Protein AF-A0A2E4XY56-F1 (afdb_monomer)

Secondary structure (DSSP, 8-state):
------TTS-TT-EEHHHHHHHHHHH-HHHHSTT--HHHHHHHHHHHHHTTSEEEPTTSSEEEES-HHHHHHH--HHHHHHHHHHHHTSPPPTTS-TTT---EEPPPSS-TTS---EEPSS-HHHHHHHHH----S-EEEE--GGGTGGGHHHHHHTT-BTTEEEEE----SHHHHHHHHHH----SS-EEEEEE-TTS---HHHHHHHHT-HHHHTTS-EEEEEE-HHHHHHHHHS-HHHHHTSEEEE-PPPPHHHHHHHHHHTT-SSHHHHHHHHHHHHTT-HHHHTTTSSTT--HHHHHHHHHHHHHHHHH-HHHHHHHTT--HHHHHHHHHHHHTT--SHHHHHHHHHHHHHHTS--S-HHHHHHHHHHTTSEEEEEPPHHHHHTT-SEEEEEPHHHHHHHHTT--

Solvent-accessible surface area (backbone atoms only — not comparable to full-atom values): 22295 Å² total; per-residue (Å²): 138,78,82,94,63,75,70,74,63,48,88,75,39,41,37,54,41,53,48,39,25,53,42,22,73,53,25,39,64,62,32,28,95,87,32,36,50,67,61,48,43,54,51,51,51,51,35,31,75,72,58,48,31,36,72,36,89,98,55,82,16,41,31,56,55,43,72,68,52,47,62,73,66,44,56,71,66,53,46,49,54,49,47,61,66,46,38,82,44,76,45,67,86,77,82,50,77,41,71,39,50,53,74,48,78,76,67,101,66,74,94,82,75,76,65,66,43,61,38,50,46,28,46,42,54,53,44,46,71,69,66,51,84,69,53,42,33,34,39,39,28,12,13,65,36,34,35,44,78,46,37,54,61,49,55,48,70,63,49,48,96,59,30,48,58,44,77,60,78,56,87,45,62,67,47,40,54,50,54,65,68,64,64,78,86,79,83,89,52,46,34,39,40,36,39,45,44,91,46,93,74,53,71,68,45,54,53,51,49,57,71,28,66,56,21,60,70,64,61,34,44,42,36,42,35,30,39,36,77,47,41,58,52,51,60,70,46,60,67,73,70,48,73,55,43,47,78,44,56,32,58,46,50,49,66,67,59,51,29,48,57,32,66,76,35,87,37,78,61,30,64,63,50,34,53,54,45,33,55,61,40,34,24,21,45,63,67,44,51,84,31,68,27,92,78,40,32,58,66,50,38,50,53,43,46,52,50,44,54,53,40,53,76,75,40,46,68,61,52,32,52,37,59,46,36,51,72,48,50,32,50,50,51,41,49,36,54,76,67,64,38,40,33,74,68,47,38,43,53,52,34,44,53,35,37,75,70,63,70,26,90,64,58,41,70,45,51,57,49,36,35,40,41,38,38,43,35,44,58,30,52,24,49,78,70,41,42,75,73,71,37,59,40,24,44,45,66,30,44,34,59,48,50,69,52,64,70,65,87,115

Radius of gyration: 22.8 Å; Cα contacts (8 Å, |Δi|>4): 624; chains: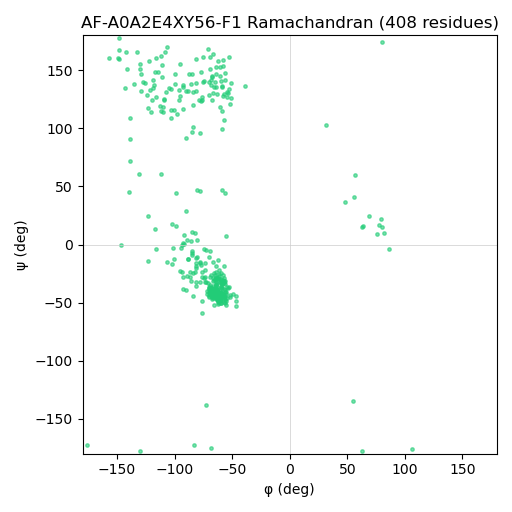 1; bounding box: 57×68×57 Å

Structure (mmCIF, N/CA/C/O backbone):
data_AF-A0A2E4XY56-F1
#
_entry.id   AF-A0A2E4XY56-F1
#
loop_
_atom_site.group_PDB
_atom_site.id
_atom_site.type_symbol
_atom_site.label_atom_id
_atom_site.label_alt_id
_atom_site.label_comp_id
_atom_site.label_asym_id
_atom_site.label_entity_id
_atom_site.label_seq_id
_atom_site.pdbx_PDB_ins_code
_atom_site.Cartn_x
_atom_site.Cartn_y
_atom_site.Cartn_z
_atom_site.occupancy
_atom_site.B_iso_or_equiv
_atom_site.auth_seq_id
_atom_site.auth_comp_id
_atom_site.auth_asym_id
_atom_site.auth_atom_id
_atom_site.pdbx_PDB_model_num
ATOM 1 N N . MET A 1 1 ? 7.894 -42.176 -23.434 1.00 28.34 1 MET A N 1
ATOM 2 C CA . MET A 1 1 ? 7.064 -42.631 -22.303 1.00 28.34 1 MET A CA 1
ATOM 3 C C . MET A 1 1 ? 7.420 -41.753 -21.128 1.00 28.34 1 MET A C 1
ATOM 5 O O . MET A 1 1 ? 8.486 -41.933 -20.562 1.00 28.34 1 MET A O 1
ATOM 9 N N . ILE A 1 2 ? 6.610 -40.730 -20.883 1.00 32.19 2 ILE A N 1
ATOM 10 C CA . ILE A 1 2 ? 6.678 -39.916 -19.670 1.00 32.19 2 ILE A CA 1
ATOM 11 C C . ILE A 1 2 ? 5.616 -40.531 -18.762 1.00 32.19 2 ILE A C 1
ATOM 13 O O . ILE A 1 2 ? 4.496 -40.741 -19.224 1.00 32.19 2 ILE A O 1
ATOM 17 N N . GLU A 1 3 ? 6.003 -40.933 -17.555 1.00 28.02 3 GLU A N 1
ATOM 18 C CA . GLU A 1 3 ? 5.113 -41.564 -16.581 1.00 28.02 3 GLU A CA 1
ATOM 19 C C . GLU A 1 3 ? 3.882 -40.689 -16.317 1.00 28.02 3 GLU A C 1
ATOM 21 O O . GLU A 1 3 ? 4.003 -39.510 -15.978 1.00 28.02 3 GLU A O 1
ATOM 26 N N . GLU A 1 4 ? 2.698 -41.292 -16.463 1.00 41.19 4 GLU A N 1
ATOM 27 C CA . GLU A 1 4 ? 1.442 -40.784 -15.920 1.00 41.19 4 GLU A CA 1
ATOM 28 C C . GLU A 1 4 ? 1.596 -40.669 -14.403 1.00 41.19 4 GLU A C 1
ATOM 30 O O . GLU A 1 4 ? 1.494 -41.652 -13.672 1.00 41.19 4 GLU A O 1
ATOM 35 N N . THR A 1 5 ? 1.864 -39.464 -13.918 1.00 38.41 5 THR A N 1
ATOM 36 C CA . THR A 1 5 ? 1.741 -39.154 -12.498 1.00 38.41 5 THR A CA 1
ATOM 37 C C . THR A 1 5 ? 0.713 -38.056 -12.311 1.00 38.41 5 THR A C 1
ATOM 39 O O . THR A 1 5 ? 0.665 -37.072 -13.047 1.00 38.41 5 THR A O 1
ATOM 42 N N . ASP A 1 6 ? -0.124 -38.313 -11.312 1.00 44.81 6 ASP A N 1
ATOM 43 C CA . ASP A 1 6 ? -1.283 -37.617 -10.747 1.00 44.81 6 ASP A CA 1
ATOM 44 C C . ASP A 1 6 ? -0.958 -36.164 -10.293 1.00 44.81 6 ASP A C 1
ATOM 46 O O . ASP A 1 6 ? -1.315 -35.732 -9.199 1.00 44.81 6 ASP A O 1
ATOM 50 N N . SER A 1 7 ? -0.227 -35.389 -11.105 1.00 49.03 7 SER A N 1
ATOM 51 C CA . SER A 1 7 ? 0.486 -34.162 -10.706 1.00 49.03 7 SER A CA 1
ATOM 52 C C . SER A 1 7 ? -0.410 -32.968 -10.363 1.00 49.03 7 SER A C 1
ATOM 54 O O . SER A 1 7 ? 0.070 -31.989 -9.801 1.00 49.03 7 SER A O 1
ATOM 56 N N . GLY A 1 8 ? -1.712 -33.038 -10.658 1.00 47.34 8 GLY A N 1
ATOM 57 C CA . GLY A 1 8 ? -2.691 -32.012 -10.273 1.00 47.34 8 GLY A CA 1
ATOM 58 C C . GLY A 1 8 ? -3.127 -32.083 -8.803 1.00 47.34 8 GLY A C 1
ATOM 59 O O . GLY A 1 8 ? -3.691 -31.123 -8.282 1.00 47.34 8 GLY A O 1
ATOM 60 N N . LEU A 1 9 ? -2.866 -33.207 -8.129 1.00 56.59 9 LEU A N 1
ATOM 61 C CA . LEU A 1 9 ? -3.069 -33.410 -6.693 1.00 56.59 9 LEU A CA 1
ATOM 62 C C . LEU A 1 9 ? -1.708 -33.559 -6.020 1.00 56.59 9 LEU A C 1
ATOM 64 O O . LEU A 1 9 ? -1.403 -34.590 -5.429 1.00 56.59 9 LEU A O 1
ATOM 68 N N . GLN A 1 10 ? -0.868 -32.530 -6.115 1.00 62.59 10 GLN A N 1
ATOM 69 C CA . GLN A 1 10 ? 0.298 -32.465 -5.240 1.00 62.59 10 GLN A CA 1
ATOM 70 C C . GLN A 1 10 ? -0.208 -32.418 -3.795 1.00 62.59 10 GLN A C 1
ATOM 72 O O . GLN A 1 10 ? -0.942 -31.492 -3.432 1.00 62.59 10 GLN A O 1
ATOM 77 N N . GLU A 1 11 ? 0.152 -33.425 -2.991 1.00 61.94 11 GLU A N 1
ATOM 78 C CA . GLU A 1 11 ? -0.162 -33.461 -1.554 1.00 61.94 11 GLU A CA 1
ATOM 79 C C . GLU A 1 11 ? 0.376 -32.209 -0.846 1.00 61.94 11 GLU A C 1
ATOM 81 O O . GLU A 1 11 ? -0.277 -31.685 0.057 1.00 61.94 11 GLU A O 1
ATOM 86 N N . ASP A 1 12 ? 1.491 -31.671 -1.349 1.00 75.94 12 ASP A N 1
ATOM 87 C CA . ASP A 1 12 ? 2.158 -30.481 -0.825 1.00 75.94 12 ASP A CA 1
ATOM 88 C C . ASP A 1 12 ? 1.527 -29.154 -1.285 1.00 75.94 12 ASP A C 1
ATOM 90 O O . ASP A 1 12 ? 1.721 -28.128 -0.634 1.00 75.94 12 ASP A O 1
ATOM 94 N N . GLY A 1 13 ? 0.749 -29.152 -2.375 1.00 85.88 13 GLY A N 1
ATOM 95 C CA . GLY A 1 13 ? 0.190 -27.942 -2.995 1.00 85.88 13 GLY A CA 1
ATOM 96 C C . GLY A 1 13 ? 1.237 -26.954 -3.538 1.00 85.88 13 GLY A C 1
ATOM 97 O O . GLY A 1 13 ? 2.443 -27.182 -3.461 1.00 85.88 13 GLY A O 1
ATOM 98 N N . MET A 1 14 ? 0.762 -25.825 -4.071 1.00 88.38 14 MET A N 1
ATOM 99 C CA . MET A 1 14 ? 1.590 -24.722 -4.580 1.00 88.38 14 MET A CA 1
ATOM 100 C C . MET A 1 14 ? 1.323 -23.430 -3.806 1.00 88.38 14 MET A C 1
ATOM 102 O O . MET A 1 14 ? 0.179 -23.136 -3.452 1.00 88.38 14 MET A O 1
ATOM 106 N N . SER A 1 15 ? 2.362 -22.645 -3.538 1.00 88.06 15 SER A N 1
ATOM 107 C CA . SER A 1 15 ? 2.228 -21.300 -2.979 1.00 88.06 15 SER A CA 1
ATOM 108 C C . SER A 1 15 ? 1.611 -20.346 -4.008 1.00 88.06 15 SER A C 1
ATOM 110 O O . SER A 1 15 ? 1.635 -20.597 -5.214 1.00 88.06 15 SER A O 1
ATOM 112 N N . ALA A 1 16 ? 1.074 -19.214 -3.550 1.00 87.38 16 ALA A N 1
ATOM 113 C CA . ALA A 1 16 ? 0.552 -18.190 -4.455 1.00 87.38 16 ALA A CA 1
ATOM 114 C C . ALA A 1 16 ? 1.646 -17.654 -5.398 1.00 87.38 16 ALA A C 1
ATOM 116 O O . ALA A 1 16 ? 1.348 -17.327 -6.544 1.00 87.38 16 ALA A O 1
ATOM 117 N N . ALA A 1 17 ? 2.905 -17.619 -4.944 1.00 83.81 17 ALA A N 1
ATOM 118 C CA . ALA A 1 17 ? 4.039 -17.155 -5.739 1.00 83.81 17 ALA A CA 1
ATOM 119 C C . ALA A 1 17 ? 4.373 -18.150 -6.856 1.00 83.81 17 ALA A C 1
ATOM 121 O O . ALA A 1 17 ? 4.513 -17.749 -8.010 1.00 83.81 17 ALA A O 1
ATOM 122 N N . GLU A 1 18 ? 4.395 -19.449 -6.540 1.00 84.75 18 GLU A N 1
ATOM 123 C CA . GLU A 1 18 ? 4.573 -20.518 -7.528 1.00 84.75 18 GLU A CA 1
ATOM 124 C C . GLU A 1 18 ? 3.445 -20.493 -8.569 1.00 84.75 18 GLU A C 1
ATOM 126 O O . GLU A 1 18 ? 3.708 -20.507 -9.774 1.00 84.75 18 GLU A O 1
ATOM 131 N N . ILE A 1 19 ? 2.187 -20.391 -8.119 1.00 88.94 19 ILE A N 1
ATOM 132 C CA . ILE A 1 19 ? 1.022 -20.323 -9.013 1.00 88.94 19 ILE A CA 1
ATOM 133 C C . ILE A 1 19 ? 1.113 -19.100 -9.925 1.00 88.94 19 ILE A C 1
ATOM 135 O O . ILE A 1 19 ? 0.913 -19.232 -11.131 1.00 88.94 19 ILE A O 1
ATOM 139 N N . LEU A 1 20 ? 1.439 -17.927 -9.378 1.00 87.62 20 LEU A N 1
ATOM 140 C CA . LEU A 1 20 ? 1.583 -16.697 -10.150 1.00 87.62 20 LEU A CA 1
ATOM 141 C C . LEU A 1 20 ? 2.709 -16.804 -11.181 1.00 87.62 20 LEU A C 1
ATOM 143 O O . LEU A 1 20 ? 2.507 -16.458 -12.341 1.00 87.62 20 LEU A O 1
ATOM 147 N N . ALA A 1 21 ? 3.866 -17.342 -10.797 1.00 84.44 21 ALA A N 1
ATOM 148 C CA . ALA A 1 21 ? 4.989 -17.528 -11.707 1.00 84.44 21 ALA A CA 1
ATOM 149 C C . ALA A 1 21 ? 4.648 -18.502 -12.850 1.00 84.44 21 ALA A C 1
ATOM 151 O O . ALA A 1 21 ? 4.958 -18.238 -14.013 1.00 84.44 21 ALA A O 1
ATOM 152 N N . HIS A 1 22 ? 3.934 -19.594 -12.560 1.00 85.44 22 HIS A N 1
ATOM 153 C CA . HIS A 1 22 ? 3.427 -20.496 -13.594 1.00 85.44 22 HIS A CA 1
ATOM 154 C C . HIS A 1 22 ? 2.366 -19.830 -14.479 1.00 85.44 22 HIS A C 1
ATOM 156 O O . HIS A 1 22 ? 2.438 -19.948 -15.703 1.00 85.44 22 HIS A O 1
ATOM 162 N N . ALA A 1 23 ? 1.417 -19.098 -13.898 1.00 87.75 23 ALA A N 1
ATOM 163 C CA . ALA A 1 23 ? 0.387 -18.383 -14.644 1.00 87.75 23 ALA A CA 1
ATOM 164 C C . ALA A 1 23 ? 0.999 -17.332 -15.586 1.00 87.75 23 ALA A C 1
ATOM 166 O O . ALA A 1 23 ? 0.617 -17.266 -16.753 1.00 87.75 23 ALA A O 1
ATOM 167 N N . ALA A 1 24 ? 2.013 -16.593 -15.127 1.00 85.81 24 ALA A N 1
ATOM 168 C CA . ALA A 1 24 ? 2.759 -15.611 -15.913 1.00 85.81 24 ALA A CA 1
ATOM 169 C C . ALA A 1 24 ? 3.449 -16.227 -17.137 1.00 85.81 24 ALA A C 1
ATOM 171 O O . ALA A 1 24 ? 3.563 -15.583 -18.177 1.00 85.81 24 ALA A O 1
ATOM 172 N N . ILE A 1 25 ? 3.893 -17.485 -17.039 1.00 83.94 25 ILE A N 1
ATOM 173 C CA . ILE A 1 25 ? 4.519 -18.206 -18.153 1.00 83.94 25 ILE A CA 1
ATOM 174 C C . ILE A 1 25 ? 3.500 -18.550 -19.245 1.00 83.94 25 ILE A C 1
ATOM 176 O O . ILE A 1 25 ? 3.837 -18.506 -20.429 1.00 83.94 25 ILE A O 1
ATOM 180 N N . TYR A 1 26 ? 2.293 -18.947 -18.849 1.00 83.75 26 TYR A N 1
ATOM 181 C CA . TYR A 1 26 ? 1.279 -19.465 -19.765 1.00 83.75 26 TYR A CA 1
ATOM 182 C C . TYR A 1 26 ? 0.319 -18.393 -20.283 1.00 83.75 26 TYR A C 1
ATOM 184 O O . TYR A 1 26 ? -0.183 -18.523 -21.395 1.00 83.75 26 TYR A O 1
ATOM 192 N N . TRP A 1 27 ? 0.096 -17.324 -19.517 1.00 85.50 27 TRP A N 1
ATOM 193 C CA . TRP A 1 27 ? -0.716 -16.182 -19.927 1.00 85.50 27 TRP A CA 1
ATOM 194 C C . TRP A 1 27 ? -0.077 -14.851 -19.483 1.00 85.50 27 TRP A C 1
ATOM 196 O O . TRP A 1 27 ? -0.586 -14.171 -18.584 1.00 85.50 27 TRP A O 1
ATOM 206 N N . PRO A 1 28 ? 1.033 -14.439 -20.130 1.00 82.25 28 PRO A N 1
ATOM 207 C CA . PRO A 1 28 ? 1.786 -13.244 -19.743 1.00 82.2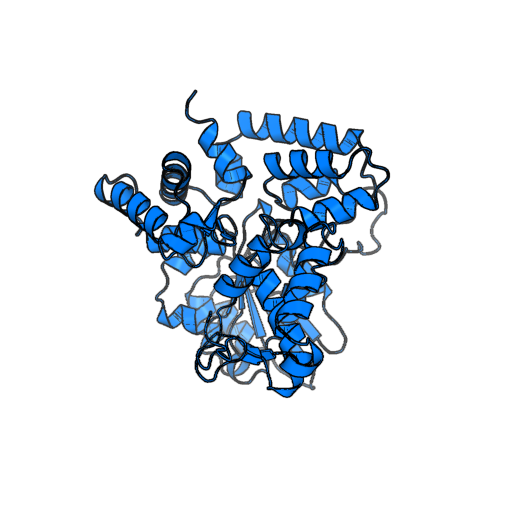5 28 PRO A CA 1
ATOM 208 C C . PRO A 1 28 ? 0.964 -11.952 -19.810 1.00 82.25 28 PRO A C 1
ATOM 210 O O . PRO A 1 28 ? 1.207 -11.024 -19.048 1.00 82.25 28 PRO A O 1
ATOM 213 N N . ALA A 1 29 ? -0.028 -11.880 -20.703 1.00 78.38 29 ALA A N 1
ATOM 214 C CA . ALA A 1 29 ? -0.886 -10.704 -20.822 1.00 78.38 29 ALA A CA 1
ATOM 215 C C . ALA A 1 29 ? -1.723 -10.450 -19.553 1.00 78.38 29 ALA A C 1
ATOM 217 O O . ALA A 1 29 ? -1.963 -9.297 -19.203 1.00 78.38 29 ALA A O 1
ATOM 218 N N . ALA A 1 30 ? -2.160 -11.509 -18.863 1.00 78.12 30 ALA A N 1
ATOM 219 C CA . ALA A 1 30 ? -2.958 -11.409 -17.641 1.00 78.12 30 ALA A CA 1
ATOM 220 C C . ALA A 1 30 ? -2.104 -11.426 -16.364 1.00 78.12 30 ALA A C 1
ATOM 222 O O . ALA A 1 30 ? -2.405 -10.691 -15.429 1.00 78.12 30 ALA A O 1
ATOM 223 N N . PHE A 1 31 ? -1.045 -12.242 -16.336 1.00 82.25 31 PHE A N 1
ATOM 224 C CA . PHE A 1 31 ? -0.253 -12.521 -15.131 1.00 82.25 31 PHE A CA 1
ATOM 225 C C . PHE A 1 31 ? 1.212 -12.069 -15.219 1.00 82.25 31 PHE A C 1
ATOM 227 O O . PHE A 1 31 ? 2.032 -12.494 -14.413 1.00 82.25 31 PHE A O 1
ATOM 234 N N . GLY A 1 32 ? 1.565 -11.256 -16.217 1.00 77.19 32 GLY A N 1
ATOM 235 C CA . GLY A 1 32 ? 2.913 -10.716 -16.397 1.00 77.19 32 GLY A CA 1
ATOM 236 C C . GLY A 1 32 ? 3.261 -9.628 -15.379 1.00 77.19 32 GLY A C 1
ATOM 237 O O . GLY A 1 32 ? 2.940 -9.726 -14.200 1.00 77.19 32 GLY A O 1
ATOM 238 N N . ASP A 1 33 ? 3.918 -8.562 -15.835 1.00 68.00 33 ASP A N 1
ATOM 239 C CA . ASP A 1 33 ? 4.495 -7.538 -14.948 1.00 68.00 33 ASP A CA 1
ATOM 240 C C . ASP A 1 33 ? 3.474 -6.792 -14.069 1.00 68.00 33 ASP A C 1
ATOM 242 O O . ASP A 1 33 ? 3.853 -6.233 -13.042 1.00 68.00 33 ASP A O 1
ATOM 246 N N . ASP A 1 34 ? 2.198 -6.783 -14.460 1.00 68.00 34 ASP A N 1
ATOM 247 C CA . ASP A 1 34 ? 1.136 -6.070 -13.745 1.00 68.00 34 ASP A CA 1
ATOM 248 C C . ASP A 1 34 ? 0.469 -6.907 -12.638 1.00 68.00 34 ASP A C 1
ATOM 250 O O . ASP A 1 34 ? -0.263 -6.345 -11.821 1.00 68.00 34 ASP A O 1
ATOM 254 N N . ALA A 1 35 ? 0.703 -8.225 -12.597 1.00 75.06 35 ALA A N 1
ATOM 255 C CA . ALA A 1 35 ? 0.105 -9.099 -11.595 1.00 75.06 35 ALA A CA 1
ATOM 256 C C . ALA A 1 35 ? 0.991 -9.208 -10.353 1.00 75.06 35 ALA A C 1
ATOM 258 O O . ALA A 1 35 ? 2.193 -9.467 -10.433 1.00 75.06 35 ALA A O 1
ATOM 259 N N . THR A 1 36 ? 0.377 -9.041 -9.186 1.00 74.75 36 THR A N 1
ATOM 260 C CA . THR A 1 36 ? 1.067 -9.120 -7.896 1.00 74.75 36 THR A CA 1
ATOM 261 C C . THR A 1 36 ? 0.633 -10.330 -7.101 1.00 74.75 36 THR A C 1
ATOM 263 O O . THR A 1 36 ? -0.440 -10.895 -7.333 1.00 74.75 36 THR A O 1
ATOM 266 N N . LEU A 1 37 ? 1.442 -10.700 -6.110 1.00 77.44 37 LEU A N 1
ATOM 267 C CA . LEU A 1 37 ? 1.093 -11.800 -5.222 1.00 77.44 37 LEU A CA 1
ATOM 268 C C . LEU A 1 37 ? -0.277 -11.589 -4.555 1.00 77.44 37 LEU A C 1
ATOM 270 O O . LEU A 1 37 ? -1.088 -12.510 -4.545 1.00 77.44 37 LEU A O 1
ATOM 274 N N . ASP A 1 38 ? -0.571 -10.367 -4.101 1.00 74.19 38 ASP A N 1
ATOM 275 C CA . ASP A 1 38 ? -1.861 -10.014 -3.490 1.00 74.19 38 ASP A CA 1
ATOM 276 C C . ASP A 1 38 ? -3.043 -10.183 -4.454 1.00 74.19 38 ASP A C 1
ATOM 278 O O . ASP A 1 38 ? -4.094 -10.698 -4.067 1.00 74.19 38 ASP A O 1
ATOM 282 N N . SER A 1 39 ? -2.880 -9.785 -5.723 1.00 74.81 39 SER A N 1
ATOM 283 C CA . SER A 1 39 ? -3.937 -9.941 -6.732 1.00 74.81 39 SER A CA 1
ATOM 284 C C . SER A 1 39 ? -4.285 -11.410 -6.963 1.00 74.81 39 SER A C 1
ATOM 286 O O . SER A 1 39 ? -5.458 -11.788 -6.997 1.00 74.81 39 SER A O 1
ATOM 288 N N . VAL A 1 40 ? -3.259 -12.260 -7.041 1.00 82.56 40 VAL A N 1
ATOM 289 C CA . VAL A 1 40 ? -3.423 -13.699 -7.225 1.00 82.56 40 VAL A CA 1
ATOM 290 C C . VAL A 1 40 ? -3.964 -14.343 -5.962 1.00 82.56 40 VAL A C 1
ATOM 292 O O . VAL A 1 40 ? -4.851 -15.181 -6.063 1.00 82.56 40 VAL A O 1
ATOM 295 N N . ALA A 1 41 ? -3.509 -13.933 -4.778 1.00 81.62 41 ALA A N 1
ATOM 296 C CA . ALA A 1 41 ? -4.047 -14.422 -3.514 1.00 81.62 41 ALA A CA 1
ATOM 297 C C . ALA A 1 41 ? -5.564 -14.182 -3.423 1.00 81.62 41 ALA A C 1
ATOM 299 O O . ALA A 1 41 ? -6.300 -15.114 -3.103 1.00 81.62 41 ALA A O 1
ATOM 300 N N . GLY A 1 42 ? -6.043 -12.995 -3.813 1.00 78.44 42 GLY A N 1
ATOM 301 C CA . GLY A 1 42 ? -7.478 -12.702 -3.886 1.00 78.44 42 GLY A CA 1
ATOM 302 C C . GLY A 1 42 ? -8.238 -13.617 -4.857 1.00 78.44 42 GLY A C 1
ATOM 303 O O . GLY A 1 42 ? -9.297 -14.140 -4.511 1.00 78.44 42 GLY A O 1
ATOM 304 N N . LEU A 1 43 ? -7.680 -13.879 -6.046 1.00 83.81 43 LEU A N 1
ATOM 305 C CA . LEU A 1 43 ? -8.263 -14.829 -7.007 1.00 83.81 43 LEU A CA 1
ATOM 306 C C . LEU A 1 43 ? -8.287 -16.264 -6.457 1.00 83.81 43 LEU A C 1
ATOM 308 O O . LEU A 1 43 ? -9.265 -16.986 -6.643 1.00 83.81 43 LEU A O 1
ATOM 312 N N . LEU A 1 44 ? -7.233 -16.686 -5.756 1.00 89.06 44 LEU A N 1
ATOM 313 C CA . LEU A 1 44 ? -7.150 -18.016 -5.150 1.00 89.06 44 LEU A CA 1
ATOM 314 C C . LEU A 1 44 ? -8.176 -18.197 -4.028 1.00 89.06 44 LEU A C 1
ATOM 316 O O . LEU A 1 44 ? -8.769 -19.271 -3.912 1.00 89.06 44 LEU A O 1
ATOM 320 N N . GLU A 1 45 ? -8.418 -17.159 -3.229 1.00 84.50 45 GLU A N 1
ATOM 321 C CA . GLU A 1 45 ? -9.477 -17.152 -2.217 1.00 84.50 45 GLU A CA 1
ATOM 322 C C . GLU A 1 45 ? -10.868 -17.223 -2.851 1.00 84.50 45 GLU A C 1
ATOM 324 O O . GLU A 1 45 ? -11.713 -18.001 -2.402 1.00 84.50 45 GLU A O 1
ATOM 329 N N . GLU A 1 46 ? -11.102 -16.496 -3.945 1.00 84.81 46 GLU A N 1
ATOM 330 C CA . GLU A 1 46 ? -12.347 -16.612 -4.708 1.00 84.81 46 GLU A CA 1
ATOM 331 C C . GLU A 1 46 ? -12.538 -18.042 -5.242 1.00 84.81 46 GLU A C 1
ATOM 333 O O . GLU A 1 46 ? -13.602 -18.641 -5.071 1.00 84.81 46 GLU A O 1
ATOM 338 N N . MET A 1 47 ? -11.492 -18.648 -5.809 1.00 88.44 47 MET A N 1
ATOM 339 C CA . MET A 1 47 ? -11.526 -20.033 -6.293 1.00 88.44 47 MET A CA 1
ATOM 340 C C . MET A 1 47 ? -11.726 -21.065 -5.169 1.00 88.44 47 MET A C 1
ATOM 342 O O . MET A 1 47 ? -12.319 -22.125 -5.402 1.00 88.44 47 MET A O 1
ATOM 346 N N . GLU A 1 48 ? -11.265 -20.784 -3.950 1.00 88.81 48 GLU A N 1
ATOM 347 C CA . GLU A 1 48 ? -11.553 -21.594 -2.761 1.00 88.81 48 GLU A CA 1
ATOM 348 C C . GLU A 1 48 ? -13.041 -21.514 -2.382 1.00 88.81 48 GLU A C 1
ATOM 350 O O . GLU A 1 48 ? -13.681 -22.551 -2.164 1.00 88.81 48 GLU A O 1
ATOM 355 N N . VAL A 1 49 ? -13.622 -20.308 -2.382 1.00 83.25 49 VAL A N 1
ATOM 356 C CA . VAL A 1 49 ? -15.055 -20.077 -2.115 1.00 83.25 49 VAL A CA 1
ATOM 357 C C . VAL A 1 49 ? -15.939 -20.744 -3.171 1.00 83.25 49 VAL A C 1
ATOM 359 O O . VAL A 1 49 ? -16.957 -21.348 -2.829 1.00 83.25 49 VAL A O 1
ATOM 362 N N . LEU A 1 50 ? -15.524 -20.714 -4.439 1.00 85.19 50 LEU A N 1
ATOM 363 C CA . LEU A 1 50 ? -16.192 -21.414 -5.542 1.00 85.19 50 LEU A CA 1
ATOM 364 C C . LEU A 1 50 ? -16.060 -22.945 -5.462 1.00 85.19 50 LEU A C 1
ATOM 366 O O . LEU A 1 50 ? -16.665 -23.665 -6.255 1.00 85.19 50 LEU A O 1
ATOM 370 N N . GLY A 1 51 ? -15.283 -23.465 -4.509 1.00 86.94 51 GLY A N 1
ATOM 371 C CA . GLY A 1 51 ? -15.105 -24.897 -4.301 1.00 86.94 51 GLY A CA 1
ATOM 372 C C . GLY A 1 51 ? -14.158 -25.563 -5.302 1.00 86.94 51 GLY A C 1
ATOM 373 O O . GLY A 1 51 ? -14.159 -26.791 -5.405 1.00 86.94 51 GLY A O 1
ATOM 374 N N . LEU A 1 52 ? -13.340 -24.789 -6.020 1.00 88.56 52 LEU A N 1
ATOM 375 C CA . LEU A 1 52 ? -12.335 -25.313 -6.949 1.00 88.56 52 LEU A CA 1
ATOM 376 C C . LEU A 1 52 ? -11.045 -25.685 -6.214 1.00 88.56 52 LEU A C 1
ATOM 378 O O . LEU A 1 52 ? -10.490 -26.765 -6.433 1.00 88.56 52 LEU A O 1
ATOM 382 N N . LEU A 1 53 ? -10.599 -24.813 -5.310 1.00 91.31 53 LEU A N 1
ATOM 383 C CA . LEU A 1 53 ? -9.369 -24.978 -4.538 1.00 91.31 53 LEU A CA 1
ATOM 384 C C . LEU A 1 53 ? -9.649 -25.292 -3.065 1.00 91.31 53 LEU A C 1
ATOM 386 O O . LEU A 1 53 ? -10.767 -25.140 -2.565 1.00 91.31 53 LEU A O 1
ATOM 390 N N . ARG A 1 54 ? -8.604 -25.748 -2.374 1.00 90.25 54 ARG A N 1
ATOM 391 C CA . ARG A 1 54 ? -8.513 -25.804 -0.911 1.00 90.25 54 ARG A CA 1
ATOM 392 C C . ARG A 1 54 ? -7.099 -25.434 -0.468 1.00 90.25 54 ARG A C 1
ATOM 394 O O . ARG A 1 54 ? -6.140 -25.744 -1.180 1.00 90.25 54 ARG A O 1
ATOM 401 N N . LYS A 1 55 ? -6.963 -24.858 0.727 1.00 90.25 55 LYS A N 1
ATOM 402 C CA . LYS A 1 55 ? -5.656 -24.719 1.384 1.00 90.25 55 LYS A CA 1
ATOM 403 C C . LYS A 1 55 ? -5.176 -26.065 1.940 1.00 90.25 55 LYS A C 1
ATOM 405 O O . LYS A 1 55 ? -5.970 -26.849 2.469 1.00 90.25 55 LYS A O 1
ATOM 410 N N . VAL A 1 56 ? -3.880 -26.341 1.819 1.00 88.44 56 VAL A N 1
ATOM 411 C CA . VAL A 1 56 ? -3.230 -27.505 2.437 1.00 88.44 56 VAL A CA 1
ATOM 412 C C . VAL A 1 56 ? -3.051 -27.223 3.931 1.00 88.44 56 VAL A C 1
ATOM 414 O O . VAL A 1 56 ? -2.531 -26.177 4.322 1.00 88.44 56 VAL A O 1
ATOM 417 N N . ALA A 1 57 ? -3.525 -28.138 4.780 1.00 83.38 57 ALA A N 1
ATOM 418 C CA . ALA A 1 57 ? -3.609 -27.920 6.222 1.00 83.38 57 ALA A CA 1
ATOM 419 C C . ALA A 1 57 ? -2.242 -27.576 6.837 1.00 83.38 57 ALA A C 1
ATOM 421 O O . ALA A 1 57 ? -1.262 -28.280 6.620 1.00 83.38 57 ALA A O 1
ATOM 422 N N . GLY A 1 58 ? -2.195 -26.498 7.625 1.00 80.12 58 GLY A N 1
ATOM 423 C CA . GLY A 1 58 ? -0.965 -26.037 8.278 1.00 80.12 58 GLY A CA 1
ATOM 424 C C . GLY A 1 58 ? 0.027 -25.323 7.353 1.00 80.12 58 GLY A C 1
ATOM 425 O O . GLY A 1 58 ? 1.142 -25.043 7.780 1.00 80.12 58 GLY A O 1
ATOM 426 N N . THR A 1 59 ? -0.361 -25.009 6.113 1.00 85.56 59 THR A N 1
ATOM 427 C CA . THR A 1 59 ? 0.490 -24.313 5.136 1.00 85.56 59 THR A CA 1
ATOM 428 C C . THR A 1 59 ? -0.266 -23.164 4.454 1.00 85.56 59 THR A C 1
ATOM 430 O O . THR A 1 59 ? -1.495 -23.112 4.495 1.00 85.56 59 THR A O 1
ATOM 433 N N . ASN A 1 60 ? 0.464 -22.276 3.772 1.00 82.56 60 ASN A N 1
ATOM 434 C CA . ASN A 1 60 ? -0.091 -21.266 2.857 1.00 82.56 60 ASN A CA 1
ATOM 435 C C . ASN A 1 60 ? 0.004 -21.729 1.394 1.00 82.56 60 ASN A C 1
ATOM 437 O O . ASN A 1 60 ? 0.436 -20.982 0.518 1.00 82.56 60 ASN A O 1
ATOM 441 N N . LYS A 1 61 ? -0.342 -22.992 1.140 1.00 89.56 61 LYS A N 1
ATOM 442 C CA . LYS A 1 61 ? -0.337 -23.581 -0.200 1.00 89.56 61 LYS A CA 1
ATOM 443 C C . LYS A 1 61 ? -1.742 -23.995 -0.612 1.00 89.56 61 LYS A C 1
ATOM 445 O O . LYS A 1 61 ? -2.554 -24.394 0.225 1.00 89.56 61 LYS A O 1
ATOM 450 N N . TRP A 1 62 ? -2.016 -23.916 -1.906 1.00 91.12 62 TRP A N 1
ATOM 451 C CA . TRP A 1 62 ? -3.288 -24.273 -2.517 1.00 91.12 62 TRP A CA 1
ATOM 452 C C . TRP A 1 62 ? -3.135 -25.533 -3.359 1.00 91.12 62 TRP A C 1
ATOM 454 O O . TRP A 1 62 ? -2.116 -25.768 -4.004 1.00 91.12 62 TRP A O 1
ATOM 464 N N . THR A 1 63 ? -4.178 -26.352 -3.360 1.00 91.50 63 THR A N 1
ATOM 465 C CA . THR A 1 63 ? -4.301 -27.521 -4.231 1.00 91.50 63 THR A CA 1
ATOM 466 C C . THR A 1 63 ? -5.751 -27.651 -4.689 1.00 91.50 63 THR A C 1
ATOM 468 O O . THR A 1 63 ? -6.653 -27.015 -4.128 1.00 91.50 63 THR A O 1
ATOM 471 N N . LEU A 1 64 ? -6.004 -28.469 -5.709 1.00 88.69 64 LEU A N 1
ATOM 472 C CA . LEU A 1 64 ? -7.369 -28.752 -6.145 1.00 88.69 64 LEU A CA 1
ATOM 473 C C . LEU A 1 64 ? -8.171 -29.383 -4.999 1.00 88.69 64 LEU A C 1
ATOM 475 O O . LEU A 1 64 ? -7.680 -30.222 -4.239 1.00 88.69 64 LEU A O 1
ATOM 479 N N . ARG A 1 65 ? -9.443 -28.991 -4.875 1.00 86.12 65 ARG A N 1
ATOM 480 C CA . ARG A 1 65 ? -10.307 -29.457 -3.782 1.00 86.12 65 ARG A CA 1
ATOM 481 C C . ARG A 1 65 ? -10.542 -30.966 -3.820 1.00 86.12 65 ARG A C 1
ATOM 483 O O . ARG A 1 65 ? -10.644 -31.597 -2.769 1.00 86.12 65 ARG A O 1
ATOM 490 N N . SER A 1 66 ? -10.688 -31.534 -5.016 1.00 83.38 66 SER A N 1
ATOM 491 C CA . SER A 1 66 ? -11.002 -32.950 -5.204 1.00 83.38 66 SER A CA 1
ATOM 492 C C . SER A 1 66 ? -10.566 -33.466 -6.577 1.00 83.38 66 SER A C 1
ATOM 494 O O . SER A 1 66 ? -10.441 -32.693 -7.527 1.00 83.38 66 SER A O 1
ATOM 496 N N . ARG A 1 67 ? -10.439 -34.793 -6.712 1.00 77.81 67 ARG A N 1
ATOM 497 C CA . ARG A 1 67 ? -10.286 -35.464 -8.019 1.00 77.81 67 ARG A CA 1
ATOM 498 C C . ARG A 1 67 ? -11.426 -35.141 -8.985 1.00 77.81 67 ARG A C 1
ATOM 500 O O . ARG A 1 67 ? -11.193 -35.021 -10.181 1.00 77.81 67 ARG A O 1
ATOM 507 N N . SER A 1 68 ? -12.642 -34.956 -8.477 1.00 77.81 68 SER A N 1
ATOM 508 C CA . SER A 1 68 ? -13.792 -34.573 -9.300 1.00 77.81 68 SER A CA 1
ATOM 509 C C . SER A 1 68 ? -13.612 -33.187 -9.923 1.00 77.81 68 SER A C 1
ATOM 511 O O . SER A 1 68 ? -14.022 -32.964 -11.053 1.00 77.81 68 SER A O 1
ATOM 513 N N . THR A 1 69 ? -12.952 -32.257 -9.228 1.00 79.75 69 THR A N 1
ATOM 514 C CA . THR A 1 69 ? -12.605 -30.948 -9.801 1.00 79.75 69 THR A CA 1
ATOM 515 C C . THR A 1 69 ? -11.665 -31.114 -10.998 1.00 79.75 69 THR A C 1
ATOM 517 O O . THR A 1 69 ? -11.875 -30.487 -12.032 1.00 79.75 69 THR A O 1
ATOM 520 N N . LEU A 1 70 ? -10.679 -32.012 -10.896 1.00 76.12 70 LEU A N 1
ATOM 521 C CA . LEU A 1 70 ? -9.758 -32.323 -11.992 1.00 76.12 70 LEU A CA 1
ATOM 522 C C . LEU A 1 70 ? -10.492 -32.937 -13.199 1.00 76.12 70 LEU A C 1
ATOM 524 O O . LEU A 1 70 ? -10.228 -32.552 -14.336 1.00 76.12 70 LEU A O 1
ATOM 528 N N . SER A 1 71 ? -11.464 -33.830 -12.973 1.00 74.12 71 SER A N 1
ATOM 529 C CA . SER A 1 71 ? -12.228 -34.437 -14.073 1.00 74.12 71 SER A CA 1
ATOM 530 C C . SER A 1 71 ? -13.121 -33.441 -14.826 1.00 74.12 71 SER A C 1
ATOM 532 O O . SER A 1 71 ? -13.326 -33.620 -16.026 1.00 74.12 71 SER A O 1
ATOM 534 N N . PHE A 1 72 ? -13.604 -32.375 -14.169 1.00 77.06 72 PHE A N 1
ATOM 535 C CA . PHE A 1 72 ? -14.333 -31.282 -14.832 1.00 77.06 72 PHE A CA 1
ATOM 536 C C . PHE A 1 72 ? -13.442 -30.424 -15.737 1.00 77.06 72 PHE A C 1
ATOM 538 O O . PHE A 1 72 ? -13.895 -29.990 -16.796 1.00 77.06 72 PHE A O 1
ATOM 545 N N . ILE A 1 73 ? -12.190 -30.189 -15.339 1.00 76.31 73 ILE A N 1
ATOM 546 C CA . ILE A 1 73 ? -11.210 -29.447 -16.147 1.00 76.31 73 ILE A CA 1
ATOM 547 C C . ILE A 1 73 ? -10.792 -30.295 -17.365 1.00 76.31 73 ILE A C 1
ATOM 549 O O . ILE A 1 73 ? -10.650 -29.784 -18.478 1.00 76.31 73 ILE A O 1
ATOM 553 N N . GLY A 1 74 ? -10.690 -31.613 -17.174 1.00 77.56 74 GLY A N 1
ATOM 554 C CA . GLY A 1 74 ? -10.387 -32.599 -18.206 1.00 77.56 74 GLY A CA 1
ATOM 555 C C . GLY A 1 74 ? -8.963 -33.145 -18.118 1.00 77.56 74 GLY A C 1
ATOM 556 O O . GLY A 1 74 ? -8.212 -32.843 -17.195 1.00 77.56 74 GLY A O 1
ATOM 557 N N . GLY A 1 75 ? -8.597 -33.994 -19.082 1.00 79.88 75 GLY A N 1
ATOM 558 C CA . GLY A 1 75 ? -7.250 -34.565 -19.158 1.00 79.88 75 GLY A CA 1
ATOM 559 C C . GLY A 1 75 ? -6.192 -33.539 -19.575 1.00 79.88 75 GLY A C 1
ATOM 560 O O . GLY A 1 75 ? -6.518 -32.461 -20.071 1.00 79.88 75 GLY A O 1
ATOM 561 N N . GLN A 1 76 ? -4.916 -33.912 -19.437 1.00 77.88 76 GLN A N 1
ATOM 562 C CA . GLN A 1 76 ? -3.765 -33.054 -19.750 1.00 77.88 76 GLN A CA 1
ATOM 563 C C . GLN A 1 76 ? -3.867 -32.395 -21.130 1.00 77.88 76 GLN A C 1
ATOM 565 O O . GLN A 1 76 ? -3.622 -31.203 -21.248 1.00 77.88 76 GLN A O 1
ATOM 570 N N . GLN A 1 77 ? -4.292 -33.139 -22.155 1.00 79.25 77 GLN A N 1
ATOM 571 C CA . GLN A 1 77 ? -4.445 -32.595 -23.503 1.00 79.25 77 GLN A CA 1
ATOM 572 C C . GLN A 1 77 ? -5.460 -31.443 -23.556 1.00 79.25 77 GLN A C 1
ATOM 574 O O . GLN A 1 77 ? -5.166 -30.403 -24.132 1.00 79.25 77 GLN A O 1
ATOM 579 N N . ARG A 1 78 ? -6.617 -31.589 -22.899 1.00 82.12 78 ARG A N 1
ATOM 580 C CA . ARG A 1 78 ? -7.650 -30.545 -22.854 1.00 82.12 78 ARG A CA 1
ATOM 581 C C . ARG A 1 78 ? -7.183 -29.322 -22.067 1.00 82.12 78 ARG A C 1
ATOM 583 O O . ARG A 1 78 ? -7.487 -28.198 -22.451 1.00 82.12 78 ARG A O 1
ATOM 590 N N . VAL A 1 79 ? -6.427 -29.541 -20.989 1.00 81.38 79 VAL A N 1
ATOM 591 C CA . VAL A 1 79 ? -5.781 -28.460 -20.231 1.00 81.38 79 VAL A CA 1
ATOM 592 C C . VAL A 1 79 ? -4.782 -27.722 -21.115 1.00 81.38 79 VAL A C 1
ATOM 594 O O . VAL A 1 79 ? -4.839 -26.502 -21.191 1.00 81.38 79 VAL A O 1
ATOM 597 N N . SER A 1 80 ? -3.898 -28.442 -21.808 1.00 81.69 80 SER A N 1
ATOM 598 C CA . SER A 1 80 ? -2.908 -27.846 -22.705 1.00 81.69 80 SER A CA 1
ATOM 599 C C . SER A 1 80 ? -3.570 -27.066 -23.837 1.00 81.69 80 SER A C 1
ATOM 601 O O . SER A 1 80 ? -3.208 -25.917 -24.053 1.00 81.69 80 SER A O 1
ATOM 603 N N . GLU A 1 81 ? -4.562 -27.645 -24.516 1.00 83.62 81 GLU A N 1
ATOM 604 C CA . GLU A 1 81 ? -5.333 -26.972 -25.569 1.00 83.62 81 GLU A CA 1
ATOM 605 C C . GLU A 1 81 ? -5.996 -25.693 -25.047 1.00 83.62 81 GLU A C 1
ATOM 607 O O . GLU A 1 81 ? -5.848 -24.641 -25.665 1.00 83.62 81 GLU A O 1
ATOM 612 N N . GLY A 1 82 ? -6.639 -25.756 -23.876 1.00 80.69 82 GLY A N 1
ATOM 613 C CA . GLY A 1 82 ? -7.214 -24.577 -23.232 1.00 80.69 82 GLY A CA 1
ATOM 614 C C . GLY A 1 82 ? -6.155 -23.517 -22.936 1.00 80.69 82 GLY A C 1
ATOM 615 O O . GLY A 1 82 ? -6.307 -22.368 -23.331 1.00 80.69 82 GLY A O 1
ATOM 616 N N . VAL A 1 83 ? -5.045 -23.893 -22.301 1.00 81.88 83 VAL A N 1
ATOM 617 C CA . VAL A 1 83 ? -3.949 -22.965 -21.981 1.00 81.88 83 VAL A CA 1
ATOM 618 C C . VAL A 1 83 ? -3.386 -22.297 -23.241 1.00 81.88 83 VAL A C 1
ATOM 620 O O . VAL A 1 83 ? -3.197 -21.083 -23.240 1.00 81.88 83 VAL A O 1
ATOM 623 N N . TYR A 1 84 ? -3.171 -23.047 -24.325 1.00 82.25 84 TYR A N 1
ATOM 624 C CA . TYR A 1 84 ? -2.712 -22.478 -25.595 1.00 82.25 84 TYR A CA 1
ATOM 625 C C . TYR A 1 84 ? -3.742 -21.534 -26.222 1.00 82.25 84 TYR A C 1
ATOM 627 O O . TYR A 1 84 ? -3.358 -20.503 -26.763 1.00 82.25 84 TYR A O 1
ATOM 635 N N . GLU A 1 85 ? -5.038 -21.830 -26.105 1.00 81.19 85 GLU A N 1
ATOM 636 C CA . GLU A 1 85 ? -6.101 -20.926 -26.558 1.00 81.19 85 GLU A CA 1
ATOM 637 C C . GLU A 1 85 ? -6.120 -19.603 -25.768 1.00 81.19 85 GLU A C 1
ATOM 639 O O . GLU A 1 85 ? -6.477 -18.556 -26.310 1.00 81.19 85 GLU A O 1
ATOM 644 N N . PHE A 1 86 ? -5.739 -19.634 -24.487 1.00 75.19 86 PHE A N 1
ATOM 645 C CA . PHE A 1 86 ? -5.668 -18.446 -23.632 1.00 75.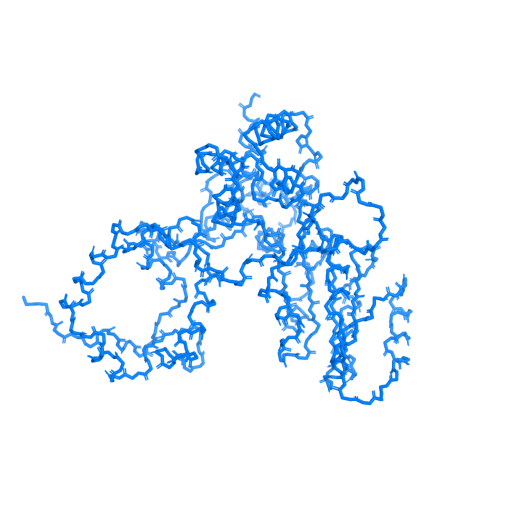19 86 PHE A CA 1
ATOM 646 C C . PHE A 1 86 ? -4.375 -17.642 -23.796 1.00 75.19 86 PHE A C 1
ATOM 648 O O . PHE A 1 86 ? -4.399 -16.442 -23.528 1.00 75.19 86 PHE A O 1
ATOM 655 N N . ALA A 1 87 ? -3.282 -18.255 -24.260 1.00 78.19 87 ALA A N 1
ATOM 656 C CA . ALA A 1 87 ? -1.964 -17.619 -24.328 1.00 78.19 87 ALA A CA 1
ATOM 657 C C . ALA A 1 87 ? -1.963 -16.302 -25.129 1.00 78.19 87 ALA A C 1
ATOM 659 O O . ALA A 1 87 ? -1.345 -15.326 -24.701 1.00 78.19 87 ALA A O 1
ATOM 660 N N . ASP A 1 88 ? -2.715 -16.257 -26.234 1.00 79.50 88 ASP A N 1
ATOM 661 C CA . ASP A 1 88 ? -2.808 -15.090 -27.124 1.00 79.50 88 ASP A CA 1
ATOM 662 C C . ASP A 1 88 ? -3.982 -14.154 -26.792 1.00 79.50 88 ASP A C 1
ATOM 664 O O . ASP A 1 88 ? -4.196 -13.140 -27.466 1.00 79.50 88 ASP A O 1
ATOM 668 N N . ARG A 1 89 ? -4.785 -14.468 -25.767 1.00 81.38 89 ARG A N 1
ATOM 669 C CA . ARG A 1 89 ? -5.926 -13.623 -25.403 1.00 81.38 89 ARG A CA 1
ATOM 670 C C . ARG A 1 89 ? -5.451 -12.357 -24.689 1.00 81.38 89 ARG A C 1
ATOM 672 O O . ARG A 1 89 ? -4.580 -12.434 -23.815 1.00 81.38 89 ARG A O 1
ATOM 679 N N . PRO A 1 90 ? -6.060 -11.195 -24.991 1.00 72.56 90 PRO A N 1
ATOM 680 C CA . PRO A 1 90 ? -5.761 -9.972 -24.264 1.00 72.56 90 PRO A CA 1
ATOM 681 C C . PRO A 1 90 ? -6.106 -10.137 -22.782 1.00 72.56 90 PRO A C 1
ATOM 683 O O . PRO A 1 90 ? -7.006 -10.900 -22.417 1.00 72.56 90 PRO A O 1
ATOM 686 N N . SER A 1 91 ? -5.403 -9.383 -21.937 1.00 69.12 91 SER A N 1
ATOM 687 C CA . SER A 1 91 ? -5.716 -9.302 -20.513 1.00 69.12 91 SER A CA 1
ATOM 688 C C . SER A 1 91 ? -7.189 -8.919 -20.320 1.00 69.12 91 SER A C 1
ATOM 690 O O . SER A 1 91 ? -7.646 -7.951 -20.943 1.00 69.12 91 SER A O 1
ATOM 692 N N . PRO A 1 92 ? -7.961 -9.636 -19.486 1.00 68.69 92 PRO A N 1
ATOM 693 C CA . PRO A 1 92 ? -9.295 -9.192 -19.126 1.00 68.69 92 PRO A CA 1
ATOM 694 C C . PRO A 1 92 ? -9.210 -7.806 -18.476 1.00 68.69 92 PRO A C 1
ATOM 696 O O . PRO A 1 92 ? -8.490 -7.609 -17.502 1.00 68.69 92 PRO A O 1
ATOM 699 N N . GLN A 1 93 ? -9.996 -6.843 -18.966 1.00 57.75 93 GLN A N 1
ATOM 700 C CA . GLN A 1 93 ? -10.005 -5.469 -18.433 1.00 57.75 93 GLN A CA 1
ATOM 701 C C . GLN A 1 93 ? -10.443 -5.378 -16.955 1.00 57.75 93 GLN A C 1
ATOM 703 O O . GLN A 1 93 ? -10.309 -4.329 -16.327 1.00 57.75 93 GLN A O 1
ATOM 708 N N . ILE A 1 94 ? -11.008 -6.455 -16.399 1.00 54.31 94 ILE A N 1
ATOM 709 C CA . ILE A 1 94 ? -11.589 -6.518 -15.054 1.00 54.31 94 ILE A CA 1
ATOM 710 C C . ILE A 1 94 ? -11.039 -7.753 -14.332 1.00 54.31 94 ILE A C 1
ATOM 712 O O . ILE A 1 94 ? -11.793 -8.654 -13.980 1.00 54.31 94 ILE A O 1
ATOM 716 N N . LEU A 1 95 ? -9.724 -7.834 -14.146 1.00 52.12 95 LEU A N 1
ATOM 717 C CA . LEU A 1 95 ? -9.161 -8.892 -13.300 1.00 52.12 95 LEU A CA 1
ATOM 718 C C . LEU A 1 95 ? -9.360 -8.616 -11.802 1.00 52.12 95 LEU A C 1
ATOM 720 O O . LEU A 1 95 ? -9.413 -9.552 -11.018 1.00 52.12 95 LEU A O 1
ATOM 724 N N . GLU A 1 96 ? -9.543 -7.358 -11.384 1.00 62.28 96 GLU A N 1
ATOM 725 C CA . GLU A 1 96 ? -9.475 -7.016 -9.960 1.00 62.28 96 GLU A CA 1
ATOM 726 C C . GLU A 1 96 ? -10.564 -6.023 -9.531 1.00 62.28 96 GLU A C 1
ATOM 728 O O . GLU A 1 96 ? -10.398 -4.802 -9.545 1.00 62.28 96 GLU A O 1
ATOM 733 N N . ASN A 1 97 ? -11.719 -6.534 -9.098 1.00 64.31 97 ASN A N 1
ATOM 734 C CA . ASN A 1 97 ? -12.715 -5.685 -8.432 1.00 64.31 97 ASN A CA 1
ATOM 735 C C . ASN A 1 97 ? -12.205 -5.139 -7.089 1.00 64.31 97 ASN A C 1
ATOM 737 O O . ASN A 1 97 ? -12.638 -4.067 -6.667 1.00 64.31 97 ASN A O 1
ATOM 741 N N . THR A 1 98 ? -11.275 -5.845 -6.444 1.00 72.19 98 THR A N 1
ATOM 742 C CA . THR A 1 98 ? -10.683 -5.474 -5.156 1.00 72.19 98 THR A CA 1
ATOM 743 C C . THR A 1 98 ? -9.708 -4.307 -5.265 1.00 72.19 98 THR A C 1
ATOM 745 O O . THR A 1 98 ? -9.668 -3.506 -4.338 1.00 72.19 98 THR A O 1
ATOM 748 N N . SER A 1 99 ? -8.983 -4.137 -6.379 1.00 76.44 99 SER A N 1
ATOM 749 C CA . SER A 1 99 ? -8.045 -3.014 -6.563 1.00 76.44 99 SER A CA 1
ATOM 750 C C . SER A 1 99 ? -8.698 -1.728 -7.068 1.00 76.44 99 SER A C 1
ATOM 752 O O . SER A 1 99 ? -8.084 -0.656 -7.030 1.00 76.44 99 SER A O 1
ATOM 754 N N . LYS A 1 100 ? -9.975 -1.793 -7.471 1.00 83.56 100 LYS A N 1
ATOM 755 C CA . LYS A 1 100 ? -10.780 -0.599 -7.748 1.00 83.56 100 LYS A CA 1
ATOM 756 C C . LYS A 1 100 ? -10.847 0.292 -6.515 1.00 83.56 100 LYS A C 1
ATOM 758 O O . LYS A 1 100 ? -10.777 -0.160 -5.376 1.00 83.56 100 LYS A O 1
ATOM 763 N N . ARG A 1 101 ? -11.041 1.585 -6.755 1.00 87.88 101 ARG A N 1
ATOM 764 C CA . ARG A 1 101 ? -11.126 2.607 -5.710 1.00 87.88 101 ARG A CA 1
ATOM 765 C C . ARG A 1 101 ? -12.462 3.314 -5.799 1.00 87.88 101 ARG A C 1
ATOM 767 O O . ARG A 1 101 ? -12.893 3.723 -6.880 1.00 87.88 101 ARG A O 1
ATOM 774 N N . ARG A 1 102 ? -13.122 3.463 -4.653 1.00 89.25 102 ARG A N 1
ATOM 775 C CA . ARG A 1 102 ? -14.408 4.151 -4.562 1.00 89.25 102 ARG A CA 1
ATOM 776 C C . ARG A 1 102 ? -14.245 5.622 -4.934 1.00 89.25 102 ARG A C 1
ATOM 778 O O . ARG A 1 102 ? -13.327 6.296 -4.475 1.00 89.25 102 ARG A O 1
ATOM 785 N N . VAL A 1 103 ? -15.161 6.132 -5.749 1.00 86.50 103 VAL A N 1
ATOM 786 C CA . VAL A 1 103 ? -15.213 7.555 -6.088 1.00 86.50 103 VAL A CA 1
ATOM 787 C C . VAL A 1 103 ? -15.829 8.325 -4.922 1.00 86.50 103 VAL A C 1
ATOM 789 O O . VAL A 1 103 ? -16.951 8.045 -4.491 1.00 86.50 103 VAL A O 1
ATOM 792 N N . LEU A 1 104 ? -15.101 9.311 -4.406 1.00 83.81 104 LEU A N 1
ATOM 793 C CA . LEU A 1 104 ? -15.540 10.139 -3.295 1.00 83.81 104 LEU A CA 1
ATOM 794 C C . LEU A 1 104 ? -16.414 11.277 -3.831 1.00 83.81 104 LEU A C 1
ATOM 796 O O . LEU A 1 104 ? -15.926 12.294 -4.326 1.00 83.81 104 LEU A O 1
ATOM 800 N N . LYS A 1 105 ? -17.736 11.126 -3.707 1.00 70.94 105 LYS A N 1
ATOM 801 C CA . LYS A 1 105 ? -18.671 12.229 -3.970 1.00 70.94 105 LYS A CA 1
ATOM 802 C C . LYS A 1 105 ? -18.403 13.346 -2.959 1.00 70.94 105 LYS A C 1
ATOM 804 O O . LYS A 1 105 ? -18.299 13.087 -1.758 1.00 70.94 105 LYS A O 1
ATOM 809 N N . HIS A 1 106 ? -18.244 14.578 -3.428 1.00 63.31 106 HIS A N 1
ATOM 810 C CA . HIS A 1 106 ? -18.167 15.720 -2.521 1.00 63.31 106 HIS A CA 1
ATOM 811 C C . HIS A 1 106 ? -19.544 15.917 -1.873 1.00 63.31 106 HIS A C 1
ATOM 813 O O . HIS A 1 106 ? -20.569 15.800 -2.548 1.00 63.31 106 HIS A O 1
ATOM 819 N N . GLY A 1 107 ? -19.571 16.178 -0.561 1.00 49.53 107 GLY A N 1
ATOM 820 C CA . GLY A 1 107 ? -20.774 16.705 0.091 1.00 49.53 107 GLY A CA 1
ATOM 821 C C . GLY A 1 107 ? -21.177 18.022 -0.577 1.00 49.53 107 GLY A C 1
ATOM 822 O O . GLY A 1 107 ? -20.343 18.633 -1.236 1.00 49.53 107 GLY A O 1
ATOM 823 N N . ASN A 1 108 ? -22.439 18.431 -0.440 1.00 42.41 108 ASN A N 1
ATOM 824 C CA . ASN A 1 108 ? -23.117 19.539 -1.141 1.00 42.41 108 ASN A CA 1
ATOM 825 C C . ASN A 1 108 ? -22.502 20.960 -0.966 1.00 42.41 108 ASN A C 1
ATOM 827 O O . ASN A 1 108 ? -23.225 21.916 -0.707 1.00 42.41 108 ASN A O 1
ATOM 831 N N . GLY A 1 109 ? -21.189 21.134 -1.105 1.00 43.28 109 GLY A N 1
ATOM 832 C CA . GLY A 1 109 ? -20.482 22.409 -1.132 1.00 43.28 109 GLY A CA 1
ATOM 833 C C . GLY A 1 109 ? -19.922 22.663 -2.529 1.00 43.28 109 GLY A C 1
ATOM 834 O O . GLY A 1 109 ? -19.090 21.903 -3.007 1.00 43.28 109 GLY A O 1
ATOM 835 N N . ASN A 1 110 ? -20.442 23.708 -3.177 1.00 38.62 110 ASN A N 1
ATOM 836 C CA . ASN A 1 110 ? -19.982 24.363 -4.407 1.00 38.62 110 ASN A CA 1
ATOM 837 C C . ASN A 1 110 ? -19.276 23.485 -5.461 1.00 38.62 110 ASN A C 1
ATOM 839 O O . ASN A 1 110 ? -18.075 23.239 -5.415 1.00 38.62 110 ASN A O 1
ATOM 843 N N . ARG A 1 111 ? -20.035 23.153 -6.516 1.00 42.88 111 ARG A N 1
ATOM 844 C CA . ARG A 1 111 ? -19.645 22.449 -7.759 1.00 42.88 111 ARG A CA 1
ATOM 845 C C . ARG A 1 111 ? -18.479 23.069 -8.561 1.00 42.88 111 ARG A C 1
ATOM 847 O O . ARG A 1 111 ? -18.236 22.629 -9.679 1.00 42.88 111 ARG A O 1
ATOM 854 N N . SER A 1 112 ? -17.788 24.092 -8.059 1.00 41.19 112 SER A N 1
ATOM 855 C CA . SER A 1 112 ? -16.905 24.911 -8.894 1.00 41.19 112 SER A CA 1
ATOM 856 C C . SER A 1 112 ? -15.496 24.348 -9.108 1.00 41.19 112 SER A C 1
ATOM 858 O O . SER A 1 112 ? -14.912 24.682 -10.130 1.00 41.19 112 SER A O 1
ATOM 860 N N . GLU A 1 113 ? -14.931 23.502 -8.234 1.00 42.41 113 GLU A N 1
ATOM 861 C CA . GLU A 1 113 ? -13.501 23.121 -8.376 1.00 42.41 113 GLU A CA 1
ATOM 862 C C . GLU A 1 113 ? -13.115 21.695 -7.948 1.00 42.41 113 GLU A C 1
ATOM 864 O O . GLU A 1 113 ? -11.962 21.291 -8.082 1.00 42.41 113 GLU A O 1
ATOM 869 N N . ALA A 1 114 ? -14.048 20.880 -7.471 1.00 44.56 114 ALA A N 1
ATOM 870 C CA . ALA A 1 114 ? -13.701 19.564 -6.957 1.00 44.56 114 ALA A CA 1
ATOM 871 C C . ALA A 1 114 ? -13.622 18.507 -8.074 1.00 44.56 114 ALA A C 1
ATOM 873 O O . ALA A 1 114 ? -14.638 17.926 -8.455 1.00 44.56 114 ALA A O 1
ATOM 874 N N . ALA A 1 115 ? -12.418 18.226 -8.583 1.00 53.06 115 ALA A N 1
ATOM 875 C CA . ALA A 1 115 ? -12.159 16.992 -9.327 1.00 53.06 115 ALA A CA 1
ATOM 876 C C . ALA A 1 115 ? -12.655 15.779 -8.509 1.00 53.06 115 ALA A C 1
ATOM 878 O O . ALA A 1 115 ? -12.487 15.758 -7.284 1.00 53.06 115 ALA A O 1
ATOM 879 N N . LEU A 1 116 ? -13.280 14.780 -9.153 1.00 58.75 116 LEU A N 1
ATOM 880 C CA . LEU A 1 116 ? -13.634 13.526 -8.479 1.00 58.75 116 LEU A CA 1
ATOM 881 C C . LEU A 1 116 ? -12.364 12.900 -7.899 1.00 58.75 116 LEU A C 1
ATOM 883 O O . LEU A 1 116 ? -11.528 12.371 -8.627 1.00 58.75 116 LEU A O 1
ATOM 887 N N . LYS A 1 117 ? -12.230 12.968 -6.574 1.00 77.19 117 LYS A N 1
ATOM 888 C CA . LYS A 1 117 ? -11.160 12.293 -5.844 1.00 77.19 117 LYS A CA 1
ATOM 889 C C . LYS A 1 117 ? -11.552 10.839 -5.638 1.00 77.19 117 LYS A C 1
ATOM 891 O O . LYS A 1 117 ? -12.711 10.535 -5.340 1.00 77.19 117 LYS A O 1
ATOM 896 N N . ARG A 1 118 ? -10.600 9.930 -5.800 1.00 87.31 118 ARG A N 1
ATOM 897 C CA . ARG A 1 118 ? -10.794 8.510 -5.493 1.00 87.31 118 ARG A CA 1
ATOM 898 C C . ARG A 1 118 ? -10.284 8.215 -4.086 1.00 87.31 118 ARG A C 1
ATOM 900 O O . ARG A 1 118 ? -9.465 8.953 -3.548 1.00 87.31 118 ARG A O 1
ATOM 907 N N . SER A 1 119 ? -10.825 7.165 -3.477 1.00 90.94 119 SER A N 1
ATOM 908 C CA . SER A 1 119 ? -10.385 6.691 -2.166 1.00 90.94 119 SER A CA 1
ATOM 909 C C . SER A 1 119 ? -8.897 6.329 -2.203 1.00 90.94 119 SER A C 1
ATOM 911 O O . SER A 1 119 ? -8.428 5.677 -3.145 1.00 90.94 119 SER A O 1
ATOM 913 N N . ALA A 1 120 ? -8.163 6.731 -1.162 1.00 91.62 120 ALA A N 1
ATOM 914 C CA . ALA A 1 120 ? -6.782 6.301 -0.942 1.00 91.62 120 ALA A CA 1
ATOM 915 C C . ALA A 1 120 ? -6.695 4.797 -0.624 1.00 91.62 120 ALA A C 1
ATOM 917 O O . ALA A 1 120 ? -5.633 4.201 -0.782 1.00 91.62 120 ALA A O 1
ATOM 918 N N . LEU A 1 121 ? -7.821 4.163 -0.281 1.00 92.81 121 LEU A N 1
ATOM 919 C CA . LEU A 1 121 ? -7.956 2.721 -0.096 1.00 92.81 121 LEU A CA 1
ATOM 920 C C . LEU A 1 121 ? -8.576 2.061 -1.331 1.00 92.81 121 LEU A C 1
ATOM 922 O O . LEU A 1 121 ? -9.431 2.642 -2.011 1.00 92.81 121 LEU A O 1
ATOM 926 N N . THR A 1 122 ? -8.159 0.831 -1.611 1.00 91.00 122 THR A N 1
ATOM 927 C CA . THR A 1 122 ? -8.866 -0.031 -2.563 1.00 91.00 122 THR A CA 1
ATOM 928 C C . THR A 1 122 ? -10.145 -0.593 -1.934 1.00 91.00 122 THR A C 1
ATOM 930 O O . THR A 1 122 ? -10.295 -0.603 -0.713 1.00 91.00 122 THR A O 1
ATOM 933 N N . ILE A 1 123 ? -11.088 -1.071 -2.748 1.00 88.56 123 ILE A N 1
ATOM 934 C CA . ILE A 1 123 ? -12.315 -1.718 -2.255 1.00 88.56 123 ILE A CA 1
ATOM 935 C C . ILE A 1 123 ? -11.971 -2.946 -1.401 1.00 88.56 123 ILE A C 1
ATOM 937 O O . ILE A 1 123 ? -12.629 -3.176 -0.390 1.00 88.56 123 ILE A O 1
ATOM 941 N N . GLY A 1 124 ? -10.926 -3.695 -1.773 1.00 86.75 124 GLY A N 1
ATOM 942 C CA . GLY A 1 124 ? -10.400 -4.805 -0.977 1.00 86.75 124 GLY A CA 1
ATOM 943 C C . GLY A 1 124 ? -9.938 -4.341 0.402 1.00 86.75 124 GLY A C 1
ATOM 944 O O . GLY A 1 124 ? -10.423 -4.846 1.402 1.00 86.75 124 GLY A O 1
ATOM 945 N N . GLN A 1 125 ? -9.126 -3.285 0.470 1.00 91.62 125 GLN A N 1
ATOM 946 C CA . GLN A 1 125 ? -8.650 -2.739 1.746 1.00 91.62 125 GLN A CA 1
ATOM 947 C C . GLN A 1 125 ? -9.782 -2.162 2.609 1.00 91.62 125 GLN A C 1
ATOM 949 O O . GLN A 1 125 ? -9.780 -2.324 3.827 1.00 91.62 125 GLN A O 1
ATOM 954 N N . GLU A 1 126 ? -10.772 -1.495 2.000 1.00 93.31 126 GLU A N 1
ATOM 955 C CA . GLU A 1 126 ? -11.980 -1.050 2.709 1.00 93.31 126 GLU A CA 1
ATOM 956 C C . GLU A 1 126 ? -12.730 -2.259 3.303 1.00 93.31 126 GLU A C 1
ATOM 958 O O . GLU A 1 126 ? -13.151 -2.218 4.463 1.00 93.31 126 GLU A O 1
ATOM 963 N N . ALA A 1 127 ? -12.854 -3.350 2.538 1.00 89.31 127 ALA A N 1
ATOM 964 C CA . ALA A 1 127 ? -13.460 -4.591 3.003 1.00 89.31 127 ALA A CA 1
ATOM 965 C C . ALA A 1 127 ? -12.633 -5.253 4.111 1.00 89.31 127 ALA A C 1
ATOM 967 O O . ALA A 1 127 ? -13.226 -5.653 5.106 1.00 89.31 127 ALA A O 1
ATOM 968 N N . ASP A 1 128 ? -11.305 -5.293 4.017 1.00 89.44 128 ASP A N 1
ATOM 969 C CA . ASP A 1 128 ? -10.434 -5.844 5.058 1.00 89.44 128 ASP A CA 1
ATOM 970 C C . ASP A 1 128 ? -10.582 -5.054 6.360 1.00 89.44 128 ASP A C 1
ATOM 972 O O . ASP A 1 128 ? -10.831 -5.620 7.425 1.00 89.44 128 ASP A O 1
ATOM 976 N N . ILE A 1 129 ? -10.561 -3.723 6.297 1.00 92.56 129 ILE A N 1
ATOM 977 C CA . ILE A 1 129 ? -10.750 -2.880 7.483 1.00 92.56 129 ILE A CA 1
ATOM 978 C C . ILE A 1 129 ? -12.093 -3.182 8.162 1.00 92.56 129 ILE A C 1
ATOM 980 O O . ILE A 1 129 ? -12.152 -3.331 9.386 1.00 92.56 129 ILE A O 1
ATOM 984 N N . ILE A 1 130 ? -13.173 -3.337 7.395 1.00 90.31 130 ILE A N 1
ATOM 985 C CA . ILE A 1 130 ? -14.504 -3.605 7.949 1.00 90.31 130 ILE A CA 1
ATOM 986 C C . ILE A 1 130 ? -14.617 -5.067 8.406 1.00 90.31 130 ILE A C 1
ATOM 988 O O . ILE A 1 130 ? -14.844 -5.338 9.585 1.00 90.31 130 ILE A O 1
ATOM 992 N N . GLN A 1 131 ? -14.414 -6.014 7.501 1.00 85.94 131 GLN A N 1
ATOM 993 C CA . GLN A 1 131 ? -14.772 -7.425 7.637 1.00 85.94 131 GLN A CA 1
ATOM 994 C C . GLN A 1 131 ? -13.697 -8.294 8.292 1.00 85.94 131 GLN A C 1
ATOM 996 O O . GLN A 1 131 ? -14.014 -9.424 8.672 1.00 85.94 131 GLN A O 1
ATOM 1001 N N . ASN A 1 132 ? -12.459 -7.803 8.458 1.00 78.88 132 ASN A N 1
ATOM 1002 C CA . ASN A 1 132 ? -11.391 -8.588 9.081 1.00 78.88 132 ASN A CA 1
ATOM 1003 C C . ASN A 1 132 ? -11.868 -9.151 10.430 1.00 78.88 132 ASN A C 1
ATOM 1005 O O . ASN A 1 132 ? -12.314 -8.414 11.315 1.00 78.88 132 ASN A O 1
ATOM 1009 N N . LYS A 1 133 ? -11.832 -10.483 10.536 1.00 75.50 133 LYS A N 1
ATOM 1010 C CA . LYS A 1 133 ? -12.337 -11.241 11.684 1.00 75.50 133 LYS A CA 1
ATOM 1011 C C . LYS A 1 133 ? -11.344 -11.269 12.844 1.00 75.50 133 LYS A C 1
ATOM 1013 O O . LYS A 1 133 ? -11.721 -11.733 13.925 1.00 75.50 133 LYS A O 1
ATOM 1018 N N . SER A 1 134 ? -10.106 -10.828 12.627 1.00 82.00 134 SER A N 1
ATOM 1019 C CA . SER A 1 134 ? -9.120 -10.656 13.682 1.00 82.00 134 SER A CA 1
ATOM 1020 C C . SER A 1 134 ? -9.594 -9.582 14.668 1.00 82.00 134 SER A C 1
ATOM 1022 O O . SER A 1 134 ? -10.354 -8.669 14.336 1.00 82.00 134 SER A O 1
ATOM 1024 N N . ASN A 1 135 ? -9.139 -9.709 15.911 1.00 81.00 135 ASN A N 1
ATOM 1025 C CA . ASN A 1 135 ? -9.381 -8.710 16.956 1.00 81.00 135 ASN A CA 1
ATOM 1026 C C . ASN A 1 135 ? -8.159 -7.802 17.107 1.00 81.00 135 ASN A C 1
ATOM 1028 O O . ASN A 1 135 ? -7.977 -7.173 18.148 1.00 81.00 135 ASN A O 1
ATOM 1032 N N . ARG A 1 136 ? -7.271 -7.823 16.113 1.00 91.62 136 ARG A N 1
ATOM 1033 C CA . ARG A 1 136 ? -5.999 -7.125 16.149 1.00 91.62 136 ARG A CA 1
ATOM 1034 C C . ARG A 1 136 ? -6.215 -5.683 15.710 1.00 91.62 136 ARG A C 1
ATOM 1036 O O . ARG A 1 136 ? -7.091 -5.421 14.878 1.00 91.62 136 ARG A O 1
ATOM 1043 N N . PRO A 1 137 ? -5.455 -4.728 16.264 1.00 94.94 137 PRO A N 1
ATOM 1044 C CA . PRO A 1 137 ? -5.355 -3.419 15.650 1.00 94.94 137 PRO A CA 1
ATOM 1045 C C . PRO A 1 137 ? -4.873 -3.560 14.205 1.00 94.94 137 PRO A C 1
ATOM 1047 O O . PRO A 1 137 ? -4.094 -4.459 13.888 1.00 94.94 137 PRO A O 1
ATOM 1050 N N . ILE A 1 138 ? -5.346 -2.663 13.350 1.00 97.12 138 ILE A N 1
ATOM 1051 C CA . ILE A 1 138 ? -4.910 -2.558 11.963 1.00 97.12 138 ILE A CA 1
ATOM 1052 C C . ILE A 1 138 ? -4.008 -1.340 11.849 1.00 97.12 138 ILE A C 1
ATOM 1054 O O . ILE A 1 138 ? -4.352 -0.265 12.342 1.00 97.12 138 ILE A O 1
ATOM 1058 N N . LEU A 1 139 ? -2.882 -1.496 11.174 1.00 97.50 139 LEU A N 1
ATOM 1059 C CA . LEU A 1 139 ? -1.977 -0.423 10.827 1.00 97.50 139 LEU A CA 1
ATOM 1060 C C . LEU A 1 139 ? -2.031 -0.191 9.313 1.00 97.50 139 LEU A C 1
ATOM 1062 O O . LEU A 1 139 ? -1.717 -1.085 8.539 1.00 97.50 139 LEU A O 1
ATOM 1066 N N . VAL A 1 140 ? -2.445 0.999 8.887 1.00 98.00 140 VAL A N 1
ATOM 1067 C CA . VAL A 1 140 ? -2.437 1.423 7.483 1.00 98.00 140 VAL A CA 1
ATOM 1068 C C . VAL A 1 140 ? -1.217 2.308 7.257 1.00 98.00 140 VAL A C 1
ATOM 1070 O O . VAL A 1 140 ? -1.140 3.390 7.839 1.00 98.00 140 VAL A O 1
ATOM 1073 N N . LEU A 1 141 ? -0.281 1.861 6.422 1.00 97.69 141 LEU A N 1
ATOM 1074 C CA . LEU A 1 141 ? 0.957 2.581 6.115 1.00 97.69 141 LEU A CA 1
ATOM 1075 C C . LEU A 1 141 ? 1.003 3.016 4.659 1.00 97.69 141 LEU A C 1
ATOM 1077 O O . LEU A 1 141 ? 0.448 2.362 3.778 1.00 97.69 141 LEU A O 1
ATOM 1081 N N . GLY A 1 142 ? 1.657 4.142 4.407 1.00 96.56 142 GLY A N 1
ATOM 1082 C CA . GLY A 1 142 ? 1.846 4.661 3.064 1.00 96.56 142 GLY A CA 1
ATOM 1083 C C . GLY A 1 142 ? 2.706 5.913 3.046 1.00 96.56 142 GLY A C 1
ATOM 1084 O O . GLY A 1 142 ? 3.258 6.342 4.058 1.00 96.56 142 GLY A O 1
ATOM 1085 N N . THR A 1 143 ? 2.792 6.516 1.871 1.00 96.62 143 THR A N 1
ATOM 1086 C CA . THR A 1 143 ? 3.596 7.711 1.616 1.00 96.62 143 THR A CA 1
ATOM 1087 C C . THR A 1 143 ? 2.710 8.947 1.466 1.00 96.62 143 THR A C 1
ATOM 1089 O O . THR A 1 143 ? 1.489 8.858 1.301 1.00 96.62 143 THR A O 1
ATOM 1092 N N . GLU A 1 144 ? 3.306 10.138 1.438 1.00 95.25 144 GLU A N 1
ATOM 1093 C CA . GLU A 1 144 ? 2.551 11.350 1.095 1.00 95.25 144 GLU A CA 1
ATOM 1094 C C . GLU A 1 144 ? 1.990 11.282 -0.333 1.00 95.25 144 GLU A C 1
ATOM 1096 O O . GLU A 1 144 ? 0.914 11.819 -0.623 1.00 95.25 144 GLU A O 1
ATOM 1101 N N . LEU A 1 145 ? 2.686 10.574 -1.228 1.00 95.06 145 LEU A N 1
ATOM 1102 C CA . LEU A 1 145 ? 2.247 10.326 -2.598 1.00 95.06 145 LEU A CA 1
ATOM 1103 C C . LEU A 1 145 ? 1.097 9.309 -2.711 1.00 95.06 145 LEU A C 1
ATOM 1105 O O . LEU A 1 145 ? 0.329 9.332 -3.686 1.00 95.06 145 LEU A O 1
ATOM 1109 N N . SER A 1 146 ? 0.920 8.451 -1.707 1.00 93.44 146 SER A N 1
ATOM 1110 C CA . SER A 1 146 ? -0.218 7.534 -1.607 1.00 93.44 146 SER A CA 1
ATOM 1111 C C . SER A 1 146 ? -1.486 8.205 -1.060 1.00 93.44 146 SER A C 1
ATOM 1113 O O . SER A 1 146 ? -2.492 7.524 -0.868 1.00 93.44 146 SER A O 1
ATOM 1115 N N . ASN A 1 147 ? -1.454 9.525 -0.813 1.00 93.06 147 ASN A N 1
ATOM 1116 C CA . ASN A 1 147 ? -2.533 10.284 -0.174 1.00 93.06 147 ASN A CA 1
ATOM 1117 C C . ASN A 1 147 ? -2.926 9.703 1.203 1.00 93.06 147 ASN A C 1
ATOM 1119 O O . ASN A 1 147 ? -4.111 9.641 1.539 1.00 93.06 147 ASN A O 1
ATOM 1123 N N . ILE A 1 148 ? -1.936 9.280 2.002 1.00 94.94 148 ILE A N 1
ATOM 1124 C CA . ILE A 1 148 ? -2.141 8.680 3.333 1.00 94.94 148 ILE A CA 1
ATOM 1125 C C . ILE A 1 148 ? -3.013 9.552 4.260 1.00 94.94 148 ILE A C 1
ATOM 1127 O O . ILE A 1 148 ? -3.888 9.032 4.953 1.00 94.94 148 ILE A O 1
ATOM 1131 N N . SER A 1 149 ? -2.880 10.879 4.181 1.00 92.94 149 SER A N 1
ATOM 1132 C CA . SER A 1 149 ? -3.692 11.845 4.941 1.00 92.94 149 SER A CA 1
ATOM 1133 C C . SER A 1 149 ? -5.193 11.773 4.635 1.00 92.94 149 SER A C 1
ATOM 1135 O O . SER A 1 149 ? -6.027 12.076 5.487 1.00 92.94 149 SER A O 1
ATOM 1137 N N . LEU A 1 150 ? -5.585 11.297 3.447 1.00 92.38 150 LEU A N 1
ATOM 1138 C CA . LEU A 1 150 ? -6.996 11.145 3.079 1.00 92.38 150 LEU A CA 1
ATOM 1139 C C . LEU A 1 150 ? -7.633 9.866 3.638 1.00 92.38 150 LEU A C 1
ATOM 1141 O O . LEU A 1 150 ? -8.857 9.729 3.575 1.00 92.38 150 LEU A O 1
ATOM 1145 N N . VAL A 1 151 ? -6.855 8.915 4.168 1.00 95.50 151 VAL A N 1
ATOM 1146 C CA . VAL A 1 151 ? -7.376 7.607 4.605 1.00 95.50 151 VAL A CA 1
ATOM 1147 C C . VAL A 1 151 ? -8.418 7.749 5.707 1.00 95.50 151 VAL A C 1
ATOM 1149 O O . VAL A 1 151 ? -9.469 7.113 5.627 1.00 95.50 151 VAL A O 1
ATOM 1152 N N . ALA A 1 152 ? -8.179 8.605 6.704 1.00 95.44 152 ALA A N 1
ATOM 1153 C CA . ALA A 1 152 ? -9.114 8.785 7.814 1.00 95.44 152 ALA A CA 1
ATOM 1154 C C . ALA A 1 152 ? -10.495 9.247 7.318 1.00 95.44 152 ALA A C 1
ATOM 1156 O O . ALA A 1 152 ? -11.522 8.686 7.708 1.00 95.44 152 ALA A O 1
ATOM 1157 N N . ASP A 1 153 ? -10.514 10.200 6.384 1.00 92.88 153 ASP A N 1
ATOM 1158 C CA . ASP A 1 153 ? -11.733 10.687 5.738 1.00 92.88 153 ASP A CA 1
ATOM 1159 C C . ASP A 1 153 ? -12.387 9.619 4.853 1.00 92.88 153 ASP A C 1
ATOM 1161 O O . ASP A 1 153 ? -13.617 9.499 4.820 1.00 92.88 153 ASP A O 1
ATOM 1165 N N . CYS A 1 154 ? -11.587 8.821 4.140 1.00 93.50 154 CYS A N 1
ATOM 1166 C CA . CYS A 1 154 ? -12.083 7.716 3.319 1.00 93.50 154 CYS A CA 1
ATOM 1167 C C . CYS A 1 154 ? -12.820 6.679 4.172 1.00 93.50 154 CYS A C 1
ATOM 1169 O O . CYS A 1 154 ? -13.937 6.300 3.805 1.00 93.50 154 CYS A O 1
ATOM 1171 N N . ILE A 1 155 ? -12.236 6.290 5.315 1.00 95.12 155 ILE A N 1
ATOM 1172 C CA . ILE A 1 155 ? -12.833 5.356 6.281 1.00 95.12 155 ILE A CA 1
ATOM 1173 C C . ILE A 1 155 ? -14.062 5.984 6.940 1.00 95.12 155 ILE A C 1
ATOM 1175 O O . ILE A 1 155 ? -15.095 5.330 7.049 1.00 95.12 155 ILE A O 1
ATOM 1179 N N . LYS A 1 156 ? -14.016 7.266 7.327 1.00 94.31 156 LYS A N 1
ATOM 1180 C CA . LYS A 1 156 ? -15.174 7.951 7.926 1.00 94.31 156 LYS A CA 1
ATOM 1181 C C . LYS A 1 156 ? -16.393 7.946 7.002 1.00 94.31 156 LYS A C 1
ATOM 1183 O O . LYS A 1 156 ? -17.516 7.800 7.470 1.00 94.31 156 LYS A O 1
ATOM 1188 N N . ARG A 1 157 ? -16.185 8.024 5.686 1.00 92.50 157 ARG A N 1
ATOM 1189 C CA . ARG A 1 157 ? -17.254 7.924 4.675 1.00 92.50 157 ARG A CA 1
ATOM 1190 C C . ARG A 1 157 ? -17.828 6.510 4.486 1.00 92.50 157 ARG A C 1
ATOM 1192 O O . ARG A 1 157 ? -18.750 6.371 3.689 1.00 92.50 157 ARG A O 1
ATOM 1199 N N . LEU A 1 158 ? -17.286 5.488 5.153 1.00 92.12 158 LEU A N 1
ATOM 1200 C CA . LEU A 1 158 ? -17.854 4.130 5.198 1.00 92.12 158 LEU A CA 1
ATOM 1201 C C . LEU A 1 158 ? -18.921 3.980 6.290 1.00 92.12 158 LEU A C 1
ATOM 1203 O O . LEU A 1 158 ? -19.574 2.941 6.363 1.00 92.12 158 LEU A O 1
ATOM 1207 N N . GLU A 1 159 ? -19.090 4.996 7.141 1.00 92.69 159 GLU A N 1
ATOM 1208 C CA . GLU A 1 159 ? -20.098 5.003 8.197 1.00 92.69 159 GLU A CA 1
ATOM 1209 C C . GLU A 1 159 ? -21.496 4.702 7.641 1.00 92.69 159 GLU A C 1
ATOM 1211 O O . GLU A 1 159 ? -21.925 5.241 6.618 1.00 92.69 159 GLU A O 1
ATOM 1216 N N . SER A 1 160 ? -22.197 3.807 8.328 1.00 91.12 160 SER A N 1
ATOM 1217 C CA . SER A 1 160 ? -23.538 3.343 7.978 1.00 91.12 160 SER A CA 1
ATOM 1218 C C . SER A 1 160 ? -24.314 3.008 9.251 1.00 91.12 160 SER A C 1
ATOM 1220 O O . SER A 1 160 ? -23.769 3.072 10.351 1.00 91.12 160 SER A O 1
ATOM 1222 N N . GLU A 1 161 ? -25.580 2.612 9.124 1.00 86.56 161 GLU A N 1
ATOM 1223 C CA . GLU A 1 161 ? -26.407 2.217 10.276 1.00 86.56 161 GLU A CA 1
ATOM 1224 C C . GLU A 1 161 ? -25.788 1.070 11.096 1.00 86.56 161 GLU A C 1
ATOM 1226 O O . GLU A 1 161 ? -25.967 1.017 12.309 1.00 86.56 161 GLU A O 1
ATOM 1231 N N . ASN A 1 162 ? -25.004 0.196 10.453 1.00 89.06 162 ASN A N 1
ATOM 1232 C CA . ASN A 1 162 ? -24.367 -0.962 11.088 1.00 89.06 162 ASN A CA 1
ATOM 1233 C C . ASN A 1 162 ? -22.876 -0.752 11.404 1.00 89.06 162 ASN A C 1
ATOM 1235 O O . ASN A 1 162 ? -22.241 -1.645 11.969 1.00 89.06 162 ASN A O 1
ATOM 1239 N N . LEU A 1 163 ? -22.307 0.401 11.035 1.00 91.19 163 LEU A N 1
ATOM 1240 C CA . LEU A 1 163 ? -20.887 0.702 11.197 1.00 91.19 163 LEU A CA 1
ATOM 1241 C C . LEU A 1 163 ? -20.693 2.140 11.670 1.00 91.19 163 LEU A C 1
ATOM 1243 O O . LEU A 1 163 ? -20.820 3.076 10.885 1.00 91.19 163 LEU A O 1
ATOM 1247 N N . HIS A 1 164 ? -20.294 2.308 12.926 1.00 92.62 164 HIS A N 1
ATOM 1248 C CA . HIS A 1 164 ? -19.934 3.608 13.480 1.00 92.62 164 HIS A CA 1
ATOM 1249 C C . HIS A 1 164 ? -18.429 3.836 13.399 1.00 92.62 164 HIS A C 1
ATOM 1251 O O . HIS A 1 164 ? -17.641 3.027 13.896 1.00 92.62 164 HIS A O 1
ATOM 1257 N N . VAL A 1 165 ? -18.025 4.969 12.826 1.00 94.00 165 VAL A N 1
ATOM 1258 C CA . VAL A 1 165 ? -16.608 5.324 12.682 1.00 94.00 165 VAL A CA 1
ATOM 1259 C C . VAL A 1 165 ? -16.291 6.526 13.560 1.00 94.00 165 VAL A C 1
ATOM 1261 O O . VAL A 1 165 ? -16.837 7.613 13.372 1.00 94.00 165 VAL A O 1
ATOM 1264 N N . VAL A 1 166 ? -15.376 6.361 14.508 1.00 93.88 166 VAL A N 1
ATOM 1265 C CA . VAL A 1 166 ? -14.926 7.417 15.418 1.00 93.88 166 VAL A CA 1
ATOM 1266 C C . VAL A 1 166 ? -13.493 7.791 15.069 1.00 93.88 166 VAL A C 1
ATOM 1268 O O . VAL A 1 166 ? -12.579 6.990 15.242 1.00 93.88 166 VAL A O 1
ATOM 1271 N N . VAL A 1 167 ? -13.293 9.021 14.595 1.00 94.94 167 VAL A N 1
ATOM 1272 C CA . VAL A 1 167 ? -11.952 9.578 14.385 1.00 94.94 167 VAL A CA 1
ATOM 1273 C C . VAL A 1 167 ? -11.449 10.149 15.708 1.00 94.94 167 VAL A C 1
ATOM 1275 O O . VAL A 1 167 ? -12.081 11.032 16.295 1.00 94.94 167 VAL A O 1
ATOM 1278 N N . MET A 1 168 ? -10.329 9.618 16.185 1.00 92.94 168 MET A N 1
ATOM 1279 C CA . MET A 1 168 ? -9.772 9.918 17.498 1.00 92.94 168 MET A CA 1
ATOM 1280 C C . MET A 1 168 ? -9.217 11.330 17.588 1.00 92.94 168 MET A C 1
ATOM 1282 O O . MET A 1 168 ? -8.552 11.830 16.677 1.00 92.94 168 MET A O 1
ATOM 1286 N N . LYS A 1 169 ? -9.460 11.961 18.740 1.00 91.75 169 LYS A N 1
ATOM 1287 C CA . LYS A 1 169 ? -8.981 13.317 19.026 1.00 91.75 169 LYS A CA 1
ATOM 1288 C C . LYS A 1 169 ? -7.768 13.335 19.941 1.00 91.75 169 LYS A C 1
ATOM 1290 O O . LYS A 1 169 ? -7.071 14.352 19.929 1.00 91.75 169 LYS A O 1
ATOM 1295 N N . ALA A 1 170 ? -7.499 12.232 20.641 1.00 91.69 170 ALA A N 1
ATOM 1296 C CA . ALA A 1 170 ? -6.350 12.053 21.515 1.00 91.69 170 ALA A CA 1
ATOM 1297 C C . ALA A 1 170 ? -5.067 12.676 20.943 1.00 91.69 170 ALA A C 1
ATOM 1299 O O . ALA A 1 170 ? -4.761 12.565 19.753 1.00 91.69 170 ALA A O 1
ATOM 1300 N N . THR A 1 171 ? -4.331 13.361 21.812 1.00 93.31 171 THR A N 1
ATOM 1301 C CA . THR A 1 171 ? -3.050 14.020 21.506 1.00 93.31 171 THR A CA 1
ATOM 1302 C C . THR A 1 171 ? -1.886 13.411 22.282 1.00 93.31 171 THR A C 1
ATOM 1304 O O . THR A 1 171 ? -0.746 13.813 22.100 1.00 93.31 171 THR A O 1
ATOM 1307 N N . SER A 1 172 ? -2.163 12.451 23.164 1.00 94.31 172 SER A N 1
ATOM 1308 C CA . SER A 1 172 ? -1.161 11.742 23.953 1.00 94.31 172 SER A CA 1
ATOM 1309 C C . SER A 1 172 ? -1.612 10.314 24.221 1.00 94.31 172 SER A C 1
ATOM 1311 O O . SER A 1 172 ? -2.807 10.008 24.192 1.00 94.31 172 SER A O 1
ATOM 1313 N N . GLN A 1 173 ? -0.656 9.451 24.552 1.00 93.19 173 GLN A N 1
ATOM 1314 C CA . GLN A 1 173 ? -0.917 8.049 24.863 1.00 93.19 173 GLN A CA 1
ATOM 1315 C C . GLN A 1 173 ? -1.887 7.893 26.052 1.00 93.19 173 GLN A C 1
ATOM 1317 O O . GLN A 1 173 ? -2.776 7.044 26.048 1.00 93.19 173 GLN A O 1
ATOM 1322 N N . GLN A 1 174 ? -1.780 8.756 27.068 1.00 93.44 174 GLN A N 1
ATOM 1323 C CA . GLN A 1 174 ? -2.703 8.735 28.205 1.00 93.44 174 GLN A CA 1
ATOM 1324 C C . GLN A 1 174 ? -4.113 9.197 27.812 1.00 93.44 174 GLN A C 1
ATOM 1326 O O . GLN A 1 174 ? -5.096 8.614 28.275 1.00 93.44 174 GLN A O 1
ATOM 1331 N N . ALA A 1 175 ? -4.230 10.217 26.955 1.00 93.69 175 ALA A N 1
ATOM 1332 C CA . ALA A 1 175 ? -5.522 10.652 26.428 1.00 93.69 175 ALA A CA 1
ATOM 1333 C C . ALA A 1 175 ? -6.168 9.543 25.586 1.00 93.69 175 ALA A C 1
ATOM 1335 O O . ALA A 1 175 ? -7.342 9.242 25.783 1.00 93.69 175 ALA A O 1
ATOM 1336 N N . PHE A 1 176 ? -5.380 8.870 24.744 1.00 95.00 176 PHE A N 1
ATOM 1337 C CA . PHE A 1 176 ? -5.812 7.710 23.967 1.00 95.00 176 PHE A CA 1
ATOM 1338 C C . PHE A 1 176 ? -6.376 6.607 24.864 1.00 95.00 176 PHE A C 1
ATOM 1340 O O . PHE A 1 176 ? -7.503 6.156 24.660 1.00 95.00 176 PHE A O 1
ATOM 1347 N N . ARG A 1 177 ? -5.641 6.230 25.915 1.00 93.00 177 ARG A N 1
ATOM 1348 C CA . ARG A 1 177 ? -6.091 5.236 26.894 1.00 93.00 177 ARG A CA 1
ATOM 1349 C C . ARG A 1 177 ? -7.406 5.629 27.566 1.00 93.00 177 ARG A C 1
ATOM 1351 O O . ARG A 1 177 ? -8.287 4.785 27.726 1.00 93.00 177 ARG A O 1
ATOM 1358 N N . ASN A 1 178 ? -7.528 6.890 27.977 1.00 91.69 178 ASN A N 1
ATOM 1359 C CA . ASN A 1 178 ? -8.724 7.400 28.643 1.00 91.69 178 ASN A CA 1
ATOM 1360 C C . ASN A 1 178 ? -9.930 7.405 27.697 1.00 91.69 178 ASN A C 1
ATOM 1362 O O . ASN A 1 178 ? -10.998 6.936 28.081 1.00 91.69 178 ASN A O 1
ATOM 1366 N N . GLU A 1 179 ? -9.755 7.888 26.465 1.00 91.75 179 GLU A N 1
ATOM 1367 C CA . GLU A 1 179 ? -10.795 7.886 25.434 1.00 91.75 179 GLU A CA 1
ATOM 1368 C C . GLU A 1 179 ? -11.237 6.454 25.110 1.00 91.75 179 GLU A C 1
ATOM 1370 O O . GLU A 1 179 ? -12.433 6.173 25.146 1.00 91.75 179 GLU A O 1
ATOM 1375 N N . LEU A 1 180 ? -10.295 5.525 24.906 1.00 90.94 180 LEU A N 1
ATOM 1376 C CA . LEU A 1 180 ? -10.587 4.114 24.634 1.00 90.94 180 LEU A CA 1
ATOM 1377 C C . LEU A 1 180 ? -11.371 3.452 25.780 1.00 90.94 180 LEU A C 1
ATOM 1379 O O . LEU A 1 180 ? -12.309 2.699 25.527 1.00 90.94 180 LEU A O 1
ATOM 1383 N N . ALA A 1 181 ? -11.019 3.745 27.037 1.00 87.94 181 ALA A N 1
ATOM 1384 C CA . ALA A 1 181 ? -11.709 3.220 28.218 1.00 87.94 181 ALA A CA 1
ATOM 1385 C C . ALA A 1 181 ? -13.081 3.873 28.470 1.00 87.94 181 ALA A C 1
ATOM 1387 O O . ALA A 1 181 ? -13.960 3.251 29.070 1.00 87.94 181 ALA A O 1
ATOM 1388 N N . ALA A 1 182 ? -13.263 5.123 28.036 1.00 87.62 182 ALA A N 1
ATOM 1389 C CA . ALA A 1 182 ? -14.509 5.868 28.182 1.00 87.62 182 ALA A CA 1
ATOM 1390 C C . ALA A 1 182 ? -15.579 5.454 27.164 1.00 87.62 182 ALA A C 1
ATOM 1392 O O . ALA A 1 182 ? -16.753 5.778 27.359 1.00 87.62 182 ALA A O 1
ATOM 1393 N N . LEU A 1 183 ? -15.206 4.731 26.102 1.00 85.69 183 LEU A N 1
ATOM 1394 C CA . LEU A 1 183 ? -16.160 4.231 25.122 1.00 85.69 183 LEU A CA 1
ATOM 1395 C C . LEU A 1 183 ? -17.197 3.320 25.803 1.00 85.69 183 LEU A C 1
ATOM 1397 O O . LEU A 1 183 ? -16.891 2.250 26.334 1.00 85.69 183 LEU A O 1
ATOM 1401 N N . ARG A 1 184 ? -18.452 3.776 25.799 1.00 78.31 184 ARG A N 1
ATOM 1402 C CA . ARG A 1 184 ? -19.621 3.008 26.232 1.00 78.31 184 ARG A CA 1
ATOM 1403 C C . ARG A 1 184 ? -20.323 2.452 25.005 1.00 78.31 184 ARG A C 1
ATOM 1405 O O . ARG A 1 184 ? -20.485 3.152 24.008 1.00 78.31 184 ARG A O 1
ATOM 1412 N N . PHE A 1 185 ? -20.756 1.202 25.097 1.00 71.31 185 PHE A N 1
ATOM 1413 C CA . PHE A 1 185 ? -21.344 0.484 23.975 1.00 71.31 185 PHE A CA 1
ATOM 1414 C C . PHE A 1 185 ? -22.771 0.070 24.307 1.00 71.31 185 PHE A C 1
ATOM 1416 O O . PHE A 1 185 ? -23.009 -0.607 25.304 1.00 71.31 185 PHE A O 1
ATOM 1423 N N . SER A 1 186 ? -23.705 0.474 23.452 1.00 66.00 186 SER A N 1
ATOM 1424 C CA . SER A 1 186 ? -25.074 -0.036 23.394 1.00 66.00 186 SER A CA 1
ATOM 1425 C C . SER A 1 186 ? -25.374 -0.479 21.956 1.00 66.00 186 SER A C 1
ATOM 1427 O O . SER A 1 186 ? -24.937 0.177 21.009 1.00 66.00 186 SER A O 1
ATOM 1429 N N . GLY A 1 187 ? -26.067 -1.606 21.788 1.00 72.06 187 GLY A N 1
ATOM 1430 C CA . GLY A 1 187 ? -26.441 -2.161 20.479 1.00 72.06 187 GLY A CA 1
ATOM 1431 C C . GLY A 1 187 ? -25.341 -2.942 19.743 1.00 72.06 187 GLY A C 1
ATOM 1432 O O . GLY A 1 187 ? -24.185 -2.964 20.170 1.00 72.06 187 GLY A O 1
ATOM 1433 N N . ASP A 1 188 ? -25.736 -3.547 18.617 1.00 79.06 188 ASP A N 1
ATOM 1434 C CA . ASP A 1 188 ? -24.955 -4.538 17.851 1.00 79.06 188 ASP A CA 1
ATOM 1435 C C . ASP A 1 188 ? -24.102 -3.943 16.713 1.00 79.06 188 ASP A C 1
ATOM 1437 O O . ASP A 1 188 ? -23.424 -4.673 15.992 1.00 79.06 188 ASP A O 1
ATOM 1441 N N . ALA A 1 189 ? -24.118 -2.620 16.528 1.00 82.94 189 ALA A N 1
ATOM 1442 C CA . ALA A 1 189 ? -23.362 -1.971 15.459 1.00 82.94 189 ALA A CA 1
ATOM 1443 C C . ALA A 1 189 ? -21.843 -2.105 15.668 1.00 82.94 189 ALA A C 1
ATOM 1445 O O . ALA A 1 189 ? -21.317 -1.865 16.764 1.00 82.94 189 ALA A O 1
ATOM 1446 N N . GLN A 1 190 ? -21.130 -2.427 14.587 1.00 87.12 190 GLN A N 1
ATOM 1447 C CA . GLN A 1 190 ? -19.675 -2.502 14.578 1.00 87.12 190 GLN A CA 1
ATOM 1448 C C . GLN A 1 190 ? -19.072 -1.106 14.766 1.00 87.12 190 GLN A C 1
ATOM 1450 O O . GLN A 1 190 ? -19.603 -0.108 14.275 1.00 87.12 190 GLN A O 1
ATOM 1455 N N . ARG A 1 191 ? -17.936 -1.020 15.467 1.00 90.38 191 ARG A N 1
ATOM 1456 C CA . ARG A 1 191 ? -17.254 0.250 15.736 1.00 90.38 191 ARG A CA 1
ATOM 1457 C C . ARG A 1 191 ? -15.813 0.231 15.253 1.00 90.38 191 ARG A C 1
ATOM 1459 O O . ARG A 1 191 ? -15.046 -0.660 15.620 1.00 90.38 191 ARG A O 1
ATOM 1466 N N . LEU A 1 192 ? -15.454 1.247 14.475 1.00 94.12 192 LEU A N 1
ATOM 1467 C CA . LEU A 1 192 ? -14.090 1.522 14.035 1.00 94.12 192 LEU A CA 1
ATOM 1468 C C . LEU A 1 192 ? -13.568 2.770 14.733 1.00 94.12 192 LEU A C 1
ATOM 1470 O O . LEU A 1 192 ? -14.177 3.835 14.653 1.00 94.12 192 LEU A O 1
ATOM 1474 N N . LEU A 1 193 ? -12.426 2.637 15.394 1.00 95.50 193 LEU A N 1
ATOM 1475 C CA . LEU A 1 193 ? -11.688 3.736 15.990 1.00 95.50 193 LEU A CA 1
ATOM 1476 C C . LEU A 1 193 ? -10.499 4.065 15.094 1.00 95.50 193 LEU A C 1
ATOM 1478 O O . LEU A 1 193 ? -9.618 3.230 14.933 1.00 95.50 193 LEU A O 1
ATOM 1482 N N . VAL A 1 194 ? -10.468 5.257 14.511 1.00 97.31 194 VAL A N 1
ATOM 1483 C CA . VAL A 1 194 ? -9.449 5.651 13.531 1.00 97.31 194 VAL A CA 1
ATOM 1484 C C . VAL A 1 194 ? -8.522 6.689 14.145 1.00 97.31 194 VAL A C 1
ATOM 1486 O O . VAL A 1 194 ? -8.988 7.735 14.595 1.00 97.31 194 VAL A O 1
ATOM 1489 N N . ILE A 1 195 ? -7.220 6.418 14.147 1.00 97.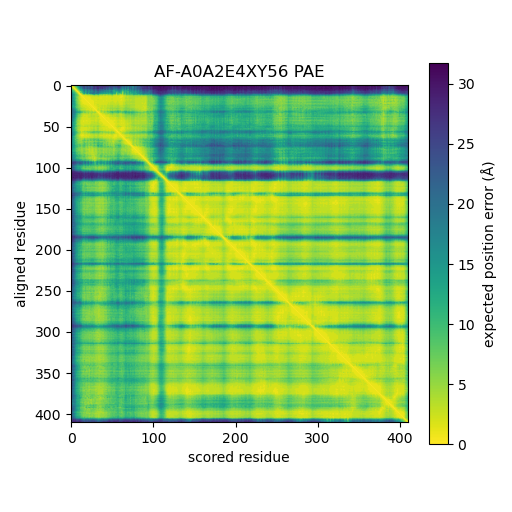62 195 ILE A N 1
ATOM 1490 C CA . ILE A 1 195 ? -6.168 7.346 14.560 1.00 97.62 195 ILE A CA 1
ATOM 1491 C C . ILE A 1 195 ? -5.512 7.891 13.279 1.00 97.62 195 ILE A C 1
ATOM 1493 O O . ILE A 1 195 ? -4.842 7.126 12.586 1.00 97.62 195 ILE A O 1
ATOM 1497 N N . PRO A 1 196 ? -5.724 9.178 12.932 1.00 96.50 196 PRO A N 1
ATOM 1498 C CA . PRO A 1 196 ? -5.160 9.784 11.722 1.00 96.50 196 PRO A CA 1
ATOM 1499 C C . PRO A 1 196 ? -3.626 9.819 11.698 1.00 96.50 196 PRO A C 1
ATOM 1501 O O . PRO A 1 196 ? -2.999 9.851 12.757 1.00 96.50 196 PRO A O 1
ATOM 1504 N N . SER A 1 197 ? -3.050 9.925 10.495 1.00 95.06 197 SER A N 1
ATOM 1505 C CA . SER A 1 197 ? -1.604 10.113 10.259 1.00 95.06 197 SER A CA 1
ATOM 1506 C C . SER A 1 197 ? -1.032 11.354 10.929 1.00 95.06 197 SER A C 1
ATOM 1508 O O . SER A 1 197 ? 0.111 11.345 11.367 1.00 95.06 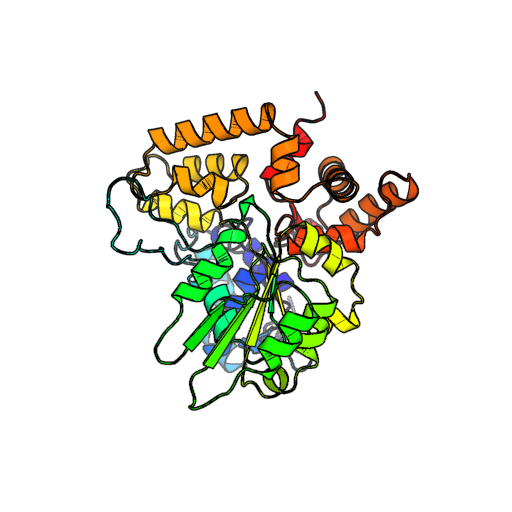197 SER A O 1
ATOM 1510 N N . GLU A 1 198 ? -1.851 12.393 11.076 1.00 93.25 198 GLU A N 1
ATOM 1511 C CA . GLU A 1 198 ? -1.439 13.692 11.619 1.00 93.25 198 GLU A CA 1
ATOM 1512 C C . GLU A 1 198 ? -1.237 13.645 13.143 1.00 93.25 198 GLU A C 1
ATOM 1514 O O . GLU A 1 198 ? -0.897 14.648 13.770 1.00 93.25 198 GLU A O 1
ATOM 1519 N N . LYS A 1 199 ? -1.536 12.501 13.770 1.00 94.44 199 LYS A N 1
ATOM 1520 C CA . LYS A 1 199 ? -1.324 12.271 15.194 1.00 94.44 199 LYS A CA 1
ATOM 1521 C C . LYS A 1 199 ? 0.044 11.641 15.412 1.00 94.44 199 LYS A C 1
ATOM 1523 O O . LYS A 1 199 ? 0.397 10.655 14.773 1.00 94.44 199 LYS A O 1
ATOM 1528 N N . ASP A 1 200 ? 0.746 12.123 16.430 1.00 92.94 200 ASP A N 1
ATOM 1529 C CA . ASP A 1 200 ? 2.043 11.588 16.845 1.00 92.94 200 ASP A CA 1
ATOM 1530 C C . ASP A 1 200 ? 1.921 10.285 17.654 1.00 92.94 200 ASP A C 1
ATOM 1532 O O . ASP A 1 200 ? 2.534 10.130 18.705 1.00 92.94 200 ASP A O 1
ATOM 1536 N N . TRP A 1 201 ? 1.107 9.335 17.192 1.00 95.31 201 TRP A N 1
ATOM 1537 C CA . TRP A 1 201 ? 1.008 8.024 17.829 1.00 95.31 201 TRP A CA 1
ATOM 1538 C C . TRP A 1 201 ? 2.302 7.222 17.623 1.00 95.31 201 TRP A C 1
ATOM 1540 O O . TRP A 1 201 ? 3.011 7.409 16.635 1.00 95.31 201 TRP A O 1
ATOM 1550 N N . ASP A 1 202 ? 2.620 6.337 18.558 1.00 93.19 202 ASP A N 1
ATOM 1551 C CA . ASP A 1 202 ? 3.807 5.478 18.533 1.00 93.19 202 ASP A CA 1
ATOM 1552 C C . ASP A 1 202 ? 3.427 4.008 18.796 1.00 93.19 202 ASP A C 1
ATOM 1554 O O . ASP A 1 202 ? 2.249 3.661 18.958 1.00 93.19 202 ASP A O 1
ATOM 1558 N N . ASP A 1 203 ? 4.425 3.128 18.842 1.00 92.44 203 ASP A N 1
ATOM 1559 C CA . ASP A 1 203 ? 4.274 1.710 19.183 1.00 92.44 203 ASP A CA 1
ATOM 1560 C C . ASP A 1 203 ? 3.647 1.497 20.574 1.00 92.44 203 ASP A C 1
ATOM 1562 O O . ASP A 1 203 ? 2.944 0.509 20.815 1.00 92.44 203 ASP A O 1
ATOM 1566 N N . GLY A 1 204 ? 3.815 2.461 21.478 1.00 93.56 204 GLY A N 1
ATOM 1567 C CA . GLY A 1 204 ? 3.150 2.516 22.768 1.00 93.56 204 GLY A CA 1
ATOM 1568 C C . GLY A 1 204 ? 1.628 2.649 22.659 1.00 93.56 204 GLY A C 1
ATOM 1569 O O . GLY A 1 204 ? 0.910 2.039 23.460 1.00 93.56 204 GLY A O 1
ATOM 1570 N N . TRP A 1 205 ? 1.096 3.415 21.704 1.00 96.12 205 TRP A N 1
ATOM 1571 C CA . TRP A 1 205 ? -0.356 3.490 21.469 1.00 96.12 205 TRP A CA 1
ATOM 1572 C C . TRP A 1 205 ? -0.890 2.174 20.907 1.00 96.12 205 TRP A C 1
ATOM 1574 O O . TRP A 1 205 ? -1.917 1.671 21.373 1.00 96.12 205 TRP A O 1
ATOM 1584 N N . VAL A 1 206 ? -0.168 1.598 19.945 1.00 95.38 206 VAL A N 1
ATOM 1585 C CA . VAL A 1 206 ? -0.525 0.319 19.320 1.00 95.38 206 VAL A CA 1
ATOM 1586 C C . VAL A 1 206 ? -0.555 -0.787 20.377 1.00 95.38 206 VAL A C 1
ATOM 1588 O O . VAL A 1 206 ? -1.573 -1.455 20.546 1.00 95.38 206 VAL A O 1
ATOM 1591 N N . SER A 1 207 ? 0.490 -0.879 21.203 1.00 93.69 207 SER A N 1
ATOM 1592 C CA . SER A 1 207 ? 0.583 -1.825 22.322 1.00 93.69 207 SER A CA 1
ATOM 1593 C C . SER A 1 207 ? -0.576 -1.690 23.317 1.00 93.69 207 SER A C 1
ATOM 1595 O O . SER A 1 207 ? -1.079 -2.684 23.849 1.00 93.69 207 SER A O 1
ATOM 1597 N N . GLN A 1 208 ? -1.030 -0.462 23.588 1.00 93.94 208 GLN A N 1
ATOM 1598 C CA . GLN A 1 208 ? -2.194 -0.230 24.445 1.00 93.94 208 GLN A CA 1
ATOM 1599 C C . GLN A 1 208 ? -3.501 -0.697 23.802 1.00 93.94 208 GLN A C 1
ATOM 1601 O O . GLN A 1 208 ? -4.351 -1.252 24.504 1.00 93.94 208 GLN A O 1
ATOM 1606 N N . ALA A 1 209 ? -3.668 -0.497 22.493 1.00 94.81 209 ALA A N 1
ATOM 1607 C CA . ALA A 1 209 ? -4.827 -0.991 21.760 1.00 94.81 209 ALA A CA 1
ATOM 1608 C C . ALA A 1 209 ? -4.876 -2.526 21.779 1.00 94.81 209 ALA A C 1
ATOM 1610 O O . ALA A 1 209 ? -5.911 -3.089 22.133 1.00 94.81 209 ALA A O 1
ATOM 1611 N N . THR A 1 210 ? -3.752 -3.194 21.507 1.00 93.44 210 THR A N 1
ATOM 1612 C CA . THR A 1 210 ? -3.647 -4.662 21.489 1.00 93.44 210 THR A CA 1
ATOM 1613 C C . THR A 1 210 ? -3.998 -5.297 22.838 1.00 93.44 210 THR A C 1
ATOM 1615 O O . THR A 1 210 ? -4.670 -6.327 22.904 1.00 93.44 210 THR A O 1
ATOM 1618 N N . ARG A 1 211 ? -3.608 -4.650 23.945 1.00 92.19 211 ARG A N 1
ATOM 1619 C CA . ARG A 1 211 ? -3.887 -5.115 25.318 1.00 92.19 211 ARG A CA 1
ATOM 1620 C C . ARG A 1 211 ? -5.263 -4.694 25.847 1.00 92.19 211 ARG A C 1
ATOM 1622 O O . ARG A 1 211 ? -5.642 -5.073 26.958 1.00 92.19 211 ARG A O 1
ATOM 1629 N N . SER A 1 212 ? -6.015 -3.884 25.103 1.00 92.00 212 SER A N 1
ATOM 1630 C CA . SER A 1 212 ? -7.312 -3.382 25.552 1.00 92.00 212 SER A CA 1
ATOM 1631 C C . SER A 1 212 ? -8.389 -4.458 25.443 1.00 92.00 212 SER A C 1
ATOM 1633 O O . SER A 1 212 ? -8.686 -4.961 24.361 1.00 92.00 212 SER A O 1
ATOM 1635 N N . ARG A 1 213 ? -9.067 -4.749 26.560 1.00 88.69 213 ARG A N 1
ATOM 1636 C CA . ARG A 1 213 ? -10.176 -5.723 26.604 1.00 88.69 213 ARG A CA 1
ATOM 1637 C C . ARG A 1 213 ? -11.307 -5.388 25.633 1.00 88.69 213 ARG A C 1
ATOM 1639 O O . ARG A 1 213 ? -11.961 -6.285 25.120 1.00 88.69 213 ARG A O 1
ATOM 1646 N N . ILE A 1 214 ? -11.551 -4.103 25.386 1.00 88.31 214 ILE A N 1
ATOM 1647 C CA . ILE A 1 214 ? -12.604 -3.650 24.469 1.00 88.31 214 ILE A CA 1
ATOM 1648 C C . ILE A 1 214 ? -12.280 -4.054 23.023 1.00 88.31 214 ILE A C 1
ATOM 1650 O O . ILE A 1 214 ? -13.183 -4.418 22.270 1.00 88.31 214 ILE A O 1
ATOM 1654 N N . VAL A 1 215 ? -10.997 -4.028 22.662 1.00 89.50 215 VAL A N 1
ATOM 1655 C CA . VAL A 1 215 ? -10.508 -4.427 21.339 1.00 89.50 215 VAL A CA 1
ATOM 1656 C C . VAL A 1 215 ? -10.492 -5.952 21.228 1.00 89.50 215 VAL A C 1
ATOM 1658 O O . VAL A 1 215 ? -11.097 -6.522 20.321 1.00 89.50 215 VAL A O 1
ATOM 1661 N N . GLN A 1 216 ? -9.932 -6.631 22.233 1.00 86.38 216 GLN A N 1
ATOM 1662 C CA . GLN A 1 216 ? -9.862 -8.096 22.288 1.00 86.38 216 GLN A CA 1
ATOM 1663 C C . GLN A 1 216 ? -11.237 -8.778 22.279 1.00 86.38 216 GLN A C 1
ATOM 1665 O O . GLN A 1 216 ? -11.372 -9.857 21.708 1.00 86.38 216 GLN A O 1
ATOM 1670 N N . ASN A 1 217 ? -12.269 -8.151 22.849 1.00 83.44 217 ASN A N 1
ATOM 1671 C CA . ASN A 1 217 ? -13.635 -8.684 22.868 1.00 83.44 217 ASN A CA 1
ATOM 1672 C C . ASN A 1 217 ? -14.449 -8.364 21.596 1.00 83.44 217 ASN A C 1
ATOM 1674 O O . ASN A 1 217 ? -15.654 -8.591 21.592 1.00 83.44 217 ASN A O 1
ATOM 1678 N N . LYS A 1 218 ? -13.822 -7.842 20.528 1.00 76.69 218 LYS A N 1
ATOM 1679 C CA . LYS A 1 218 ? -14.460 -7.446 19.250 1.00 76.69 218 LYS A CA 1
ATOM 1680 C C . LYS A 1 218 ? -15.482 -6.311 19.337 1.00 76.69 218 LYS A C 1
ATOM 1682 O O . LYS A 1 218 ? -16.233 -6.092 18.391 1.00 76.69 218 LYS A O 1
ATOM 1687 N N . ASN A 1 219 ? -15.502 -5.555 20.432 1.00 80.50 219 ASN A N 1
ATOM 1688 C CA . ASN A 1 219 ? -16.445 -4.443 20.568 1.00 80.50 219 ASN A CA 1
ATOM 1689 C C . ASN A 1 219 ? -16.011 -3.221 19.748 1.00 80.50 219 ASN A C 1
ATOM 1691 O O . ASN A 1 219 ? -16.851 -2.420 19.334 1.00 80.50 219 ASN A O 1
ATOM 1695 N N . VAL A 1 220 ? -14.700 -3.068 19.536 1.00 89.56 220 VAL A N 1
ATOM 1696 C CA . VAL A 1 220 ? -14.093 -1.983 18.760 1.00 89.56 220 VAL A CA 1
ATOM 1697 C C . VAL A 1 220 ? -12.901 -2.525 17.994 1.00 89.56 220 VAL A C 1
ATOM 1699 O O . VAL A 1 220 ? -12.057 -3.208 18.565 1.00 89.56 220 VAL A O 1
ATOM 1702 N N . LYS A 1 221 ? -12.793 -2.159 16.722 1.00 92.94 221 LYS A N 1
ATOM 1703 C CA . LYS A 1 221 ? -11.583 -2.363 15.931 1.00 92.94 221 LYS A CA 1
ATOM 1704 C C . LYS A 1 221 ? -10.848 -1.033 15.802 1.00 92.94 221 LYS A C 1
ATOM 1706 O O . LYS A 1 221 ? -11.470 -0.002 15.556 1.00 92.94 221 LYS A O 1
ATOM 1711 N N . VAL A 1 222 ? -9.539 -1.054 16.024 1.00 95.88 222 VAL A N 1
ATOM 1712 C CA . VAL A 1 222 ? -8.694 0.147 16.039 1.00 95.88 222 VAL A CA 1
ATOM 1713 C C . VAL A 1 222 ? -7.845 0.169 14.777 1.00 95.88 222 VAL A C 1
ATOM 1715 O O . VAL A 1 222 ? -7.228 -0.838 14.450 1.00 95.88 222 VAL A O 1
ATOM 1718 N N . VAL A 1 223 ? -7.829 1.302 14.083 1.00 97.75 223 VAL A N 1
ATOM 1719 C CA . VAL A 1 223 ? -7.069 1.534 12.855 1.00 97.75 223 VAL A CA 1
ATOM 1720 C C . VAL A 1 223 ? -6.109 2.692 13.092 1.00 97.75 223 VAL A C 1
ATOM 1722 O O . VAL A 1 223 ? -6.544 3.825 13.299 1.00 97.75 223 VAL A O 1
ATOM 1725 N N . PHE A 1 224 ? -4.813 2.410 13.062 1.00 98.12 224 PHE A N 1
ATOM 1726 C CA . PHE A 1 224 ? -3.746 3.404 13.071 1.00 98.12 224 PHE A CA 1
ATOM 1727 C C . PHE A 1 224 ? -3.353 3.724 11.634 1.00 98.12 224 PHE A C 1
ATOM 1729 O O . PHE A 1 224 ? -3.238 2.817 10.819 1.00 98.12 224 PHE A O 1
ATOM 1736 N N . ILE A 1 225 ? -3.172 5.000 11.310 1.00 98.19 225 ILE A N 1
ATOM 1737 C CA . ILE A 1 225 ? -2.754 5.448 9.978 1.00 98.19 225 ILE A CA 1
ATOM 1738 C C . ILE A 1 225 ? -1.391 6.113 10.130 1.00 98.19 225 ILE A C 1
ATOM 1740 O O . ILE A 1 225 ? -1.253 7.002 10.966 1.00 98.19 225 ILE A O 1
ATOM 1744 N N . GLY A 1 226 ? -0.391 5.693 9.357 1.00 96.56 226 GLY A N 1
ATOM 1745 C CA . GLY A 1 226 ? 0.983 6.183 9.472 1.00 96.56 226 GLY A CA 1
ATOM 1746 C C . GLY A 1 226 ? 1.625 6.506 8.132 1.00 96.56 226 GLY A C 1
ATOM 1747 O O . GLY A 1 226 ? 1.477 5.756 7.171 1.00 96.56 226 GLY A O 1
ATOM 1748 N N . SER A 1 227 ? 2.346 7.625 8.087 1.00 94.44 227 SER A N 1
ATOM 1749 C CA . SER A 1 227 ? 3.248 7.977 6.987 1.00 94.44 227 SER A CA 1
ATOM 1750 C C . SER A 1 227 ? 4.623 7.306 7.157 1.00 94.44 227 SER A C 1
ATOM 1752 O O . SER A 1 227 ? 4.819 6.509 8.081 1.00 94.44 227 SER A O 1
ATOM 1754 N N . SER A 1 228 ? 5.590 7.655 6.303 1.00 94.50 228 SER A N 1
ATOM 1755 C CA . SER A 1 228 ? 6.961 7.118 6.301 1.00 94.50 228 SER A CA 1
ATOM 1756 C C . SER A 1 228 ? 7.619 7.080 7.674 1.00 94.50 228 SER A C 1
ATOM 1758 O O . SER A 1 228 ? 7.978 6.008 8.144 1.00 94.50 228 SER A O 1
ATOM 1760 N N . GLY A 1 229 ? 7.649 8.197 8.403 1.00 94.12 229 GLY A N 1
ATOM 1761 C CA . GLY A 1 229 ? 8.261 8.225 9.735 1.00 94.12 229 GLY A CA 1
ATOM 1762 C C . GLY A 1 229 ? 7.616 7.258 10.742 1.00 94.12 229 GLY A C 1
ATOM 1763 O O . GLY A 1 229 ? 8.260 6.839 11.702 1.00 94.12 229 GLY A O 1
ATOM 1764 N N . LYS A 1 230 ? 6.347 6.867 10.555 1.00 95.38 230 LYS A N 1
ATOM 1765 C CA . LYS A 1 230 ? 5.699 5.832 11.380 1.00 95.38 230 LYS A CA 1
ATOM 1766 C C . LYS A 1 230 ? 6.067 4.422 10.919 1.00 95.38 230 LYS A C 1
ATOM 1768 O O . LYS A 1 230 ? 6.244 3.568 11.782 1.00 95.38 230 LYS A O 1
ATOM 1773 N N . ALA A 1 231 ? 6.223 4.191 9.614 1.00 94.62 231 ALA A N 1
ATOM 1774 C CA . ALA A 1 231 ? 6.733 2.927 9.078 1.00 94.62 231 ALA A CA 1
ATOM 1775 C C . ALA A 1 231 ? 8.169 2.658 9.562 1.00 94.62 231 ALA A C 1
ATOM 1777 O O . ALA A 1 231 ? 8.430 1.596 10.127 1.00 94.62 231 ALA A O 1
ATOM 1778 N N . GLU A 1 232 ? 9.037 3.672 9.510 1.00 94.12 232 GLU A N 1
ATOM 1779 C CA . GLU A 1 232 ? 10.424 3.579 9.979 1.00 94.12 232 GLU A CA 1
ATOM 1780 C C . GLU A 1 232 ? 10.518 3.215 11.469 1.00 94.12 232 GLU A C 1
ATOM 1782 O O . GLU A 1 232 ? 11.354 2.414 11.893 1.00 94.12 232 GLU A O 1
ATOM 1787 N N . ASN A 1 233 ? 9.654 3.804 12.299 1.00 93.44 233 ASN A N 1
ATOM 1788 C CA . ASN A 1 233 ? 9.583 3.461 13.718 1.00 93.44 233 ASN A CA 1
ATOM 1789 C C . ASN A 1 233 ? 9.018 2.052 13.927 1.00 93.44 233 ASN A C 1
ATOM 1791 O O . ASN A 1 233 ? 9.494 1.318 14.792 1.00 93.44 233 ASN A O 1
ATOM 1795 N N . TRP A 1 234 ? 8.040 1.657 13.112 1.00 94.56 234 TRP A N 1
ATOM 1796 C CA . TRP A 1 234 ? 7.397 0.354 13.197 1.00 94.56 234 TRP A CA 1
ATOM 1797 C C . TRP A 1 234 ? 8.344 -0.799 12.855 1.00 94.56 234 TRP A C 1
ATOM 1799 O O . TRP A 1 234 ? 8.379 -1.788 13.583 1.00 94.56 234 TRP A O 1
ATOM 1809 N N . VAL A 1 235 ? 9.184 -0.675 11.821 1.00 94.00 235 VAL A N 1
ATOM 1810 C CA . VAL A 1 235 ? 10.165 -1.728 11.481 1.00 94.00 235 VAL A CA 1
ATOM 1811 C C . VAL A 1 235 ? 11.216 -1.937 12.576 1.00 94.00 235 VAL A C 1
ATOM 1813 O O . VAL A 1 235 ? 11.778 -3.029 12.706 1.00 94.00 235 VAL A O 1
ATOM 1816 N N . ARG A 1 236 ? 11.451 -0.910 13.405 1.00 93.81 236 ARG A N 1
ATOM 1817 C CA . ARG A 1 236 ? 12.327 -0.973 14.585 1.00 93.81 236 ARG A CA 1
ATOM 1818 C C . ARG A 1 236 ? 11.643 -1.590 15.805 1.00 93.81 236 ARG A C 1
ATOM 1820 O O . ARG A 1 236 ? 12.345 -2.024 16.718 1.00 93.81 236 ARG A O 1
ATOM 1827 N N . THR A 1 237 ?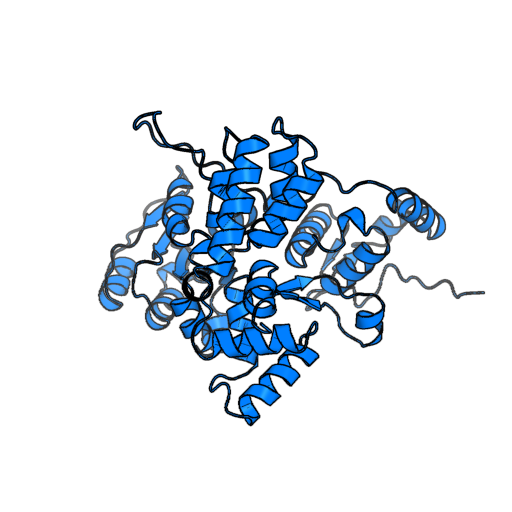 10.312 -1.656 15.832 1.00 92.19 237 THR A N 1
ATOM 1828 C CA . THR A 1 237 ? 9.558 -2.330 16.892 1.00 92.19 237 THR A CA 1
ATOM 1829 C C . THR A 1 237 ? 9.852 -3.832 16.888 1.00 92.19 237 THR A C 1
ATOM 1831 O O . THR A 1 237 ? 10.078 -4.461 15.845 1.00 92.19 237 THR A O 1
ATOM 1834 N N . ASP A 1 238 ? 9.847 -4.434 18.076 1.00 89.06 238 ASP A N 1
ATOM 1835 C CA . ASP A 1 238 ? 10.071 -5.867 18.232 1.00 89.06 238 ASP A CA 1
ATOM 1836 C C . ASP A 1 238 ? 9.072 -6.709 17.409 1.00 89.06 238 ASP A C 1
ATOM 1838 O O . ASP A 1 238 ? 7.889 -6.375 17.288 1.00 89.06 238 ASP A O 1
ATOM 1842 N N . ARG A 1 239 ? 9.556 -7.810 16.817 1.00 86.06 239 ARG A N 1
ATOM 1843 C CA . ARG A 1 239 ? 8.761 -8.654 15.908 1.00 86.06 239 ARG A CA 1
ATOM 1844 C C . ARG A 1 239 ? 7.562 -9.304 16.595 1.00 86.06 239 ARG A C 1
ATOM 1846 O O . ARG A 1 239 ? 6.530 -9.462 15.946 1.00 86.06 239 ARG A O 1
ATOM 1853 N N . GLU A 1 240 ? 7.660 -9.658 17.876 1.00 85.94 240 GLU A N 1
ATOM 1854 C CA . GLU A 1 240 ? 6.544 -10.278 18.602 1.00 85.94 240 GLU A CA 1
ATOM 1855 C C . GLU A 1 240 ? 5.385 -9.292 18.749 1.00 85.94 240 GLU A C 1
ATOM 1857 O O . GLU A 1 240 ? 4.230 -9.643 18.517 1.00 85.94 240 GLU A O 1
ATOM 1862 N N . SER A 1 241 ? 5.701 -8.026 19.037 1.00 85.31 241 SER A N 1
ATOM 1863 C CA . SER A 1 241 ? 4.697 -6.960 19.141 1.00 85.31 241 SER A CA 1
ATOM 1864 C C . SER A 1 241 ? 3.999 -6.698 17.803 1.00 85.31 241 SER A C 1
ATOM 1866 O O . SER A 1 241 ? 2.797 -6.435 17.769 1.00 85.31 241 SER A O 1
ATOM 1868 N N . ARG A 1 242 ? 4.730 -6.819 16.690 1.00 89.25 242 ARG A N 1
ATOM 1869 C CA . ARG A 1 242 ? 4.172 -6.663 15.340 1.00 89.25 242 ARG A CA 1
ATOM 1870 C C . ARG A 1 242 ? 3.286 -7.831 14.917 1.00 89.25 242 ARG A C 1
ATOM 1872 O O . ARG A 1 242 ? 2.309 -7.617 14.211 1.00 89.25 242 ARG A O 1
ATOM 1879 N N . ALA A 1 243 ? 3.572 -9.049 15.378 1.00 87.56 243 ALA A N 1
ATOM 1880 C CA . ALA A 1 243 ? 2.786 -10.238 15.039 1.00 87.56 243 ALA A CA 1
ATOM 1881 C C . ALA A 1 243 ? 1.331 -10.181 15.551 1.00 87.56 243 ALA A C 1
ATOM 1883 O O . ALA A 1 243 ? 0.474 -10.926 15.067 1.00 87.56 243 ALA A O 1
ATOM 1884 N N . GLU A 1 244 ? 1.041 -9.306 16.518 1.00 90.62 244 GLU A N 1
ATOM 1885 C CA . GLU A 1 244 ? -0.300 -9.062 17.060 1.00 90.62 244 GLU A CA 1
ATOM 1886 C C . GLU A 1 244 ? -1.060 -7.926 16.350 1.00 90.62 244 GLU A C 1
ATOM 1888 O O . GLU A 1 244 ? -2.139 -7.540 16.804 1.00 90.62 244 GLU A O 1
ATOM 1893 N N . VAL A 1 245 ? -0.529 -7.399 15.244 1.00 93.62 245 VAL A N 1
ATOM 1894 C CA . VAL A 1 245 ? -1.088 -6.264 14.500 1.00 93.62 245 VAL A CA 1
ATOM 1895 C C . VAL A 1 245 ? -1.187 -6.624 13.025 1.00 93.62 245 VAL A C 1
ATOM 1897 O O . VAL A 1 245 ? -0.238 -7.124 12.426 1.00 93.62 245 VAL A O 1
ATOM 1900 N N . ASP A 1 246 ? -2.344 -6.360 12.431 1.00 94.44 246 ASP A N 1
ATOM 1901 C CA . ASP A 1 246 ? -2.521 -6.551 10.995 1.00 94.44 246 ASP A CA 1
ATOM 1902 C C . ASP A 1 246 ? -2.053 -5.290 10.267 1.00 94.44 246 ASP A C 1
ATOM 1904 O O . ASP A 1 246 ? -2.333 -4.178 10.712 1.00 94.44 246 ASP A O 1
ATOM 1908 N N . THR A 1 247 ? -1.346 -5.440 9.148 1.00 94.31 247 THR A N 1
ATOM 1909 C CA . THR A 1 247 ? -0.796 -4.299 8.401 1.00 94.31 247 THR A CA 1
ATOM 1910 C C . THR A 1 247 ? -1.395 -4.232 7.002 1.00 94.31 247 THR A C 1
ATOM 1912 O O . THR A 1 247 ? -1.544 -5.252 6.336 1.00 94.31 247 THR A O 1
ATOM 1915 N N . ILE A 1 248 ? -1.750 -3.026 6.565 1.00 94.88 248 ILE A N 1
ATOM 1916 C CA . ILE A 1 248 ? -2.251 -2.712 5.229 1.00 94.88 248 ILE A CA 1
ATOM 1917 C C . ILE A 1 248 ? -1.331 -1.655 4.620 1.00 94.88 248 ILE A C 1
ATOM 1919 O O . ILE A 1 248 ? -1.263 -0.529 5.109 1.00 94.88 248 ILE A O 1
ATOM 1923 N N . THR A 1 249 ? -0.674 -1.994 3.517 1.00 94.69 249 THR A N 1
ATOM 1924 C CA . THR A 1 249 ? 0.146 -1.051 2.747 1.00 94.69 249 THR A CA 1
ATOM 1925 C C . THR A 1 249 ? -0.699 -0.333 1.697 1.00 94.69 249 THR A C 1
ATOM 1927 O O . THR A 1 249 ? -1.416 -0.962 0.918 1.00 94.69 249 THR A O 1
ATOM 1930 N N . LEU A 1 250 ? -0.592 0.991 1.606 1.00 93.81 250 LEU A N 1
ATOM 1931 C CA . LEU A 1 250 ? -1.176 1.766 0.516 1.00 93.81 250 LEU A CA 1
ATOM 1932 C C . LEU A 1 250 ? -0.321 1.670 -0.744 1.00 93.81 250 LEU A C 1
ATOM 1934 O O . LEU A 1 250 ? 0.616 2.439 -0.952 1.00 93.81 250 LEU A O 1
ATOM 1938 N N . LEU A 1 251 ? -0.704 0.750 -1.620 1.00 89.50 251 LEU A N 1
ATOM 1939 C CA . LEU A 1 251 ? 0.001 0.536 -2.873 1.00 89.50 251 LEU A CA 1
ATOM 1940 C C . LEU A 1 251 ? -0.336 1.623 -3.914 1.00 89.50 251 LEU A C 1
ATOM 1942 O O . LEU A 1 251 ? -1.474 2.128 -3.949 1.00 89.50 251 LEU A O 1
ATOM 1946 N N . PRO A 1 252 ? 0.622 1.963 -4.797 1.00 91.31 252 PRO A N 1
ATOM 1947 C CA . PRO A 1 252 ? 0.363 2.754 -5.991 1.00 91.31 252 PRO A CA 1
ATOM 1948 C C . PRO A 1 252 ? -0.778 2.173 -6.834 1.00 91.31 252 PRO A C 1
ATOM 1950 O O . PRO A 1 252 ? -1.171 1.011 -6.727 1.00 91.31 252 PRO A O 1
ATOM 1953 N N . TRP A 1 253 ? -1.343 2.997 -7.706 1.00 90.38 253 TRP A N 1
ATOM 1954 C CA . TRP A 1 253 ? -2.358 2.556 -8.647 1.00 90.38 253 TRP A CA 1
ATOM 1955 C C . TRP A 1 253 ? -1.724 1.662 -9.695 1.00 90.38 253 TRP A C 1
ATOM 1957 O O . TRP A 1 253 ? -0.756 2.040 -10.354 1.00 90.38 253 TRP A O 1
ATOM 1967 N N . ARG A 1 254 ? -2.333 0.493 -9.877 1.00 86.12 254 ARG A N 1
ATOM 1968 C CA . ARG A 1 254 ? -1.938 -0.456 -10.906 1.00 86.12 254 ARG A CA 1
ATOM 1969 C C . ARG A 1 254 ? -2.085 0.170 -12.284 1.00 86.12 254 ARG A C 1
ATOM 1971 O O . ARG A 1 254 ? -3.034 0.909 -12.565 1.00 86.12 254 ARG A O 1
ATOM 1978 N N . LYS A 1 255 ? -1.173 -0.203 -13.170 1.00 86.94 255 LYS A N 1
ATOM 1979 C CA . LYS A 1 255 ? -1.211 0.167 -14.580 1.00 86.94 255 LYS A CA 1
ATOM 1980 C C . LYS A 1 255 ? -2.524 -0.250 -15.248 1.00 86.94 255 LYS A C 1
ATOM 1982 O O . LYS A 1 255 ? -3.113 0.544 -15.976 1.00 86.94 255 LYS A O 1
ATOM 1987 N N . SER A 1 256 ? -3.026 -1.442 -14.929 1.00 81.69 256 SER A N 1
ATOM 1988 C CA . SER A 1 256 ? -4.328 -1.948 -15.382 1.00 81.69 256 SER A CA 1
ATOM 1989 C C . SER A 1 256 ? -5.492 -1.048 -14.948 1.00 81.69 256 SER A C 1
ATOM 1991 O O . SER A 1 256 ? -6.365 -0.736 -15.756 1.00 81.69 256 SER A O 1
ATOM 1993 N N . PHE A 1 257 ? -5.479 -0.551 -13.707 1.00 84.62 257 PHE A N 1
ATOM 1994 C CA . PHE A 1 257 ? -6.494 0.375 -13.200 1.00 84.62 257 PHE A CA 1
ATOM 1995 C C . PHE A 1 257 ? -6.454 1.728 -13.922 1.00 84.62 257 PHE A C 1
ATOM 1997 O O . PHE A 1 257 ? -7.498 2.258 -14.305 1.00 84.62 257 PHE A O 1
ATOM 2004 N N . ILE A 1 258 ? -5.254 2.272 -14.148 1.00 88.00 258 ILE A N 1
ATOM 2005 C CA . ILE A 1 258 ? -5.063 3.513 -14.912 1.00 88.00 258 ILE A CA 1
ATOM 2006 C C . ILE A 1 258 ? -5.559 3.323 -16.349 1.00 88.00 258 ILE A C 1
ATOM 2008 O O . ILE A 1 258 ? -6.347 4.138 -16.827 1.00 88.00 258 ILE A O 1
ATOM 2012 N N . SER A 1 259 ? -5.164 2.222 -16.997 1.00 86.31 259 SER A N 1
ATOM 2013 C CA . SER A 1 259 ? -5.596 1.875 -18.353 1.00 86.31 259 SER A CA 1
ATOM 2014 C C . SER A 1 259 ? -7.114 1.796 -18.436 1.00 86.31 259 SER A C 1
ATOM 2016 O O . SER A 1 259 ? -7.714 2.482 -19.260 1.00 86.31 259 SER A O 1
ATOM 2018 N N . ALA A 1 260 ? -7.759 1.069 -17.519 1.00 82.38 260 ALA A N 1
ATOM 2019 C CA . ALA A 1 260 ? -9.211 0.967 -17.477 1.00 82.38 260 ALA A CA 1
ATOM 2020 C C . ALA A 1 260 ? -9.876 2.352 -17.422 1.00 82.38 260 ALA A C 1
ATOM 2022 O O . ALA A 1 260 ? -10.786 2.616 -18.201 1.00 82.38 260 ALA A O 1
ATOM 2023 N N . ILE A 1 261 ? -9.399 3.264 -16.565 1.00 84.12 261 ILE A N 1
ATOM 2024 C CA . ILE A 1 261 ? -9.933 4.635 -16.492 1.00 84.12 261 ILE A CA 1
ATOM 2025 C C . ILE A 1 261 ? -9.755 5.380 -17.822 1.00 84.12 261 ILE A C 1
ATOM 2027 O O . ILE A 1 261 ? -10.695 6.036 -18.270 1.00 84.12 261 ILE A O 1
ATOM 2031 N N . LEU A 1 262 ? -8.580 5.285 -18.451 1.00 86.88 262 LEU A N 1
ATOM 2032 C CA . LEU A 1 262 ? -8.302 5.980 -19.710 1.00 86.88 262 LEU A CA 1
ATOM 2033 C C . LEU A 1 262 ? -9.099 5.416 -20.891 1.00 86.88 262 LEU A C 1
ATOM 2035 O O . LEU A 1 262 ? -9.524 6.200 -21.732 1.00 86.88 262 LEU A O 1
ATOM 2039 N N . HIS A 1 263 ? -9.355 4.105 -20.930 1.00 82.88 263 HIS A N 1
ATOM 2040 C CA . HIS A 1 263 ? -10.200 3.462 -21.949 1.00 82.88 263 HIS A CA 1
ATOM 2041 C C . HIS A 1 263 ? -11.669 3.894 -21.857 1.00 82.88 263 HIS A C 1
ATOM 2043 O O . HIS A 1 263 ? -12.348 3.966 -22.878 1.00 82.88 263 HIS A O 1
ATOM 2049 N N . TYR A 1 264 ? -12.169 4.221 -20.659 1.00 77.25 264 TYR A N 1
ATOM 2050 C CA . TYR A 1 264 ? -13.489 4.853 -20.511 1.00 77.25 264 TYR A CA 1
ATOM 2051 C C . TYR A 1 264 ? -13.480 6.349 -20.869 1.00 77.25 264 TYR A C 1
ATOM 2053 O O . TYR A 1 264 ? -14.543 6.934 -21.088 1.00 77.25 264 TYR A O 1
ATOM 2061 N N . GLY A 1 265 ? -12.304 6.977 -20.909 1.00 71.25 265 GLY A N 1
ATOM 2062 C CA . GLY A 1 265 ? -12.119 8.352 -21.358 1.00 71.25 265 GLY A CA 1
ATOM 2063 C C . GLY A 1 265 ? -12.044 8.460 -22.883 1.00 71.25 265 GLY A C 1
ATOM 2064 O O . GLY A 1 265 ? -11.718 7.510 -23.585 1.00 71.25 265 GLY A O 1
ATOM 2065 N N . LEU A 1 266 ? -12.295 9.654 -23.421 1.00 76.12 266 LEU A N 1
ATOM 2066 C CA . LEU A 1 266 ? -12.109 9.957 -24.850 1.00 76.12 266 LEU A CA 1
ATOM 2067 C C . LEU A 1 266 ? -10.626 10.244 -25.172 1.00 76.12 266 LEU A C 1
ATOM 2069 O O . LEU A 1 266 ? -10.304 11.260 -25.785 1.00 76.12 266 LEU A O 1
ATOM 2073 N N . VAL A 1 267 ? -9.721 9.390 -24.689 1.00 84.62 267 VAL A N 1
ATOM 2074 C CA . VAL A 1 267 ? -8.260 9.536 -24.804 1.00 84.62 267 VAL A CA 1
ATOM 2075 C C . VAL A 1 267 ? -7.762 8.737 -26.004 1.00 84.62 267 VAL A C 1
ATOM 2077 O O . VAL A 1 267 ? -8.132 7.575 -26.180 1.00 84.62 267 VAL A O 1
ATOM 2080 N N . HIS A 1 268 ? -6.910 9.335 -26.836 1.00 86.81 268 HIS A N 1
ATOM 2081 C CA . HIS A 1 268 ? -6.310 8.626 -27.958 1.00 86.81 268 HIS A CA 1
ATOM 2082 C C . HIS A 1 268 ? -5.116 7.786 -27.485 1.00 86.81 268 HIS A C 1
ATOM 2084 O O . HIS A 1 268 ? -4.225 8.284 -26.796 1.00 86.81 268 HIS A O 1
ATOM 2090 N N . ASP A 1 269 ? -5.080 6.516 -27.906 1.00 88.88 269 ASP A N 1
ATOM 2091 C CA . ASP A 1 269 ? -3.994 5.576 -27.590 1.00 88.88 269 ASP A CA 1
ATOM 2092 C C . ASP A 1 269 ? -3.791 5.434 -26.060 1.00 88.88 269 ASP A C 1
ATOM 2094 O O . ASP A 1 269 ? -2.731 5.765 -25.508 1.00 88.88 269 ASP A O 1
ATOM 2098 N N . PRO A 1 270 ? -4.843 4.987 -25.340 1.00 87.12 270 PRO A N 1
ATOM 2099 C CA . PRO A 1 270 ? -4.860 4.933 -23.878 1.00 87.12 270 PRO A CA 1
ATOM 2100 C C . PRO A 1 270 ? -3.754 4.044 -23.301 1.00 87.12 270 PRO A C 1
ATOM 2102 O O . PRO A 1 270 ? -3.245 4.341 -22.220 1.00 87.12 270 PRO A O 1
ATOM 2105 N N . ASP A 1 271 ? -3.317 3.006 -24.015 1.00 87.94 271 ASP A N 1
ATOM 2106 C CA . ASP A 1 271 ? -2.253 2.117 -23.547 1.00 87.94 271 ASP A CA 1
ATOM 2107 C C . ASP A 1 271 ? -0.892 2.824 -23.552 1.00 87.94 271 ASP A C 1
ATOM 2109 O O . ASP A 1 271 ? -0.160 2.788 -22.558 1.00 87.94 271 ASP A O 1
ATOM 2113 N N . ARG A 1 272 ? -0.555 3.561 -24.621 1.00 91.00 272 ARG A N 1
ATOM 2114 C CA . ARG A 1 272 ? 0.678 4.364 -24.662 1.00 91.00 272 ARG A CA 1
ATOM 2115 C C . ARG A 1 272 ? 0.671 5.469 -23.612 1.00 91.00 272 ARG A C 1
ATOM 2117 O O . ARG A 1 272 ? 1.709 5.732 -22.997 1.00 91.00 272 ARG A O 1
ATOM 2124 N N . LYS A 1 273 ? -0.474 6.121 -23.405 1.00 92.50 273 LYS A N 1
ATOM 2125 C CA . LYS A 1 273 ? -0.644 7.167 -22.384 1.00 92.50 273 LYS A CA 1
ATOM 2126 C C . LYS A 1 273 ? -0.492 6.593 -20.981 1.00 92.50 273 LYS A C 1
ATOM 2128 O O . LYS A 1 273 ? 0.272 7.142 -20.191 1.00 92.50 273 LYS A O 1
ATOM 2133 N N . THR A 1 274 ? -1.120 5.449 -20.716 1.00 91.88 274 THR A N 1
ATOM 2134 C CA . THR A 1 274 ? -0.954 4.691 -19.471 1.00 91.88 274 THR A CA 1
ATOM 2135 C C . THR A 1 274 ? 0.512 4.367 -19.216 1.00 91.88 274 THR A C 1
ATOM 2137 O O . THR A 1 274 ? 1.025 4.694 -18.151 1.00 91.88 274 THR A O 1
ATOM 2140 N N . ASN A 1 275 ? 1.208 3.786 -20.200 1.00 91.88 275 ASN A N 1
ATOM 2141 C CA . ASN A 1 275 ? 2.623 3.422 -20.088 1.00 91.88 275 ASN A CA 1
ATOM 2142 C C . ASN A 1 275 ? 3.499 4.617 -19.688 1.00 91.88 275 ASN A C 1
ATOM 2144 O O . ASN A 1 275 ? 4.302 4.518 -18.762 1.00 91.88 275 ASN A O 1
ATOM 2148 N N . LYS A 1 276 ? 3.335 5.753 -20.376 1.00 93.81 276 LYS A N 1
ATOM 2149 C CA . LYS A 1 276 ? 4.118 6.965 -20.105 1.00 93.81 276 LYS A CA 1
ATOM 2150 C C . LYS A 1 276 ? 3.778 7.590 -18.759 1.00 93.81 276 LYS A C 1
ATOM 2152 O O . LYS A 1 276 ? 4.680 8.002 -18.041 1.00 93.81 276 LYS A O 1
ATOM 2157 N N . LEU A 1 277 ? 2.492 7.681 -18.422 1.00 94.31 277 LEU A N 1
ATOM 2158 C CA . LEU A 1 277 ? 2.062 8.250 -17.151 1.00 94.31 277 LEU A CA 1
ATOM 2159 C C . LEU A 1 277 ? 2.560 7.392 -15.987 1.00 94.31 277 LEU A C 1
ATOM 2161 O O . LEU A 1 277 ? 3.110 7.926 -15.029 1.00 94.31 277 LEU A O 1
ATOM 2165 N N . PHE A 1 278 ? 2.436 6.069 -16.089 1.00 93.56 278 PHE A N 1
ATOM 2166 C CA . PHE A 1 278 ? 2.921 5.137 -15.077 1.00 93.56 278 PHE A CA 1
ATOM 2167 C C . PHE A 1 278 ? 4.445 5.207 -14.914 1.00 93.56 278 PHE A C 1
ATOM 2169 O O . PHE A 1 278 ? 4.924 5.245 -13.786 1.00 93.56 278 PHE A O 1
ATOM 2176 N N . SER A 1 279 ? 5.216 5.323 -16.003 1.00 92.25 279 SER A N 1
ATOM 2177 C CA . SER A 1 279 ? 6.682 5.389 -15.913 1.00 92.25 279 SER A CA 1
ATOM 2178 C C . SER A 1 279 ? 7.221 6.669 -15.263 1.00 92.25 279 SER A C 1
ATOM 2180 O O . SER A 1 279 ? 8.308 6.638 -14.693 1.00 92.25 279 SER A O 1
ATOM 2182 N N . VAL A 1 280 ? 6.489 7.790 -15.325 1.00 93.75 280 VAL A N 1
ATOM 2183 C CA . VAL A 1 280 ? 6.886 9.050 -14.656 1.00 93.75 280 VAL A CA 1
ATOM 2184 C C . VAL A 1 280 ? 6.283 9.216 -13.264 1.00 93.75 280 VAL A C 1
ATOM 2186 O O . VAL A 1 280 ? 6.808 9.975 -12.464 1.00 93.75 280 VAL A O 1
ATOM 2189 N N . SER A 1 281 ? 5.165 8.558 -12.967 1.00 94.75 281 SER A N 1
ATOM 2190 C 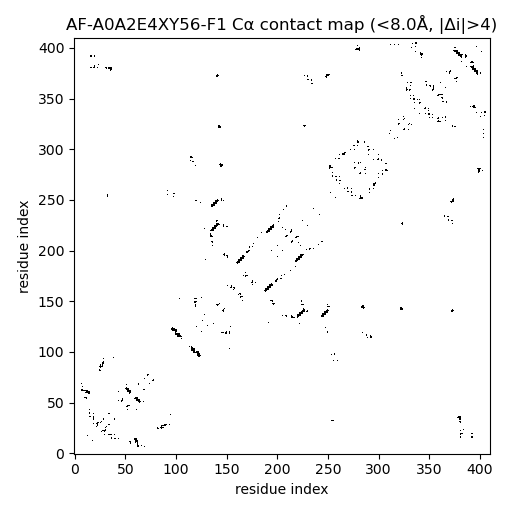CA . SER A 1 281 ? 4.455 8.729 -11.690 1.00 94.75 281 SER A CA 1
ATOM 2191 C C . SER A 1 281 ? 4.603 7.547 -10.744 1.00 94.75 281 SER A C 1
ATOM 2193 O O . SER A 1 281 ? 4.228 7.663 -9.582 1.00 94.75 281 SER A O 1
ATOM 2195 N N . GLY A 1 282 ? 5.065 6.394 -11.232 1.00 93.69 282 GLY A N 1
ATOM 2196 C CA . GLY A 1 282 ? 5.124 5.159 -10.458 1.00 93.69 282 GLY A CA 1
ATOM 2197 C C . GLY A 1 282 ? 3.761 4.630 -10.008 1.00 93.69 282 GLY A C 1
ATOM 2198 O O . GLY A 1 282 ? 3.707 3.820 -9.092 1.00 93.69 282 GLY A O 1
ATOM 2199 N N . GLY A 1 283 ? 2.646 5.107 -10.571 1.00 93.50 283 GLY A N 1
ATOM 2200 C CA . GLY A 1 283 ? 1.318 4.738 -10.070 1.00 93.50 283 GLY A CA 1
ATOM 2201 C C . GLY A 1 283 ? 0.820 5.614 -8.913 1.00 93.50 283 GLY A C 1
ATOM 2202 O O . GLY A 1 283 ? -0.301 5.426 -8.447 1.00 93.50 283 GLY A O 1
ATOM 2203 N N . TRP A 1 284 ? 1.605 6.564 -8.401 1.00 94.50 284 TRP A N 1
ATOM 2204 C CA . TRP A 1 284 ? 1.240 7.253 -7.166 1.00 94.50 284 TRP A CA 1
ATOM 2205 C C . TRP A 1 284 ? 0.008 8.148 -7.309 1.00 94.50 284 TRP A C 1
ATOM 2207 O O . TRP A 1 284 ? -0.026 9.077 -8.117 1.00 94.50 284 TRP A O 1
ATOM 2217 N N . SER A 1 285 ? -0.990 7.899 -6.457 1.00 91.12 285 SER A N 1
ATOM 2218 C CA . SER A 1 285 ? -2.308 8.539 -6.528 1.00 91.12 285 SER A CA 1
ATOM 2219 C C . SER A 1 285 ? -2.243 10.066 -6.599 1.00 91.12 285 SER A C 1
ATOM 2221 O O . SER A 1 285 ? -2.855 10.663 -7.479 1.00 91.12 285 SER A O 1
ATOM 2223 N N . ARG A 1 286 ? -1.415 10.705 -5.763 1.00 91.12 286 ARG A N 1
ATOM 2224 C CA . ARG A 1 286 ? -1.258 12.165 -5.720 1.00 91.12 286 ARG A CA 1
ATOM 2225 C C . ARG A 1 286 ? -0.693 12.753 -7.013 1.00 91.12 286 ARG A C 1
ATOM 2227 O O . ARG A 1 286 ? -1.001 13.896 -7.346 1.00 91.12 286 ARG A O 1
ATOM 2234 N N . LEU A 1 287 ? 0.120 11.986 -7.740 1.00 92.56 287 LEU A N 1
ATOM 2235 C CA . LEU A 1 287 ? 0.709 12.401 -9.015 1.00 92.56 287 LEU A CA 1
ATOM 2236 C C . LEU A 1 287 ? -0.228 12.131 -10.198 1.00 92.56 287 LEU A C 1
ATOM 2238 O O . LEU A 1 287 ? -0.210 12.877 -11.175 1.00 92.56 287 LEU A O 1
ATOM 2242 N N . ILE A 1 288 ? -1.048 11.083 -10.110 1.00 90.62 288 ILE A N 1
ATOM 2243 C CA . ILE A 1 288 ? -1.910 10.627 -11.203 1.00 90.62 288 ILE A CA 1
ATOM 2244 C C . ILE A 1 288 ? -3.292 11.285 -11.174 1.00 90.62 288 ILE A C 1
ATOM 2246 O O . ILE A 1 288 ? -3.813 11.632 -12.234 1.00 90.62 288 ILE A O 1
ATOM 2250 N N . ASP A 1 289 ? -3.887 11.480 -9.995 1.00 86.69 289 ASP A N 1
ATOM 2251 C CA . ASP A 1 289 ? -5.240 12.029 -9.822 1.00 86.69 289 ASP A CA 1
ATOM 2252 C C . ASP A 1 289 ? -5.515 13.287 -10.672 1.00 86.69 289 ASP A C 1
ATOM 2254 O O . ASP A 1 289 ? -6.566 13.343 -11.321 1.00 86.69 289 ASP A O 1
ATOM 2258 N N . PRO A 1 290 ? -4.596 14.277 -10.757 1.00 84.62 290 PRO A N 1
ATOM 2259 C CA . PRO A 1 290 ? -4.807 15.463 -11.588 1.00 84.62 290 PRO A CA 1
ATOM 2260 C C . PRO A 1 290 ? -4.960 15.164 -13.087 1.00 84.62 290 PRO A C 1
ATOM 2262 O O . PRO A 1 290 ? -5.608 15.935 -13.793 1.00 84.62 290 PRO A O 1
ATOM 2265 N N . ALA A 1 291 ? -4.375 14.067 -13.576 1.00 85.62 291 ALA A N 1
ATOM 2266 C CA . ALA A 1 291 ? -4.376 13.694 -14.988 1.00 85.62 291 ALA A CA 1
ATOM 2267 C C . ALA A 1 291 ? -5.617 12.883 -15.404 1.00 85.62 291 ALA A C 1
ATOM 2269 O O . ALA A 1 291 ? -6.018 12.944 -16.566 1.00 85.62 291 ALA A O 1
ATOM 2270 N N . ILE A 1 292 ? -6.226 12.127 -14.477 1.00 82.25 292 ILE A N 1
ATOM 2271 C CA . ILE A 1 292 ? -7.258 11.113 -14.793 1.00 82.25 292 ILE A CA 1
ATOM 2272 C C . ILE A 1 292 ? -8.602 11.316 -14.069 1.00 82.25 292 ILE A C 1
ATOM 2274 O O . ILE A 1 292 ? -9.382 10.379 -13.852 1.00 82.25 292 ILE A O 1
ATOM 2278 N N . GLY A 1 293 ? -8.886 12.559 -13.676 1.00 73.50 293 GLY A N 1
ATOM 2279 C CA . GLY A 1 293 ? -10.217 12.979 -13.232 1.00 73.50 293 GLY A CA 1
ATOM 2280 C C . GLY A 1 293 ? -11.253 12.995 -14.368 1.00 73.50 293 GLY A C 1
ATOM 2281 O O . GLY A 1 293 ? -10.958 12.657 -15.509 1.00 73.50 293 GLY A O 1
ATOM 2282 N N . ASP A 1 294 ? -12.470 13.461 -14.082 1.00 66.94 294 ASP A N 1
ATOM 2283 C CA . ASP A 1 294 ? -13.610 13.474 -15.029 1.00 66.94 294 ASP A CA 1
ATOM 2284 C C . ASP A 1 294 ? -13.376 14.222 -16.344 1.00 66.94 294 ASP A C 1
ATOM 2286 O O . ASP A 1 294 ? -14.121 14.053 -17.306 1.00 66.94 294 ASP A O 1
ATOM 2290 N N . LYS A 1 295 ? -12.367 15.092 -16.375 1.00 71.00 295 LYS A N 1
ATOM 2291 C CA . LYS A 1 295 ? -11.987 15.887 -17.545 1.00 71.00 295 LYS A CA 1
ATOM 2292 C C . LYS A 1 295 ? -10.761 15.319 -18.262 1.00 71.00 295 LYS A C 1
ATOM 2294 O O . LYS A 1 295 ? -10.123 16.057 -19.007 1.00 71.00 295 LYS A O 1
ATOM 2299 N N . ALA A 1 296 ? -10.398 14.058 -18.017 1.00 80.25 296 ALA A N 1
ATOM 2300 C CA . ALA A 1 296 ? -9.263 13.421 -18.674 1.00 80.25 296 ALA A CA 1
ATOM 2301 C C . ALA A 1 296 ? -9.350 13.603 -20.199 1.00 80.25 296 ALA A C 1
ATOM 2303 O O . ALA A 1 296 ? -10.366 13.311 -20.829 1.00 80.25 296 ALA A O 1
ATOM 2304 N N . SER A 1 297 ? -8.280 14.136 -20.778 1.00 86.19 297 SER A N 1
ATOM 2305 C CA . SER A 1 297 ? -8.124 14.363 -22.214 1.00 86.19 297 SER A CA 1
ATOM 2306 C C . SER A 1 297 ? -6.651 14.239 -22.569 1.00 86.19 297 SER A C 1
ATOM 2308 O O . SER A 1 297 ? -5.794 14.391 -21.693 1.00 86.19 297 SER A O 1
ATOM 2310 N N . ASP A 1 298 ? -6.346 14.018 -23.849 1.00 88.62 298 ASP A N 1
ATOM 2311 C CA . ASP A 1 298 ? -4.962 13.886 -24.316 1.00 88.62 298 ASP A CA 1
ATOM 2312 C C . ASP A 1 298 ? -4.080 15.047 -23.858 1.00 88.62 298 ASP A C 1
ATOM 2314 O O . ASP A 1 298 ? -2.977 14.819 -23.366 1.00 88.62 298 ASP A O 1
ATOM 2318 N N . LYS A 1 299 ? -4.609 16.274 -23.951 1.00 90.31 299 LYS A N 1
ATOM 2319 C CA . LYS A 1 299 ? -3.920 17.501 -23.547 1.00 90.31 299 LYS A CA 1
ATOM 2320 C C . LYS A 1 299 ? -3.577 17.504 -22.057 1.00 90.31 299 LYS A C 1
ATOM 2322 O O . LYS A 1 299 ? -2.433 17.752 -21.704 1.00 90.31 299 LYS A O 1
ATOM 2327 N N . ILE A 1 300 ? -4.550 17.209 -21.192 1.00 90.19 300 ILE A N 1
ATOM 2328 C CA . ILE A 1 300 ? -4.346 17.210 -19.733 1.00 90.19 300 ILE A CA 1
ATOM 2329 C C . ILE A 1 300 ? -3.331 16.138 -19.327 1.00 90.19 300 ILE A C 1
ATOM 2331 O O . ILE A 1 300 ? -2.481 16.382 -18.473 1.00 90.19 300 ILE A O 1
ATOM 2335 N N . ILE A 1 301 ? -3.397 14.963 -19.956 1.00 91.88 301 ILE A N 1
ATOM 2336 C CA . ILE A 1 301 ? -2.473 13.864 -19.669 1.00 91.88 301 ILE A CA 1
ATOM 2337 C C . ILE A 1 301 ? -1.053 14.220 -20.123 1.00 91.88 301 ILE A C 1
ATOM 2339 O O . ILE A 1 301 ? -0.111 14.018 -19.360 1.00 91.88 301 ILE A O 1
ATOM 2343 N N . ASP A 1 302 ? -0.885 14.776 -21.326 1.00 93.50 302 ASP A N 1
ATOM 2344 C CA . ASP A 1 302 ? 0.434 15.186 -21.824 1.00 93.50 302 ASP A CA 1
ATOM 2345 C C . ASP A 1 302 ? 1.045 16.305 -20.974 1.00 93.50 302 ASP A C 1
ATOM 2347 O O . ASP A 1 302 ? 2.213 16.211 -20.596 1.00 93.50 302 ASP A O 1
ATOM 2351 N N . GLU A 1 303 ? 0.253 17.314 -20.599 1.00 93.75 303 GLU A N 1
ATOM 2352 C CA . GLU A 1 303 ? 0.686 18.389 -19.697 1.00 93.75 303 GLU A CA 1
ATOM 2353 C C . GLU A 1 303 ? 1.099 17.842 -18.322 1.00 93.75 303 GLU A C 1
ATOM 2355 O O . GLU A 1 303 ? 2.106 18.277 -17.755 1.00 93.75 303 GLU A O 1
ATOM 2360 N N . ALA A 1 304 ? 0.363 16.863 -17.785 1.00 92.62 304 ALA A N 1
ATOM 2361 C CA . ALA A 1 304 ? 0.715 16.213 -16.528 1.00 92.62 304 ALA A CA 1
ATOM 2362 C C . ALA A 1 304 ? 2.031 15.428 -16.639 1.00 92.62 304 ALA A C 1
ATOM 2364 O O . ALA A 1 304 ? 2.897 15.577 -15.777 1.00 92.62 304 ALA A O 1
ATOM 2365 N N . ILE A 1 305 ? 2.221 14.645 -17.707 1.00 94.56 305 ILE A N 1
ATOM 2366 C CA . ILE A 1 305 ? 3.465 13.900 -17.957 1.00 94.56 305 ILE A CA 1
ATOM 2367 C C . ILE A 1 305 ? 4.654 14.860 -18.075 1.00 94.56 305 ILE A C 1
ATOM 2369 O O . ILE A 1 305 ? 5.696 14.632 -17.454 1.00 94.56 305 ILE A O 1
ATOM 2373 N N . GLU A 1 306 ? 4.509 15.946 -18.838 1.00 95.06 306 GLU A N 1
ATOM 2374 C CA . GLU A 1 306 ? 5.559 16.952 -19.008 1.00 95.06 306 GLU A CA 1
ATOM 2375 C C . GLU A 1 306 ? 5.903 17.623 -17.672 1.00 95.06 306 GLU A C 1
ATOM 2377 O O . GLU A 1 306 ? 7.078 17.725 -17.306 1.00 95.06 306 GLU A O 1
ATOM 2382 N N . LYS A 1 307 ? 4.886 18.034 -16.905 1.00 94.38 307 LYS A N 1
ATOM 2383 C CA . LYS A 1 307 ? 5.069 18.666 -15.595 1.00 94.38 307 LYS A CA 1
ATOM 2384 C C . LYS A 1 307 ? 5.763 17.733 -14.603 1.00 94.38 307 LYS A C 1
ATOM 2386 O O . LYS A 1 307 ? 6.669 18.176 -13.901 1.00 94.38 307 LYS A O 1
ATOM 2391 N N . LEU A 1 308 ? 5.366 16.460 -14.550 1.00 93.25 308 LEU A N 1
ATOM 2392 C CA . LEU A 1 308 ? 5.990 15.464 -13.676 1.00 93.25 308 LEU A CA 1
ATOM 2393 C C . LEU A 1 308 ? 7.441 15.200 -14.078 1.00 93.25 308 LEU A C 1
ATOM 2395 O O . LEU A 1 308 ? 8.312 15.204 -13.217 1.00 93.25 308 LEU A O 1
ATOM 2399 N N . THR A 1 309 ? 7.719 15.070 -15.376 1.00 92.81 309 THR A N 1
ATOM 2400 C CA . THR A 1 309 ? 9.089 14.876 -15.878 1.00 92.81 309 THR A CA 1
ATOM 2401 C C . THR A 1 309 ? 9.997 16.044 -15.484 1.00 92.81 309 THR A C 1
ATOM 2403 O O . THR A 1 309 ? 11.096 15.829 -14.983 1.00 92.81 309 THR A O 1
ATOM 2406 N N . LYS A 1 310 ? 9.524 17.290 -15.632 1.00 93.12 310 LYS A N 1
ATOM 2407 C CA . LYS A 1 310 ? 10.269 18.479 -15.183 1.00 93.12 310 LYS A CA 1
ATOM 2408 C C . LYS A 1 310 ? 10.465 18.503 -13.666 1.00 93.12 310 LYS A C 1
ATOM 2410 O O . LYS A 1 310 ? 11.528 18.900 -13.204 1.00 93.12 310 LYS A O 1
ATOM 2415 N N . ARG A 1 311 ? 9.455 18.083 -12.896 1.00 92.88 311 ARG A N 1
ATOM 2416 C CA . ARG A 1 311 ? 9.526 18.030 -11.428 1.00 92.88 311 ARG A CA 1
ATOM 2417 C C . ARG A 1 311 ? 10.564 17.020 -10.940 1.00 92.88 311 ARG A C 1
ATOM 2419 O O . ARG A 1 311 ? 11.279 17.338 -10.002 1.00 92.88 311 ARG A O 1
ATOM 2426 N N . ILE A 1 312 ? 10.662 15.850 -11.571 1.00 89.62 312 ILE A N 1
ATOM 2427 C CA . ILE A 1 312 ? 11.670 14.831 -11.231 1.00 89.62 312 ILE A CA 1
ATOM 2428 C C . ILE A 1 312 ? 13.082 15.414 -11.339 1.00 89.62 312 ILE A C 1
ATOM 2430 O O . ILE A 1 312 ? 13.868 15.274 -10.409 1.00 89.62 312 ILE A O 1
ATOM 2434 N N . LEU A 1 313 ? 13.348 16.157 -12.417 1.00 86.19 313 LEU A N 1
ATOM 2435 C CA . LEU A 1 313 ? 14.641 16.803 -12.647 1.00 86.19 313 LEU A CA 1
ATOM 2436 C C . LEU A 1 313 ? 14.906 17.979 -11.692 1.00 86.19 313 LEU A C 1
ATOM 2438 O O . LEU A 1 313 ? 16.040 18.196 -11.282 1.00 86.19 313 LEU A O 1
ATOM 2442 N N . ALA A 1 314 ? 13.877 18.766 -11.361 1.00 89.69 314 ALA A N 1
ATOM 2443 C CA . ALA A 1 314 ? 14.034 20.004 -10.592 1.00 89.69 314 ALA A CA 1
ATOM 2444 C C . ALA A 1 314 ? 13.947 19.828 -9.064 1.00 89.69 314 ALA A C 1
ATOM 2446 O O . ALA A 1 314 ? 14.494 20.644 -8.330 1.00 89.69 314 ALA A O 1
ATOM 2447 N N . SER A 1 315 ? 13.238 18.802 -8.588 1.00 90.56 315 SER A N 1
ATOM 2448 C CA . SER A 1 315 ? 12.833 18.636 -7.183 1.00 90.56 315 SER A CA 1
ATOM 2449 C C . SER A 1 315 ? 12.966 17.179 -6.729 1.00 90.56 315 SER A C 1
ATOM 2451 O O . SER A 1 315 ? 12.060 16.618 -6.109 1.00 90.56 315 SER A O 1
ATOM 2453 N N . ARG A 1 316 ? 14.091 16.540 -7.071 1.00 90.69 316 ARG A N 1
ATOM 2454 C CA . ARG A 1 316 ? 14.371 15.143 -6.712 1.00 90.69 316 ARG A CA 1
ATOM 2455 C C . ARG A 1 316 ? 14.304 14.903 -5.201 1.00 90.69 316 ARG A C 1
ATOM 2457 O O . ARG A 1 316 ? 13.651 13.955 -4.779 1.00 90.69 316 ARG A O 1
ATOM 2464 N N . GLU A 1 317 ? 14.952 15.750 -4.401 1.00 91.19 317 GLU A N 1
ATOM 2465 C CA . GLU A 1 317 ? 14.990 15.609 -2.935 1.00 91.19 317 GLU A CA 1
ATOM 2466 C C . GLU A 1 317 ? 13.593 15.717 -2.309 1.00 91.19 317 GLU A C 1
ATOM 2468 O O . GLU A 1 317 ? 13.233 14.903 -1.459 1.00 91.19 317 GLU A O 1
ATOM 2473 N N . ASP A 1 318 ? 12.764 16.648 -2.794 1.00 93.38 318 ASP A N 1
ATOM 2474 C CA . ASP A 1 318 ? 11.375 16.781 -2.345 1.00 93.38 318 ASP A CA 1
ATOM 2475 C C . ASP A 1 318 ? 10.570 15.510 -2.646 1.00 93.38 318 ASP A C 1
ATOM 2477 O O . ASP A 1 318 ? 9.799 15.046 -1.810 1.00 93.38 318 ASP A O 1
ATOM 2481 N N . LEU A 1 319 ? 10.750 14.924 -3.836 1.00 94.12 319 LEU A N 1
ATOM 2482 C CA . LEU A 1 319 ? 10.058 13.692 -4.221 1.00 94.12 319 LEU A CA 1
ATOM 2483 C C . LEU A 1 319 ? 10.518 12.490 -3.399 1.00 94.12 319 LEU A C 1
ATOM 2485 O O . LEU A 1 319 ? 9.670 11.689 -3.017 1.00 94.12 319 LEU A O 1
ATOM 2489 N N . LEU A 1 320 ? 11.820 12.377 -3.115 1.00 95.12 320 LEU A N 1
ATOM 2490 C CA . LEU A 1 320 ? 12.370 11.353 -2.223 1.00 95.12 320 LEU A CA 1
ATOM 2491 C C . LEU A 1 320 ? 11.766 11.473 -0.816 1.00 95.12 320 LEU A C 1
ATOM 2493 O O . LEU A 1 320 ? 11.303 10.480 -0.258 1.00 95.12 320 LEU A O 1
ATOM 2497 N N . SER A 1 321 ? 11.660 12.695 -0.294 1.00 95.25 321 SER A N 1
ATOM 2498 C CA . SER A 1 321 ? 10.995 12.970 0.982 1.00 95.25 321 SER A CA 1
ATOM 2499 C C . SER A 1 321 ? 9.500 12.606 0.958 1.00 95.25 321 SER A C 1
ATOM 2501 O O . SER A 1 321 ? 9.016 11.924 1.861 1.00 95.25 321 SER A O 1
ATOM 2503 N N . GLU A 1 322 ? 8.765 12.957 -0.107 1.00 95.12 322 GLU A N 1
ATOM 2504 C CA . GLU A 1 322 ? 7.334 12.627 -0.257 1.00 95.12 322 GLU A CA 1
ATOM 2505 C C . GLU A 1 322 ? 7.057 11.112 -0.322 1.00 95.12 322 GLU A C 1
ATOM 2507 O O . GLU A 1 322 ? 5.976 10.668 0.079 1.00 95.12 322 GLU A O 1
ATOM 2512 N N . ILE A 1 323 ? 8.009 10.309 -0.809 1.00 94.88 323 ILE A N 1
ATOM 2513 C CA . ILE A 1 323 ? 7.921 8.839 -0.790 1.00 94.88 323 ILE A CA 1
ATOM 2514 C C . ILE A 1 323 ? 8.541 8.199 0.454 1.00 94.88 323 ILE A C 1
ATOM 2516 O O . ILE A 1 323 ? 8.501 6.981 0.573 1.00 94.88 323 ILE A O 1
ATOM 2520 N N . GLY A 1 324 ? 9.072 8.989 1.388 1.00 94.38 324 GLY A N 1
ATOM 2521 C CA . GLY A 1 324 ? 9.659 8.480 2.626 1.00 94.38 324 GLY A CA 1
ATOM 2522 C C . GLY A 1 324 ? 11.098 7.987 2.516 1.00 94.38 324 GLY A C 1
ATOM 2523 O O . GLY A 1 324 ? 11.605 7.403 3.462 1.00 94.38 324 GLY A O 1
ATOM 2524 N N . LEU A 1 325 ? 11.779 8.231 1.398 1.00 94.81 325 LEU A N 1
ATOM 2525 C CA . LEU A 1 325 ? 13.180 7.866 1.224 1.00 94.81 325 LEU A CA 1
ATOM 2526 C C . LEU A 1 325 ? 14.076 9.011 1.688 1.00 94.81 325 LEU A C 1
ATOM 2528 O O . LEU A 1 325 ? 14.430 9.896 0.911 1.00 94.81 325 LEU A O 1
ATOM 2532 N N . THR A 1 326 ? 14.465 8.984 2.961 1.00 93.94 326 THR A N 1
ATOM 2533 C CA . THR A 1 326 ? 15.427 9.935 3.539 1.00 93.94 326 THR A CA 1
ATOM 2534 C C . THR A 1 326 ? 16.529 9.202 4.307 1.00 93.94 326 THR A C 1
ATOM 2536 O O . THR A 1 326 ? 16.332 8.068 4.741 1.00 93.94 326 THR A O 1
ATOM 2539 N N . GLY A 1 327 ? 17.706 9.823 4.447 1.00 93.25 327 GLY A N 1
ATOM 2540 C CA . GLY A 1 327 ? 18.838 9.242 5.182 1.00 93.25 327 GLY A CA 1
ATOM 2541 C C . GLY A 1 327 ? 19.228 7.848 4.678 1.00 93.25 327 GLY A C 1
ATOM 2542 O O . GLY A 1 327 ? 19.285 7.613 3.470 1.00 93.25 327 GLY A O 1
ATOM 2543 N N . ASP A 1 328 ? 19.447 6.918 5.608 1.00 93.25 328 ASP A N 1
ATOM 2544 C CA . ASP A 1 328 ? 19.862 5.544 5.309 1.00 93.25 328 ASP A CA 1
ATOM 2545 C C . ASP A 1 328 ? 18.893 4.795 4.380 1.00 93.25 328 ASP A C 1
ATOM 2547 O O . ASP A 1 328 ? 19.319 3.954 3.591 1.00 93.25 328 ASP A O 1
ATOM 2551 N N . TRP A 1 329 ? 17.591 5.094 4.438 1.00 94.31 329 TRP A N 1
ATOM 2552 C CA . TRP A 1 329 ? 16.587 4.438 3.594 1.00 94.31 329 TRP A CA 1
ATOM 2553 C C . TRP A 1 329 ? 16.749 4.824 2.121 1.00 94.31 329 TRP A C 1
ATOM 2555 O O . TRP A 1 329 ? 16.612 3.978 1.236 1.00 94.31 329 TRP A O 1
ATOM 2565 N N . ALA A 1 330 ? 17.096 6.089 1.854 1.00 94.56 330 ALA A N 1
ATOM 2566 C CA . ALA A 1 330 ? 17.395 6.562 0.506 1.00 94.56 330 ALA A CA 1
ATOM 2567 C C . ALA A 1 330 ? 18.667 5.910 -0.046 1.00 94.56 330 ALA A C 1
ATOM 2569 O O . ALA A 1 330 ? 18.661 5.445 -1.184 1.00 94.56 330 ALA A O 1
ATOM 2570 N N . VAL A 1 331 ? 19.719 5.824 0.774 1.00 93.50 331 VAL A N 1
ATOM 2571 C CA . VAL A 1 331 ? 20.979 5.161 0.404 1.00 93.50 331 VAL A CA 1
ATOM 2572 C C . VAL A 1 331 ? 20.730 3.678 0.121 1.00 93.50 331 VAL A C 1
ATOM 2574 O O . VAL A 1 331 ? 21.098 3.176 -0.937 1.00 93.50 331 VAL A O 1
ATOM 2577 N N . GLY A 1 332 ? 20.009 2.979 1.001 1.00 92.69 332 GLY A N 1
ATOM 2578 C CA . GLY A 1 332 ? 19.638 1.581 0.783 1.00 92.69 332 GLY A CA 1
ATOM 2579 C C . GLY A 1 332 ? 18.881 1.368 -0.534 1.00 92.69 332 GLY A C 1
ATOM 2580 O O . GLY A 1 332 ? 19.235 0.483 -1.314 1.00 92.69 332 GLY A O 1
ATOM 2581 N N . ALA A 1 333 ? 17.887 2.212 -0.831 1.00 93.06 333 ALA A N 1
ATOM 2582 C CA . ALA A 1 333 ? 17.150 2.157 -2.094 1.00 93.06 333 ALA A CA 1
ATOM 2583 C C . ALA A 1 333 ? 18.044 2.435 -3.318 1.00 93.06 333 ALA A C 1
ATOM 2585 O O . ALA A 1 333 ? 17.914 1.755 -4.339 1.00 93.06 333 ALA A O 1
ATOM 2586 N N . GLU A 1 334 ? 18.976 3.384 -3.219 1.00 93.81 334 GLU A N 1
ATOM 2587 C CA . GLU A 1 334 ? 19.942 3.693 -4.276 1.00 93.81 334 GLU A CA 1
ATOM 2588 C C . GLU A 1 334 ? 20.834 2.490 -4.606 1.00 93.81 334 GLU A C 1
ATOM 2590 O O . GLU A 1 334 ? 21.005 2.158 -5.781 1.00 93.81 334 GLU A O 1
ATOM 2595 N N . HIS A 1 335 ? 21.350 1.793 -3.589 1.00 91.56 335 HIS A N 1
ATOM 2596 C CA . HIS A 1 335 ? 22.154 0.584 -3.784 1.00 91.56 335 HIS A CA 1
ATOM 2597 C C . HIS A 1 335 ? 21.361 -0.524 -4.489 1.00 91.56 335 HIS A C 1
ATOM 2599 O O . HIS A 1 335 ? 21.885 -1.159 -5.405 1.00 91.56 335 HIS A O 1
ATOM 2605 N N . ILE A 1 336 ? 20.088 -0.725 -4.122 1.00 91.19 336 ILE A N 1
ATOM 2606 C CA . ILE A 1 336 ? 19.208 -1.701 -4.787 1.00 91.19 336 ILE A CA 1
ATOM 2607 C C . ILE A 1 336 ? 19.028 -1.350 -6.271 1.00 91.19 336 ILE A C 1
ATOM 2609 O O . ILE A 1 336 ? 19.072 -2.241 -7.121 1.00 91.19 336 ILE A O 1
ATOM 2613 N N . VAL A 1 337 ? 18.841 -0.063 -6.595 1.00 91.12 337 VAL A N 1
ATOM 2614 C CA . VAL A 1 337 ? 18.703 0.398 -7.986 1.00 91.12 337 VAL A CA 1
ATOM 2615 C C . VAL A 1 337 ? 19.999 0.186 -8.767 1.00 91.12 337 VAL A C 1
ATOM 2617 O O . VAL A 1 337 ? 19.954 -0.430 -9.830 1.00 91.12 337 VAL A O 1
ATOM 2620 N N . LYS A 1 338 ? 21.139 0.659 -8.247 1.00 89.50 338 LYS A N 1
ATOM 2621 C CA . LYS A 1 338 ? 22.442 0.615 -8.936 1.00 89.50 338 LYS A CA 1
ATOM 2622 C C . LYS A 1 338 ? 22.930 -0.802 -9.210 1.00 89.50 338 LYS A C 1
ATOM 2624 O O . LYS A 1 338 ? 23.535 -1.052 -10.247 1.00 89.50 338 LYS A O 1
ATOM 2629 N N . LEU A 1 339 ? 22.677 -1.721 -8.282 1.00 86.25 339 LEU A N 1
ATOM 2630 C CA . LEU A 1 339 ? 23.083 -3.122 -8.410 1.00 86.25 339 LEU A CA 1
ATOM 2631 C C . LEU A 1 339 ? 22.023 -3.987 -9.102 1.00 86.25 339 LEU A C 1
ATOM 2633 O O . LEU A 1 339 ? 22.199 -5.199 -9.198 1.00 86.25 339 LEU A O 1
ATOM 2637 N N . GLU A 1 340 ? 20.931 -3.373 -9.572 1.00 86.75 340 GLU A N 1
ATOM 2638 C CA . GLU A 1 340 ? 19.803 -4.039 -10.225 1.00 86.75 340 GLU A CA 1
ATOM 2639 C C . GLU A 1 340 ? 19.297 -5.266 -9.451 1.00 86.75 340 GLU A C 1
ATOM 2641 O O . GLU A 1 340 ? 18.896 -6.266 -10.043 1.00 86.75 340 GLU A O 1
ATOM 2646 N N . ALA A 1 341 ? 19.302 -5.204 -8.119 1.00 83.75 341 ALA A N 1
ATOM 2647 C CA . ALA A 1 341 ? 18.913 -6.338 -7.295 1.00 83.75 341 ALA A CA 1
ATOM 2648 C C . ALA A 1 341 ? 17.413 -6.641 -7.480 1.00 83.75 341 ALA A C 1
ATOM 2650 O O . ALA A 1 341 ? 16.571 -5.737 -7.431 1.00 83.75 341 ALA A O 1
ATOM 2651 N N . ARG A 1 342 ? 17.080 -7.915 -7.741 1.00 84.88 342 ARG A N 1
ATOM 2652 C CA . ARG A 1 342 ? 15.707 -8.361 -8.058 1.00 84.88 342 ARG A CA 1
ATOM 2653 C C . ARG A 1 342 ? 15.174 -9.449 -7.137 1.00 84.88 342 ARG A C 1
ATOM 2655 O O . ARG A 1 342 ? 13.975 -9.676 -7.146 1.00 84.88 342 ARG A O 1
ATOM 2662 N N . THR A 1 343 ? 15.996 -10.122 -6.340 1.00 85.38 343 THR A N 1
ATOM 2663 C CA . THR A 1 343 ? 15.522 -11.146 -5.391 1.00 85.38 343 THR A CA 1
ATOM 2664 C C . THR A 1 343 ? 15.804 -10.736 -3.950 1.00 85.38 343 THR A C 1
ATOM 2666 O O . THR A 1 343 ? 16.689 -9.919 -3.703 1.00 85.38 343 THR A O 1
ATOM 2669 N N . ASP A 1 344 ? 15.108 -11.338 -2.981 1.00 82.56 344 ASP A N 1
ATOM 2670 C CA . ASP A 1 344 ? 15.383 -11.116 -1.550 1.00 82.56 344 ASP A CA 1
ATOM 2671 C C . ASP A 1 344 ? 16.851 -11.376 -1.194 1.00 82.56 344 ASP A C 1
ATOM 2673 O O . ASP A 1 344 ? 17.438 -10.656 -0.384 1.00 82.56 344 ASP A O 1
ATOM 2677 N N . LYS A 1 345 ? 17.456 -12.396 -1.818 1.00 85.75 345 LYS A N 1
ATOM 2678 C CA . LYS A 1 345 ? 18.869 -12.740 -1.628 1.00 85.75 345 LYS A CA 1
ATOM 2679 C C . LYS A 1 345 ? 19.786 -11.661 -2.191 1.00 85.75 345 LYS A C 1
ATOM 2681 O O . LYS A 1 345 ? 20.707 -11.247 -1.493 1.00 85.75 345 LYS A O 1
ATOM 2686 N N . ASP A 1 346 ? 19.517 -11.191 -3.409 1.00 87.38 346 ASP A N 1
ATOM 2687 C CA . ASP A 1 346 ? 20.322 -10.144 -4.047 1.00 87.38 346 ASP A CA 1
ATOM 2688 C C . ASP A 1 346 ? 20.224 -8.838 -3.260 1.00 87.38 346 ASP A C 1
ATOM 2690 O O . ASP A 1 346 ? 21.240 -8.226 -2.948 1.00 87.38 346 ASP A O 1
ATOM 2694 N N . ILE A 1 347 ? 19.006 -8.440 -2.885 1.00 86.31 347 ILE A N 1
ATOM 2695 C CA . ILE A 1 347 ? 18.752 -7.202 -2.148 1.00 86.31 347 ILE A CA 1
ATOM 2696 C C . ILE A 1 347 ? 19.413 -7.257 -0.772 1.00 86.31 347 ILE A C 1
ATOM 2698 O O . ILE A 1 347 ? 20.102 -6.314 -0.388 1.00 86.31 347 ILE A O 1
ATOM 2702 N N . SER A 1 348 ? 19.277 -8.376 -0.055 1.00 88.12 348 SER A N 1
ATOM 2703 C CA . SER A 1 348 ? 19.930 -8.553 1.245 1.00 88.12 348 SER A CA 1
ATOM 2704 C C . SER A 1 348 ? 21.454 -8.489 1.129 1.00 88.12 348 SER A C 1
ATOM 2706 O O . SER A 1 348 ? 22.086 -7.823 1.942 1.00 88.12 348 SER A O 1
ATOM 2708 N N . ALA A 1 349 ? 22.045 -9.123 0.110 1.00 90.19 349 ALA A N 1
ATOM 2709 C CA . ALA A 1 349 ? 23.487 -9.070 -0.123 1.00 90.19 349 ALA A CA 1
ATOM 2710 C C . ALA A 1 349 ? 23.966 -7.650 -0.474 1.00 90.19 349 ALA A C 1
ATOM 2712 O O . ALA A 1 349 ? 24.970 -7.190 0.063 1.00 90.19 349 ALA A O 1
ATOM 2713 N N . CYS A 1 350 ? 23.229 -6.931 -1.326 1.00 90.81 350 CYS A N 1
ATOM 2714 C CA . CYS A 1 350 ? 23.541 -5.550 -1.702 1.00 90.81 350 CYS A CA 1
ATOM 2715 C C . CYS A 1 350 ? 23.517 -4.607 -0.495 1.00 90.81 350 CYS A C 1
ATOM 2717 O O . CYS A 1 350 ? 24.421 -3.795 -0.315 1.00 90.81 350 CYS A O 1
ATOM 2719 N N . LEU A 1 351 ? 22.493 -4.733 0.347 1.00 91.44 351 LEU A N 1
ATOM 2720 C CA . LEU A 1 351 ? 22.350 -3.923 1.551 1.00 91.44 351 LEU A CA 1
ATOM 2721 C C . LEU A 1 351 ? 23.378 -4.295 2.622 1.00 91.44 351 LEU A C 1
ATOM 2723 O O . LEU A 1 351 ? 23.840 -3.417 3.340 1.00 91.44 351 LEU A O 1
ATOM 2727 N N . GLN A 1 352 ? 23.772 -5.568 2.715 1.00 91.75 352 GLN A N 1
ATOM 2728 C CA . GLN A 1 352 ? 24.845 -5.985 3.614 1.00 91.75 352 GLN A CA 1
ATOM 2729 C C . GLN A 1 352 ? 26.186 -5.358 3.211 1.00 91.75 352 GLN A C 1
ATOM 2731 O O . GLN A 1 352 ? 26.924 -4.902 4.076 1.00 91.75 352 GLN A O 1
ATOM 2736 N N . ILE A 1 353 ? 26.478 -5.260 1.910 1.00 89.31 353 ILE A N 1
ATOM 2737 C CA . ILE A 1 353 ? 27.672 -4.552 1.422 1.00 89.31 353 ILE A CA 1
ATOM 2738 C C . ILE A 1 353 ? 27.631 -3.071 1.831 1.00 89.31 353 ILE A C 1
ATOM 2740 O O . ILE A 1 353 ? 28.643 -2.543 2.282 1.00 89.31 353 ILE A O 1
ATOM 2744 N N . ALA A 1 354 ? 26.474 -2.412 1.709 1.00 89.12 354 ALA A N 1
ATOM 2745 C CA . ALA A 1 354 ? 26.307 -1.016 2.125 1.00 89.12 354 ALA A CA 1
ATOM 2746 C C . ALA A 1 354 ? 26.470 -0.834 3.648 1.00 89.12 354 ALA A C 1
ATOM 2748 O O . ALA A 1 354 ? 27.103 0.120 4.097 1.00 89.12 354 ALA A O 1
ATOM 2749 N N . GLU A 1 355 ? 25.943 -1.764 4.452 1.00 92.38 355 GLU A N 1
ATOM 2750 C CA . GLU A 1 355 ? 26.124 -1.779 5.912 1.00 92.38 355 GLU A CA 1
ATOM 2751 C C . GLU A 1 355 ? 27.606 -1.967 6.284 1.00 92.38 355 GLU A C 1
ATOM 2753 O O . GLU A 1 355 ? 28.145 -1.219 7.098 1.00 92.38 355 GLU A O 1
ATOM 2758 N N . GLU A 1 356 ? 28.298 -2.922 5.654 1.00 91.44 356 GLU A N 1
ATOM 2759 C CA . GLU A 1 356 ? 29.721 -3.204 5.894 1.00 91.44 356 GLU A CA 1
ATOM 2760 C C . GLU A 1 356 ? 30.641 -2.055 5.446 1.00 91.44 356 GLU A C 1
ATOM 2762 O O . GLU A 1 356 ? 31.679 -1.817 6.068 1.00 91.44 356 GLU A O 1
ATOM 2767 N N . ALA A 1 357 ? 30.253 -1.319 4.400 1.00 90.12 357 ALA A N 1
ATOM 2768 C CA . ALA A 1 357 ? 30.936 -0.108 3.950 1.00 90.12 357 ALA A CA 1
ATOM 2769 C C . ALA A 1 357 ? 30.699 1.103 4.875 1.00 90.12 357 ALA A C 1
ATOM 2771 O O . ALA A 1 357 ? 31.459 2.071 4.821 1.00 90.12 357 ALA A O 1
ATOM 2772 N N . GLY A 1 358 ? 29.689 1.040 5.750 1.00 89.88 358 GLY A N 1
ATOM 2773 C CA . GLY A 1 358 ? 29.280 2.146 6.616 1.00 89.88 358 GLY A CA 1
ATOM 2774 C C . GLY A 1 358 ? 28.412 3.198 5.918 1.00 89.88 358 GLY A C 1
ATOM 2775 O O . GLY A 1 358 ? 28.244 4.288 6.464 1.00 89.88 358 GLY A O 1
ATOM 2776 N N . ASP A 1 359 ? 27.862 2.879 4.743 1.00 91.38 359 ASP A N 1
ATOM 2777 C CA . ASP A 1 359 ? 26.982 3.768 3.973 1.00 91.38 359 ASP A CA 1
ATOM 2778 C C . ASP A 1 359 ? 25.582 3.862 4.603 1.00 91.38 359 ASP A C 1
ATOM 2780 O O . ASP A 1 359 ? 24.906 4.885 4.492 1.00 91.38 359 ASP A O 1
ATOM 2784 N N . ILE A 1 360 ? 25.155 2.800 5.298 1.00 92.62 360 ILE A N 1
ATOM 2785 C CA . ILE A 1 360 ? 23.920 2.754 6.089 1.00 92.62 360 ILE A CA 1
ATOM 2786 C C . ILE A 1 360 ? 24.195 2.234 7.503 1.00 92.62 360 ILE A C 1
ATOM 2788 O O . ILE A 1 360 ? 25.043 1.368 7.711 1.00 92.62 360 ILE A O 1
ATOM 2792 N N . SER A 1 361 ? 23.443 2.734 8.484 1.00 92.69 361 SER A N 1
ATOM 2793 C CA . SER A 1 361 ? 23.488 2.280 9.884 1.00 92.69 361 SER A CA 1
ATOM 2794 C C . SER A 1 361 ? 22.339 1.333 10.255 1.00 92.69 361 SER A C 1
ATOM 2796 O O . SER A 1 361 ? 22.342 0.708 11.320 1.00 92.69 361 SER A O 1
ATOM 2798 N N . VAL A 1 362 ? 21.327 1.236 9.391 1.00 92.06 362 VAL A N 1
ATOM 2799 C CA . VAL A 1 362 ? 20.170 0.351 9.551 1.00 92.06 362 VAL A CA 1
ATOM 2800 C C . VAL A 1 362 ? 20.440 -1.036 8.984 1.00 92.06 362 VAL A C 1
ATOM 2802 O O . VAL A 1 362 ? 21.105 -1.202 7.966 1.00 92.06 362 VAL A O 1
ATOM 2805 N N . LYS A 1 363 ? 19.855 -2.052 9.625 1.00 91.94 363 LYS A N 1
ATOM 2806 C CA . LYS A 1 363 ? 20.009 -3.440 9.187 1.00 91.94 363 LYS A CA 1
ATOM 2807 C C . LYS A 1 363 ? 19.305 -3.669 7.840 1.00 91.94 363 LYS A C 1
ATOM 2809 O O . LYS A 1 363 ? 18.155 -3.245 7.702 1.00 91.94 363 LYS A O 1
ATOM 2814 N N . PRO A 1 364 ? 19.883 -4.463 6.921 1.00 90.25 364 PRO A N 1
ATOM 2815 C CA . PRO A 1 364 ? 19.317 -4.767 5.606 1.00 90.25 364 PRO A CA 1
ATOM 2816 C C . PRO A 1 364 ? 17.835 -5.153 5.607 1.00 90.25 364 PRO A C 1
ATOM 2818 O O . PRO A 1 364 ? 17.033 -4.589 4.870 1.00 90.25 364 PRO A O 1
ATOM 2821 N N . HIS A 1 365 ? 17.437 -6.079 6.484 1.00 89.31 365 HIS A N 1
ATOM 2822 C CA . HIS A 1 365 ? 16.049 -6.544 6.539 1.00 89.31 365 HIS A CA 1
ATOM 2823 C C . HIS A 1 365 ? 15.053 -5.446 6.935 1.00 89.31 365 HIS A C 1
ATOM 2825 O O . HIS A 1 365 ? 13.895 -5.529 6.547 1.00 89.31 365 HIS A O 1
ATOM 2831 N N . MET A 1 366 ? 15.484 -4.435 7.700 1.00 93.44 366 MET A N 1
ATOM 2832 C CA . MET A 1 366 ? 14.623 -3.307 8.053 1.00 93.44 366 MET A CA 1
ATOM 2833 C C . MET A 1 366 ? 14.366 -2.440 6.825 1.00 93.44 366 MET A C 1
ATOM 2835 O O . MET A 1 366 ? 13.243 -1.990 6.651 1.00 93.44 366 MET A O 1
ATOM 2839 N N . VAL A 1 367 ? 15.376 -2.239 5.965 1.00 93.50 367 VAL A N 1
ATOM 2840 C CA . VAL A 1 367 ? 15.237 -1.472 4.710 1.00 93.50 367 VAL A CA 1
ATOM 2841 C C . VAL A 1 367 ? 14.237 -2.146 3.792 1.00 93.50 367 VAL A C 1
ATOM 2843 O O . VAL A 1 367 ? 13.313 -1.501 3.317 1.00 93.50 367 VAL A O 1
ATOM 2846 N N . ILE A 1 368 ? 14.374 -3.456 3.590 1.00 91.62 368 ILE A N 1
ATOM 2847 C CA . ILE A 1 368 ? 13.438 -4.221 2.759 1.00 91.62 368 ILE A CA 1
ATOM 2848 C C . ILE A 1 368 ? 12.011 -4.088 3.295 1.00 91.62 368 ILE A C 1
ATOM 2850 O O . ILE A 1 368 ? 11.089 -3.817 2.528 1.00 91.62 368 ILE A O 1
ATOM 2854 N N . GLU A 1 369 ? 11.838 -4.261 4.605 1.00 92.31 369 GLU A N 1
ATOM 2855 C CA . GLU A 1 369 ? 10.524 -4.198 5.231 1.00 92.31 369 GLU A CA 1
ATOM 2856 C C . GLU A 1 369 ? 9.910 -2.795 5.141 1.00 92.31 369 GLU A C 1
ATOM 2858 O O . GLU A 1 369 ? 8.744 -2.675 4.782 1.00 92.31 369 GLU A O 1
ATOM 2863 N N . ASP A 1 370 ? 10.679 -1.731 5.377 1.00 94.94 370 ASP A N 1
ATOM 2864 C CA . ASP A 1 370 ? 10.192 -0.352 5.256 1.00 94.94 370 ASP A CA 1
ATOM 2865 C C . ASP A 1 370 ? 9.740 -0.038 3.820 1.00 94.94 370 ASP A C 1
ATOM 2867 O O . ASP A 1 370 ? 8.616 0.417 3.594 1.00 94.94 370 ASP A O 1
ATOM 2871 N N . LEU A 1 371 ? 10.547 -0.420 2.824 1.00 95.06 371 LEU A N 1
ATOM 2872 C CA . LEU A 1 371 ? 10.196 -0.267 1.410 1.00 95.06 371 LEU A CA 1
ATOM 2873 C C . LEU A 1 371 ? 8.910 -1.026 1.039 1.00 95.06 371 LEU A C 1
ATOM 2875 O O . LEU A 1 371 ? 8.121 -0.538 0.225 1.00 95.06 371 LEU A O 1
ATOM 2879 N N . GLN A 1 372 ? 8.673 -2.200 1.630 1.00 93.06 372 GLN A N 1
ATOM 2880 C CA . GLN A 1 372 ? 7.433 -2.964 1.448 1.00 93.06 372 GLN A CA 1
ATOM 2881 C C . GLN A 1 372 ? 6.240 -2.306 2.154 1.00 93.06 372 GLN A C 1
ATOM 2883 O O . GLN A 1 372 ? 5.158 -2.214 1.575 1.00 93.06 372 GLN A O 1
ATOM 2888 N N . LEU A 1 373 ? 6.423 -1.806 3.379 1.00 94.69 373 LEU A N 1
ATOM 2889 C CA . LEU A 1 373 ? 5.384 -1.110 4.145 1.00 94.69 373 LEU A CA 1
ATOM 2890 C C . LEU A 1 373 ? 4.965 0.223 3.514 1.00 94.69 373 LEU A C 1
ATOM 2892 O O . LEU A 1 373 ? 3.839 0.676 3.722 1.00 94.69 373 LEU A O 1
ATOM 2896 N N . LEU A 1 374 ? 5.846 0.831 2.721 1.00 95.88 374 LEU A N 1
ATOM 2897 C CA . LEU A 1 374 ? 5.570 2.045 1.957 1.00 95.88 374 LEU A CA 1
ATOM 2898 C C . LEU A 1 374 ? 5.116 1.780 0.520 1.00 95.88 374 LEU A C 1
ATOM 2900 O O . LEU A 1 374 ? 4.788 2.732 -0.183 1.00 95.88 374 LEU A O 1
ATOM 2904 N N . GLY A 1 375 ? 5.064 0.522 0.071 1.00 93.25 375 GLY A N 1
ATOM 2905 C CA . GLY A 1 375 ? 4.656 0.171 -1.295 1.00 93.25 375 GLY A CA 1
ATOM 2906 C C . GLY A 1 375 ? 5.660 0.605 -2.369 1.00 93.25 375 GLY A C 1
ATOM 2907 O O . GLY A 1 375 ? 5.286 0.835 -3.521 1.00 93.25 375 GLY A O 1
ATOM 2908 N N . LEU A 1 376 ? 6.930 0.763 -1.990 1.00 94.75 376 LEU A N 1
ATOM 2909 C CA . LEU A 1 376 ? 8.038 1.124 -2.878 1.00 94.75 376 LEU A CA 1
ATOM 2910 C C . LEU A 1 376 ? 8.667 -0.100 -3.542 1.00 94.75 376 LEU A C 1
ATOM 2912 O O . LEU A 1 376 ? 9.261 0.027 -4.612 1.00 94.75 376 LEU A O 1
ATOM 2916 N N . ILE A 1 377 ? 8.515 -1.267 -2.921 1.00 91.38 377 ILE A N 1
ATOM 2917 C CA . ILE A 1 377 ? 8.859 -2.568 -3.483 1.00 91.38 377 ILE A CA 1
ATOM 2918 C C . ILE A 1 377 ? 7.634 -3.471 -3.411 1.00 91.38 377 ILE A C 1
ATOM 2920 O O . ILE A 1 377 ? 6.941 -3.517 -2.396 1.00 91.38 377 ILE A O 1
ATOM 2924 N N . GLU A 1 378 ? 7.409 -4.239 -4.471 1.00 86.38 378 GLU A N 1
ATOM 2925 C CA . GLU A 1 378 ? 6.355 -5.245 -4.524 1.00 86.38 378 GLU A CA 1
ATOM 2926 C C . GLU A 1 378 ? 6.881 -6.596 -4.995 1.00 86.38 378 GLU A C 1
ATOM 2928 O O . GLU A 1 378 ? 7.816 -6.679 -5.792 1.00 86.38 378 GLU A O 1
ATOM 2933 N N . GLN A 1 379 ? 6.236 -7.665 -4.534 1.00 84.75 379 GLN A N 1
ATOM 2934 C CA . GLN A 1 379 ? 6.501 -9.011 -5.022 1.00 84.75 379 GLN A CA 1
ATOM 2935 C C . GLN A 1 379 ? 5.805 -9.235 -6.367 1.00 84.75 379 GLN A C 1
ATOM 2937 O O . GLN A 1 379 ? 4.585 -9.093 -6.495 1.00 84.75 379 GLN A O 1
ATOM 2942 N N . ALA A 1 380 ? 6.599 -9.621 -7.356 1.00 81.69 380 ALA A N 1
ATOM 2943 C CA . ALA A 1 380 ? 6.186 -9.934 -8.712 1.00 81.69 380 ALA A CA 1
ATOM 2944 C C . ALA A 1 380 ? 6.599 -11.371 -9.078 1.00 81.69 380 ALA A C 1
ATOM 2946 O O . ALA A 1 380 ? 7.530 -11.918 -8.473 1.00 81.69 380 ALA A O 1
ATOM 2947 N N . PRO A 1 381 ? 5.945 -11.993 -10.077 1.00 78.56 381 PRO A N 1
ATOM 2948 C CA . PRO A 1 381 ? 6.314 -13.327 -10.530 1.00 78.56 381 PRO A CA 1
ATOM 2949 C C . PRO A 1 381 ? 7.794 -13.393 -10.905 1.00 78.56 381 PRO A C 1
ATOM 2951 O O . PRO A 1 381 ? 8.295 -12.545 -11.651 1.00 78.56 381 PRO A O 1
ATOM 2954 N N . ALA A 1 382 ? 8.481 -14.416 -10.395 1.00 81.56 382 ALA A N 1
ATOM 2955 C CA . ALA A 1 382 ? 9.835 -14.728 -10.819 1.00 81.56 382 ALA A CA 1
ATOM 2956 C C . ALA A 1 382 ? 9.839 -15.143 -12.298 1.00 81.56 382 ALA A C 1
ATOM 2958 O O . ALA A 1 382 ? 8.970 -15.876 -12.779 1.00 81.56 382 ALA A O 1
ATOM 2959 N N . THR A 1 383 ? 10.848 -14.691 -13.030 1.00 81.38 383 THR A N 1
ATOM 2960 C CA . THR A 1 383 ? 11.119 -15.143 -14.394 1.00 81.38 383 THR A CA 1
ATOM 2961 C C . THR A 1 383 ? 11.545 -16.612 -14.402 1.00 81.38 383 THR A C 1
ATOM 2963 O O . THR A 1 383 ? 11.974 -17.176 -13.394 1.00 81.38 383 THR A O 1
ATOM 2966 N N . ARG A 1 384 ? 11.501 -17.253 -15.578 1.00 77.75 384 ARG A N 1
ATOM 2967 C CA . ARG A 1 384 ? 11.961 -18.646 -15.736 1.00 77.75 384 ARG A CA 1
ATOM 2968 C C . ARG A 1 384 ? 13.395 -18.861 -15.242 1.00 77.75 384 ARG A C 1
ATOM 2970 O O . ARG A 1 384 ? 13.687 -19.919 -14.690 1.00 77.75 384 ARG A O 1
ATOM 2977 N N . ASP A 1 385 ? 14.279 -17.888 -15.441 1.00 81.88 385 ASP A N 1
ATOM 2978 C CA . ASP A 1 385 ? 15.676 -17.999 -15.018 1.00 81.88 385 ASP A CA 1
ATOM 2979 C C . ASP A 1 385 ? 15.854 -17.766 -13.512 1.00 81.88 385 ASP A C 1
ATOM 2981 O O . ASP A 1 385 ? 16.701 -18.410 -12.896 1.00 81.88 385 ASP A O 1
ATOM 2985 N N . GLU A 1 386 ? 15.030 -16.921 -12.895 1.00 82.19 386 GLU A N 1
ATOM 2986 C CA . GLU A 1 386 ? 15.001 -16.723 -11.439 1.00 82.19 386 GLU A CA 1
ATOM 2987 C C . GLU A 1 386 ? 14.428 -17.950 -10.712 1.00 82.19 386 GLU A C 1
ATOM 2989 O O . GLU A 1 386 ? 15.033 -18.423 -9.748 1.00 82.19 386 GLU A O 1
ATOM 2994 N N . LEU A 1 387 ? 13.352 -18.552 -11.233 1.00 78.62 387 LEU A N 1
ATOM 2995 C CA . LEU A 1 387 ? 12.806 -19.818 -10.721 1.00 78.62 387 LEU A CA 1
ATOM 2996 C C . LEU A 1 387 ? 13.857 -20.937 -10.754 1.00 78.62 387 LEU A C 1
ATOM 2998 O O . LEU A 1 387 ? 14.014 -21.681 -9.788 1.00 78.62 387 LEU A O 1
ATOM 3002 N N . ARG A 1 388 ? 14.639 -21.035 -11.840 1.00 81.12 388 ARG A N 1
ATOM 3003 C CA . ARG A 1 388 ? 15.752 -22.001 -11.955 1.00 81.12 388 ARG A CA 1
ATOM 3004 C C . ARG A 1 388 ? 16.848 -21.782 -10.914 1.00 81.12 388 ARG A C 1
ATOM 3006 O O . ARG A 1 388 ? 17.522 -22.737 -10.540 1.00 81.12 388 ARG A O 1
ATOM 3013 N N . LYS A 1 389 ? 17.029 -20.543 -10.451 1.00 81.75 389 LYS A N 1
ATOM 3014 C CA . LYS A 1 389 ? 17.951 -20.179 -9.364 1.00 81.75 389 LYS A CA 1
ATOM 3015 C C . LYS A 1 389 ? 17.319 -20.343 -7.972 1.00 81.75 389 LYS A C 1
ATOM 3017 O O . LYS A 1 389 ? 17.967 -20.041 -6.970 1.00 81.75 389 LYS A O 1
ATOM 3022 N N . GLY A 1 390 ? 16.084 -20.843 -7.900 1.00 80.56 390 GLY A N 1
ATOM 3023 C CA . GLY A 1 390 ? 15.360 -21.099 -6.659 1.00 80.56 390 GLY A CA 1
ATOM 3024 C C . GLY A 1 390 ? 14.730 -19.856 -6.032 1.00 80.56 390 GLY A C 1
ATOM 3025 O O . GLY A 1 390 ? 14.516 -19.851 -4.822 1.00 80.56 390 GLY A O 1
ATOM 3026 N N . ALA A 1 391 ? 14.486 -18.793 -6.804 1.00 80.94 391 ALA A N 1
ATOM 3027 C CA . ALA A 1 391 ? 13.681 -17.665 -6.346 1.00 80.94 391 ALA A CA 1
ATOM 3028 C C . ALA A 1 391 ? 12.193 -17.968 -6.562 1.00 80.94 391 ALA A C 1
ATOM 3030 O O . ALA A 1 391 ? 11.808 -18.379 -7.652 1.00 80.94 391 ALA A O 1
ATOM 3031 N N . GLU A 1 392 ? 11.360 -17.753 -5.545 1.00 77.94 392 GLU A N 1
ATOM 3032 C CA . GLU A 1 392 ? 9.903 -17.941 -5.649 1.00 77.94 392 GLU A CA 1
ATOM 3033 C C . GLU A 1 392 ? 9.211 -16.729 -6.292 1.00 77.94 392 GLU A C 1
ATOM 3035 O O . GLU A 1 392 ? 8.221 -16.864 -7.008 1.00 77.94 392 GLU A O 1
ATOM 3040 N N . TYR A 1 393 ? 9.762 -15.540 -6.065 1.00 79.94 3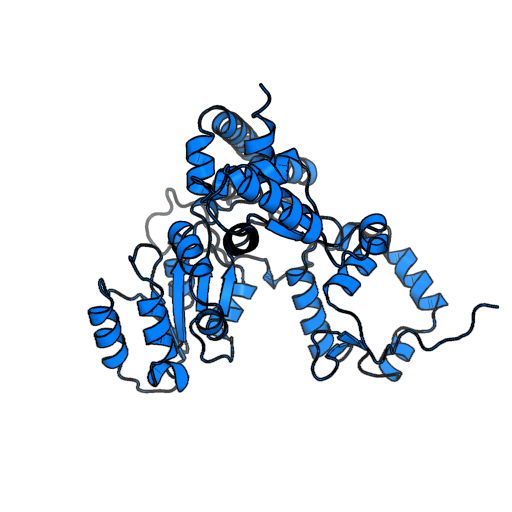93 TYR A N 1
ATOM 3041 C CA . TYR A 1 393 ? 9.305 -14.266 -6.605 1.00 79.94 393 TYR A CA 1
ATOM 3042 C C . TYR A 1 393 ? 10.503 -13.337 -6.809 1.00 79.94 393 TYR A C 1
ATOM 3044 O O . TYR A 1 393 ? 11.601 -13.581 -6.298 1.00 79.94 393 TYR A O 1
ATOM 3052 N N . ARG A 1 394 ? 10.273 -12.249 -7.541 1.00 86.06 394 ARG A N 1
ATOM 3053 C CA . ARG A 1 394 ? 11.190 -11.110 -7.615 1.00 86.06 394 ARG A CA 1
ATOM 3054 C C . ARG A 1 394 ? 10.578 -9.900 -6.917 1.00 86.06 394 ARG A C 1
ATOM 3056 O O . ARG A 1 394 ? 9.360 -9.777 -6.822 1.00 86.06 394 ARG A O 1
ATOM 3063 N N . LEU A 1 395 ? 11.425 -9.003 -6.447 1.00 85.81 395 LEU A N 1
ATOM 3064 C CA . LEU A 1 395 ? 11.070 -7.721 -5.869 1.00 85.81 395 LEU A CA 1
ATOM 3065 C C . LEU A 1 395 ? 11.213 -6.636 -6.937 1.00 85.81 395 LEU A C 1
ATOM 3067 O O . LEU A 1 395 ? 12.313 -6.319 -7.392 1.00 85.81 395 LEU A O 1
ATOM 3071 N N . ASN A 1 396 ? 10.080 -6.071 -7.341 1.00 87.06 396 ASN A N 1
ATOM 3072 C CA . ASN A 1 396 ? 10.015 -4.965 -8.281 1.00 87.06 396 ASN A CA 1
ATOM 3073 C C . ASN A 1 396 ? 9.994 -3.647 -7.513 1.00 87.06 396 ASN A C 1
ATOM 3075 O O . ASN A 1 396 ? 9.048 -3.352 -6.782 1.00 87.06 396 ASN A O 1
ATOM 3079 N N . LEU A 1 397 ? 11.033 -2.841 -7.719 1.00 90.50 397 LEU A N 1
ATOM 3080 C CA . LEU A 1 397 ? 11.036 -1.450 -7.292 1.00 90.50 397 LEU A CA 1
ATOM 3081 C C . LEU A 1 397 ? 10.017 -0.642 -8.092 1.00 90.50 397 LEU A C 1
ATOM 3083 O O . LEU A 1 397 ? 9.832 -0.833 -9.296 1.00 90.50 397 LEU A O 1
ATOM 3087 N N . ASN A 1 398 ? 9.397 0.313 -7.413 1.00 93.69 398 ASN A N 1
ATOM 3088 C CA . ASN A 1 398 ? 8.494 1.253 -8.037 1.00 93.69 398 ASN A CA 1
ATOM 3089 C C . ASN A 1 398 ? 9.218 2.052 -9.149 1.00 93.69 398 ASN A C 1
ATOM 3091 O O . ASN A 1 398 ? 10.313 2.568 -8.906 1.00 93.69 398 ASN A O 1
ATOM 3095 N N . PRO A 1 399 ? 8.612 2.238 -10.341 1.00 92.75 399 PRO A N 1
ATOM 3096 C CA . PRO A 1 399 ? 9.263 2.932 -11.455 1.00 92.75 399 PRO A CA 1
ATOM 3097 C C . PRO A 1 399 ? 9.735 4.352 -11.130 1.00 92.75 399 PRO A C 1
ATOM 3099 O O . PRO A 1 399 ? 10.762 4.788 -11.651 1.00 92.75 399 PRO A O 1
ATOM 3102 N N . LEU A 1 400 ? 9.013 5.072 -10.260 1.00 94.19 400 LEU A N 1
ATOM 3103 C CA . LEU A 1 400 ? 9.428 6.405 -9.827 1.00 94.19 400 LEU A CA 1
ATOM 3104 C C . LEU A 1 400 ? 10.730 6.337 -9.022 1.00 94.19 400 LEU A C 1
ATOM 3106 O O . LEU A 1 400 ? 11.614 7.156 -9.246 1.00 94.19 400 LEU A O 1
ATOM 3110 N N . VAL A 1 401 ? 10.874 5.346 -8.137 1.00 93.69 401 VAL A N 1
ATOM 3111 C CA . VAL A 1 401 ? 12.094 5.145 -7.338 1.00 93.69 401 VAL A CA 1
ATOM 3112 C C . VAL A 1 401 ? 13.276 4.861 -8.256 1.00 93.69 401 VAL A C 1
ATOM 3114 O O . VAL A 1 401 ? 14.286 5.558 -8.186 1.00 93.69 401 VAL A O 1
ATOM 3117 N N . SER A 1 402 ? 13.131 3.903 -9.177 1.00 91.94 402 SER A N 1
ATOM 3118 C CA . SER A 1 402 ? 14.184 3.590 -10.149 1.00 91.94 402 SER A CA 1
ATOM 3119 C C . SER A 1 402 ? 14.602 4.821 -10.946 1.00 91.94 402 SER A C 1
ATOM 3121 O O . SER A 1 402 ? 15.789 5.044 -11.148 1.00 91.94 402 SER A O 1
ATOM 3123 N N . ARG A 1 403 ? 13.644 5.657 -11.354 1.00 91.38 403 ARG A N 1
ATOM 3124 C CA . ARG A 1 403 ? 13.933 6.872 -12.113 1.00 91.38 403 ARG A CA 1
ATOM 3125 C C . ARG A 1 403 ? 14.646 7.944 -11.294 1.00 91.38 403 ARG A C 1
ATOM 3127 O O . ARG A 1 403 ? 15.595 8.538 -11.795 1.00 91.38 403 ARG A O 1
ATOM 3134 N N . LEU A 1 404 ? 14.215 8.166 -10.052 1.00 92.62 404 LEU A N 1
ATOM 3135 C CA . LEU A 1 404 ? 14.845 9.138 -9.157 1.00 92.62 404 LEU A CA 1
ATOM 3136 C C . LEU A 1 404 ? 16.326 8.813 -8.931 1.00 92.62 404 LEU A C 1
ATOM 3138 O O . LEU A 1 404 ? 17.121 9.737 -8.815 1.00 92.62 404 LEU A O 1
ATOM 3142 N N . PHE A 1 405 ? 16.706 7.531 -8.914 1.00 90.75 405 PHE A N 1
ATOM 3143 C CA . PHE A 1 405 ? 18.099 7.110 -8.729 1.00 90.75 405 PHE A CA 1
ATOM 3144 C C . PHE A 1 405 ? 18.872 6.845 -10.032 1.00 90.75 405 PHE A C 1
ATOM 3146 O O . PHE A 1 405 ? 20.094 6.970 -10.025 1.00 90.75 405 PHE A O 1
ATOM 3153 N N . ALA A 1 406 ? 18.214 6.549 -11.156 1.00 82.50 406 ALA A N 1
ATOM 3154 C CA . ALA A 1 406 ? 18.883 6.357 -12.449 1.00 82.50 406 ALA A CA 1
ATOM 3155 C C . ALA A 1 406 ? 19.460 7.660 -13.032 1.00 82.50 406 ALA A C 1
ATOM 3157 O O . ALA A 1 406 ? 20.450 7.635 -13.754 1.00 82.50 406 ALA A O 1
ATOM 3158 N N . GLU A 1 407 ? 18.868 8.812 -12.707 1.00 63.47 407 GLU A N 1
ATOM 3159 C CA . GLU A 1 407 ? 19.334 10.129 -13.170 1.00 63.47 407 GLU A CA 1
ATOM 3160 C C . GLU A 1 407 ? 20.504 10.686 -12.312 1.00 63.47 407 GLU A C 1
ATOM 3162 O O . GLU A 1 407 ? 20.879 11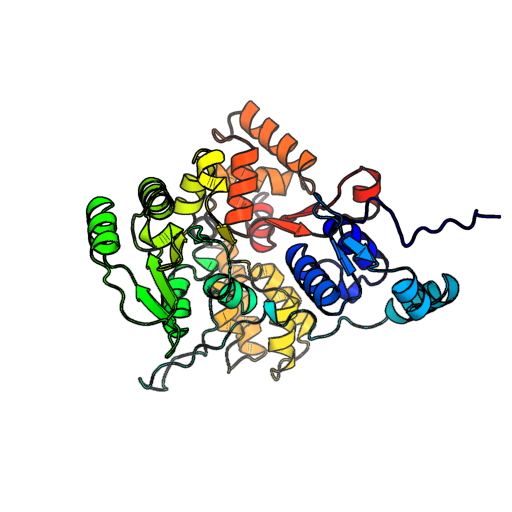.845 -12.462 1.00 63.47 407 GLU A O 1
ATOM 3167 N N . SER A 1 408 ? 21.096 9.877 -11.415 1.00 54.94 408 SER A N 1
ATOM 3168 C CA . SER A 1 408 ? 22.239 10.261 -10.554 1.00 54.94 408 SER A CA 1
ATOM 3169 C C . SER A 1 408 ? 23.609 10.175 -11.234 1.00 54.94 408 SER A C 1
ATOM 3171 O O . SER A 1 408 ? 24.565 10.726 -10.700 1.00 54.94 408 SER A O 1
ATOM 3173 N N . ASP A 1 409 ? 23.713 9.487 -12.374 1.00 45.12 409 ASP A N 1
ATOM 3174 C CA . ASP A 1 409 ? 24.986 9.225 -13.068 1.00 45.12 409 ASP A CA 1
ATOM 3175 C C . ASP A 1 409 ? 25.349 10.323 -14.095 1.00 45.12 409 ASP A C 1
ATOM 3177 O O . ASP A 1 409 ? 25.982 10.052 -15.119 1.00 45.12 409 ASP A O 1
ATOM 3181 N N . GLY A 1 410 ? 24.903 11.560 -13.844 1.00 37.78 410 GLY A N 1
ATOM 3182 C CA . GLY A 1 410 ? 25.159 12.742 -14.678 1.00 37.78 410 GLY A CA 1
ATOM 3183 C C . GLY A 1 410 ? 26.442 13.479 -14.327 1.00 37.78 410 GLY A C 1
ATOM 3184 O O . GLY A 1 410 ? 26.621 13.792 -13.128 1.00 37.78 410 GLY A O 1
#

Mean predicted aligned error: 8.3 Å

Foldseek 3Di:
DPDDDPVLPDLQAAALLLVLLVCCVLAVQARNPQHFSVLSVVVQVVCVVVQQWDDNPPDNGIGGNDPVSVVVCNDPVSVVVVSNVNRPDHHDLPSDQQLAWAFDDDDPDDPPDDFGATALHGNNRLCCQVVVPALFAEEEEAFLLSVLQCNLVSNCVVDDPQEAEAEDPDQDLVSLLVVLVPDDDDDRRQYEYEYGQVHPDALSSNLSSLPDPCSNVRVYHYYYGHYLVRLLRVLVDDPVSCVRYHYHASAARGLSNQLSLVVVPPEPPSNVLSVLQCLLSLRGSNLCSQQRTPPHYNVSSVVSSVVSVVCLVVPLVVVCVRLNNDQQLVLLLLQCLVQVAWAPVSSQVSVVVCVVVVVHVDHSVSSVSSCVNHNQWGWGHDHPVCVVVVGSTTIDGRSNSSSSNVVVPD

Sequence (410 aa):
MIEETDSGLQEDGMSAAEILAHAAIYWPAAFGDDATLDSVAGLLEEMEVLGLLRKVAGTNKWTLRSRSTLSFIGGQQRVSEGVYEFADRPSPQILENTSKRRVLKHGNGNRSEAALKRSALTIGQEADIIQNKSNRPILVLGTELSNISLVADCIKRLESENLHVVVMKATSQQAFRNELAALRFSGDAQRLLVIPSEKDWDDGWVSQATRSRIVQNKNVKVVFIGSSGKAENWVRTDRESRAEVDTITLLPWRKSFISAILHYGLVHDPDRKTNKLFSVSGGWSRLIDPAIGDKASDKIIDEAIEKLTKRILASREDLLSEIGLTGDWAVGAEHIVKLEARTDKDISACLQIAEEAGDISVKPHMVIEDLQLLGLIEQAPATRDELRKGAEYRLNLNPLVSRLFAESDG

pLDDT: mean 85.07, std 12.61, range [28.02, 98.19]

Nearest PDB structures (foldseek):
  1jqj-assembly2_D  TM=3.934E-01  e=2.388E-03  Escherichia coli
  1jqj-assembly1_C  TM=3.583E-01  e=3.600E-03  Escherichia coli
  8vap-assembly1_A  TM=3.769E-01  e=8.180E-03  Escherichia coli